Protein AF-A0A2D5ARE5-F1 (afdb_monomer_lite)

Structure (mmCIF, N/CA/C/O backbone):
data_AF-A0A2D5ARE5-F1
#
_entry.id   AF-A0A2D5ARE5-F1
#
loop_
_atom_site.group_PDB
_atom_site.id
_atom_site.type_symbol
_atom_site.label_atom_id
_atom_site.label_alt_id
_atom_site.label_comp_id
_atom_site.label_asym_id
_atom_site.label_entity_id
_atom_site.label_seq_id
_atom_site.pdbx_PDB_ins_code
_atom_site.Cartn_x
_atom_site.Cartn_y
_atom_site.Cartn_z
_atom_site.occupancy
_atom_site.B_iso_or_equiv
_atom_site.auth_seq_id
_atom_site.auth_comp_id
_atom_site.auth_asym_id
_atom_site.auth_atom_id
_atom_site.pdbx_PDB_model_num
ATOM 1 N N . MET A 1 1 ? -51.157 -41.231 70.855 1.00 35.62 1 MET A N 1
ATOM 2 C CA . MET A 1 1 ? -50.218 -42.186 70.231 1.00 35.62 1 MET A CA 1
ATOM 3 C C . MET A 1 1 ? -48.916 -42.075 70.996 1.00 35.62 1 MET A C 1
ATOM 5 O O . MET A 1 1 ? -48.294 -41.022 70.937 1.00 35.62 1 MET A O 1
ATOM 9 N N . LEU A 1 2 ? -48.591 -43.085 71.807 1.00 32.03 2 LEU A N 1
ATOM 10 C CA . LEU A 1 2 ? -47.288 -43.186 72.460 1.00 32.03 2 LEU A CA 1
ATOM 11 C C . LEU A 1 2 ? -46.214 -43.111 71.372 1.00 32.03 2 LEU A C 1
ATOM 13 O O . LEU A 1 2 ? -46.349 -43.768 70.341 1.00 32.03 2 LEU A O 1
ATOM 17 N N . ILE A 1 3 ? -45.209 -42.263 71.566 1.00 43.41 3 ILE A N 1
ATOM 18 C CA . ILE A 1 3 ? -44.039 -42.220 70.693 1.00 43.41 3 ILE A CA 1
ATOM 19 C C . ILE A 1 3 ? -43.378 -43.594 70.846 1.00 43.41 3 ILE A C 1
ATOM 21 O O . ILE A 1 3 ? -42.744 -43.854 71.866 1.00 43.41 3 ILE A O 1
ATOM 25 N N . ASN A 1 4 ? -43.601 -44.497 69.885 1.00 52.00 4 ASN A N 1
ATOM 26 C CA . ASN A 1 4 ? -42.764 -45.685 69.729 1.00 52.00 4 ASN A CA 1
ATOM 27 C C . ASN A 1 4 ? -41.311 -45.195 69.674 1.00 52.00 4 ASN A C 1
ATOM 29 O O . ASN A 1 4 ? -41.065 -44.141 69.088 1.00 52.00 4 ASN A O 1
ATOM 33 N N . GLY A 1 5 ? -40.417 -45.896 70.375 1.00 66.44 5 GLY A N 1
ATOM 34 C CA . GLY A 1 5 ? -39.088 -45.429 70.782 1.00 66.44 5 GLY A CA 1
ATOM 35 C C . GLY A 1 5 ? -38.264 -44.677 69.728 1.00 66.44 5 GLY A C 1
ATOM 36 O O . GLY A 1 5 ? -38.501 -44.727 68.524 1.00 66.44 5 GLY A O 1
ATOM 37 N N . GLN A 1 6 ? -37.259 -43.937 70.192 1.00 78.81 6 GLN A N 1
ATOM 38 C CA . GLN A 1 6 ? -36.411 -43.130 69.311 1.00 78.81 6 GLN A CA 1
ATOM 39 C C . GLN A 1 6 ? -34.994 -43.688 69.248 1.00 78.81 6 GLN A C 1
ATOM 41 O O . GLN A 1 6 ? -34.389 -44.012 70.268 1.00 78.81 6 GLN A O 1
ATOM 46 N N . PHE A 1 7 ? -34.416 -43.720 68.047 1.00 84.38 7 PHE A N 1
ATOM 47 C CA . PHE A 1 7 ? -32.979 -43.923 67.889 1.00 84.38 7 PHE A CA 1
ATOM 48 C C . PHE A 1 7 ? -32.229 -42.696 68.414 1.00 84.38 7 PHE A C 1
ATOM 50 O O . PHE A 1 7 ? -32.373 -41.592 67.887 1.00 84.38 7 PHE A O 1
ATOM 57 N N . ARG A 1 8 ? -31.401 -42.883 69.445 1.00 86.31 8 ARG A N 1
ATOM 58 C CA . ARG A 1 8 ? -30.545 -41.827 70.005 1.00 86.31 8 ARG A CA 1
ATOM 59 C C . ARG A 1 8 ? -29.085 -42.226 69.901 1.00 86.31 8 ARG A C 1
ATOM 61 O O . ARG A 1 8 ? -28.762 -43.401 70.039 1.00 86.31 8 ARG A O 1
ATOM 68 N N . ILE A 1 9 ? -28.219 -41.248 69.649 1.00 89.25 9 ILE A N 1
ATOM 69 C CA . ILE A 1 9 ? -26.773 -41.475 69.581 1.00 89.25 9 ILE A CA 1
ATOM 70 C C . ILE A 1 9 ? -26.305 -41.996 70.943 1.00 89.25 9 ILE A C 1
ATOM 72 O O . ILE A 1 9 ? -26.589 -41.380 71.963 1.00 89.25 9 ILE A O 1
ATOM 76 N N . GLU A 1 10 ? -25.608 -43.127 70.933 1.00 90.94 10 GLU A N 1
ATOM 77 C CA . GLU A 1 10 ? -25.001 -43.768 72.105 1.00 90.94 10 GLU A CA 1
ATOM 78 C C . GLU A 1 10 ? -23.473 -43.623 72.069 1.00 90.94 10 GLU A C 1
ATOM 80 O O . GLU A 1 10 ? -22.832 -43.387 73.093 1.00 90.94 10 GLU A O 1
ATOM 85 N N . LYS A 1 11 ? -22.875 -43.734 70.876 1.00 92.88 11 LYS A N 1
ATOM 86 C CA . LYS A 1 11 ? -21.420 -43.737 70.692 1.00 92.88 11 LYS A CA 1
ATOM 87 C C . LYS A 1 11 ? -21.032 -43.053 69.384 1.00 92.88 11 LYS A C 1
ATOM 89 O O . LYS A 1 11 ? -21.612 -43.340 68.340 1.00 92.88 11 LYS A O 1
ATOM 94 N N . VAL A 1 12 ? -20.027 -42.185 69.426 1.00 92.81 12 VAL A N 1
ATOM 95 C CA . VAL A 1 12 ? -19.397 -41.565 68.252 1.00 92.81 12 VAL A CA 1
ATOM 96 C C . VAL A 1 12 ? -17.927 -41.961 68.234 1.00 92.81 12 VAL A C 1
ATOM 98 O O . VAL A 1 12 ? -17.217 -41.749 69.212 1.00 92.81 12 VAL A O 1
ATOM 101 N N . GLN A 1 13 ? -17.467 -42.524 67.125 1.00 94.31 13 GLN A N 1
ATOM 102 C CA . GLN A 1 13 ? -16.076 -42.893 66.897 1.00 94.31 13 GLN A CA 1
ATOM 103 C C . GLN A 1 13 ? -15.494 -42.022 65.785 1.00 94.31 13 GLN A C 1
ATOM 105 O O . GLN A 1 13 ? -16.139 -41.800 64.760 1.00 94.31 13 GLN A O 1
ATOM 110 N N . VAL A 1 14 ? -14.272 -41.538 65.973 1.00 92.56 14 VAL A N 1
ATOM 111 C CA . VAL A 1 14 ? -13.559 -40.696 65.011 1.00 92.56 14 VAL A CA 1
ATOM 112 C C . VAL A 1 14 ? -12.164 -41.265 64.803 1.00 92.56 14 VAL A C 1
ATOM 114 O O . VAL A 1 14 ? -11.437 -41.457 65.770 1.00 92.56 14 VAL A O 1
ATOM 117 N N . LEU A 1 15 ? -11.791 -41.515 63.550 1.00 90.88 15 LEU A N 1
ATOM 118 C CA . LEU A 1 15 ? -10.500 -42.078 63.164 1.00 90.88 15 LEU A CA 1
ATOM 119 C C . LEU A 1 15 ? -9.753 -41.076 62.280 1.00 90.88 15 LEU A C 1
ATOM 121 O O . LEU A 1 15 ? -10.237 -40.731 61.200 1.00 90.88 15 LEU A O 1
ATOM 125 N N . ASN A 1 16 ? -8.582 -40.607 62.721 1.00 89.06 16 ASN A N 1
ATOM 126 C CA . ASN A 1 16 ? -7.692 -39.727 61.943 1.00 89.06 16 ASN A CA 1
ATOM 127 C C . ASN A 1 16 ? -8.415 -38.559 61.234 1.00 89.06 16 ASN A C 1
ATOM 129 O O . ASN A 1 16 ? -8.259 -38.359 60.024 1.00 89.06 16 ASN A O 1
ATOM 133 N N . TRP A 1 17 ? -9.231 -37.788 61.959 1.00 88.62 17 TRP A N 1
ATOM 134 C CA . TRP A 1 17 ? -10.065 -36.716 61.401 1.00 88.62 17 TRP A CA 1
ATOM 135 C C . TRP A 1 17 ? -9.784 -35.363 62.061 1.00 88.62 17 TRP A C 1
ATOM 137 O O . TRP A 1 17 ? -9.893 -35.177 63.272 1.00 88.62 17 TRP A O 1
ATOM 147 N N . GLY A 1 18 ? -9.436 -34.376 61.245 1.00 86.38 18 GLY A N 1
ATOM 148 C CA . GLY A 1 18 ? -8.996 -33.052 61.664 1.00 86.38 18 GLY A CA 1
ATOM 149 C C . GLY A 1 18 ? -7.814 -33.136 62.627 1.00 86.38 18 GLY A C 1
ATOM 150 O O . GLY A 1 18 ? -6.815 -33.781 62.321 1.00 86.38 18 GLY A O 1
ATOM 151 N N . GLY A 1 19 ? -7.941 -32.496 63.791 1.00 81.88 19 GLY A N 1
ATOM 152 C CA . GLY A 1 19 ? -6.929 -32.536 64.851 1.00 81.88 19 GLY A CA 1
ATOM 153 C C . GLY A 1 19 ? -6.911 -33.823 65.685 1.00 81.88 19 GLY A C 1
ATOM 154 O O . GLY A 1 19 ? -6.049 -33.944 66.547 1.00 81.88 19 GLY A O 1
ATOM 155 N N . TYR A 1 20 ? -7.838 -34.761 65.459 1.00 87.44 20 TYR A N 1
ATOM 156 C CA . TYR A 1 20 ? -7.847 -36.056 66.139 1.00 87.44 20 TYR A CA 1
ATOM 157 C C . TYR A 1 20 ? -6.924 -37.039 65.404 1.00 87.44 20 TYR A C 1
ATOM 159 O O . TYR A 1 20 ? -7.008 -37.184 64.178 1.00 87.44 20 TYR A O 1
ATOM 167 N N . SER A 1 21 ? -6.035 -37.683 66.157 1.00 83.88 21 SER A N 1
ATOM 168 C CA . SER A 1 21 ? -5.168 -38.775 65.699 1.00 83.88 21 SER A CA 1
ATOM 169 C C . SER A 1 21 ? -5.629 -40.084 66.325 1.00 83.88 21 SER A C 1
ATOM 171 O O . SER A 1 21 ? -6.156 -40.077 67.443 1.00 83.88 21 SER A O 1
ATOM 173 N N . ASP A 1 22 ? -5.434 -41.174 65.586 1.00 86.12 22 ASP A N 1
ATOM 174 C CA . ASP A 1 22 ? -5.879 -42.518 65.951 1.00 86.12 22 ASP A CA 1
ATOM 175 C C . ASP A 1 22 ? -7.395 -42.572 66.196 1.00 86.12 22 ASP A C 1
ATOM 177 O O . ASP A 1 22 ? -8.147 -41.705 65.725 1.00 86.12 22 ASP A O 1
ATOM 181 N N . LEU A 1 23 ? -7.858 -43.627 66.866 1.00 88.88 23 LEU A N 1
ATOM 182 C CA . LEU A 1 23 ? -9.254 -43.786 67.236 1.00 88.88 23 LEU A CA 1
ATOM 183 C C . LEU A 1 23 ? -9.578 -42.976 68.493 1.00 88.88 23 LEU A C 1
ATOM 185 O O . LEU A 1 23 ? -8.969 -43.151 69.544 1.00 88.88 23 LEU A O 1
ATOM 189 N N . GLN A 1 24 ? -10.602 -42.136 68.394 1.00 91.38 24 GLN A N 1
ATOM 190 C CA . GLN A 1 24 ? -11.188 -41.409 69.514 1.00 91.38 24 GLN A CA 1
ATOM 191 C C . GLN A 1 24 ? -12.656 -41.804 69.657 1.00 91.38 24 GLN A C 1
ATOM 193 O O . GLN A 1 24 ? -13.395 -41.821 68.669 1.00 91.38 24 GLN A O 1
ATOM 198 N N . VAL A 1 25 ? -13.087 -42.109 70.881 1.00 91.31 25 VAL A N 1
ATOM 199 C CA . VAL A 1 25 ? -14.452 -42.562 71.177 1.00 91.31 25 VAL A CA 1
ATOM 200 C C . VAL A 1 25 ? -15.113 -41.587 72.146 1.00 91.31 25 VAL A C 1
ATOM 202 O O . VAL A 1 25 ? -14.580 -41.302 73.214 1.00 91.31 25 VAL A O 1
ATOM 205 N N . MET A 1 26 ? -16.287 -41.084 71.774 1.00 91.38 26 MET A N 1
ATOM 206 C CA . MET A 1 26 ? -17.157 -40.286 72.634 1.00 91.38 26 MET A CA 1
ATOM 207 C C . MET A 1 26 ? -18.432 -41.072 72.927 1.00 91.38 26 MET A C 1
ATOM 209 O O . MET A 1 26 ? -19.207 -41.375 72.017 1.00 91.38 26 MET A O 1
ATOM 213 N N . HIS A 1 27 ? -18.667 -41.357 74.204 1.00 89.81 27 HIS A N 1
ATOM 214 C CA . HIS A 1 27 ? -19.943 -41.882 74.679 1.00 89.81 27 HIS A CA 1
ATOM 215 C C . HIS A 1 27 ? -20.927 -40.735 74.902 1.00 89.81 27 HIS A C 1
ATOM 217 O O . HIS A 1 27 ? -20.556 -39.682 75.424 1.00 89.81 27 HIS A O 1
ATOM 223 N N . VAL A 1 28 ? -22.168 -40.932 74.461 1.00 88.25 28 VAL A N 1
ATOM 224 C CA . VAL A 1 28 ? -23.241 -39.947 74.588 1.00 88.25 28 VAL A CA 1
ATOM 225 C C . VAL A 1 28 ? -24.235 -40.445 75.625 1.00 88.25 28 VAL A C 1
ATOM 227 O O . VAL A 1 28 ? -24.946 -41.427 75.416 1.00 88.25 28 VAL A O 1
ATOM 230 N N . GLU A 1 29 ? -24.270 -39.743 76.752 1.00 85.88 29 GLU A N 1
ATOM 231 C CA . GLU A 1 29 ? -25.149 -40.059 77.872 1.00 85.88 29 GLU A CA 1
ATOM 232 C C . GLU A 1 29 ? -26.595 -39.651 77.589 1.00 85.88 29 GLU A C 1
ATOM 234 O O . GLU A 1 29 ? -26.873 -38.608 76.988 1.00 85.88 29 GLU A O 1
ATOM 239 N N . ARG A 1 30 ? -27.549 -40.441 78.094 1.00 81.81 30 ARG A N 1
ATOM 240 C CA . ARG A 1 30 ? -28.989 -40.179 77.898 1.00 81.81 30 ARG A CA 1
ATOM 241 C C . ARG A 1 30 ? -29.452 -38.876 78.557 1.00 81.81 30 ARG A C 1
ATOM 243 O O . ARG A 1 30 ? -30.391 -38.261 78.059 1.00 81.81 30 ARG A O 1
ATOM 250 N N . ALA A 1 31 ? -28.784 -38.452 79.631 1.00 80.62 31 ALA A N 1
ATOM 251 C CA . ALA A 1 31 ? -29.036 -37.185 80.320 1.00 80.62 31 ALA A CA 1
ATOM 252 C C . ALA A 1 31 ? -28.499 -35.952 79.559 1.00 80.62 31 ALA A C 1
ATOM 254 O O . ALA A 1 31 ? -28.806 -34.821 79.932 1.00 80.62 31 ALA A O 1
ATOM 255 N N . GLY A 1 32 ? -27.731 -36.159 78.484 1.00 79.56 32 GLY A N 1
ATOM 256 C CA . GLY A 1 32 ? -27.077 -35.111 77.705 1.00 79.56 32 GLY A CA 1
ATOM 257 C C . GLY A 1 32 ? -25.556 -35.128 77.861 1.00 79.56 32 GLY A C 1
ATOM 258 O O . GLY A 1 32 ? -25.005 -35.633 78.835 1.00 79.56 32 GLY A O 1
ATOM 259 N N . THR A 1 33 ? -24.855 -34.573 76.873 1.00 83.69 33 THR A N 1
ATOM 260 C CA . THR A 1 33 ? -23.386 -34.518 76.840 1.00 83.69 33 THR A CA 1
ATOM 261 C C . THR A 1 33 ? -22.937 -33.115 76.453 1.00 83.69 33 THR A C 1
ATOM 263 O O . THR A 1 33 ? -23.349 -32.590 75.419 1.00 83.69 33 THR A O 1
ATOM 266 N N . ALA A 1 34 ? -22.092 -32.499 77.283 1.00 83.44 34 ALA A N 1
ATOM 267 C CA . ALA A 1 34 ? -21.534 -31.174 77.033 1.00 83.44 34 ALA A CA 1
ATOM 268 C C . ALA A 1 34 ? -20.087 -31.283 76.528 1.00 83.44 34 ALA A C 1
ATOM 270 O O . ALA A 1 34 ? -19.214 -31.796 77.224 1.00 83.44 34 ALA A O 1
ATOM 271 N N . ILE A 1 35 ? -19.818 -30.767 75.324 1.00 82.38 35 ILE A N 1
ATOM 272 C CA . ILE A 1 35 ? -18.467 -30.715 74.745 1.00 82.38 35 ILE A CA 1
ATOM 273 C C . ILE A 1 35 ? -17.838 -29.362 75.103 1.00 82.38 35 ILE A C 1
ATOM 275 O O . ILE A 1 35 ? -18.112 -28.343 74.464 1.00 82.38 35 ILE A O 1
ATOM 279 N N . LEU A 1 36 ? -16.992 -29.349 76.132 1.00 81.06 36 LEU A N 1
ATOM 280 C CA . LEU A 1 36 ? -16.351 -28.142 76.660 1.00 81.06 36 LEU A CA 1
ATOM 281 C C . LEU A 1 36 ? -14.885 -28.039 76.219 1.00 81.06 36 LEU A C 1
ATOM 283 O O . LEU A 1 36 ? -14.212 -29.036 75.978 1.00 81.06 36 LEU A O 1
ATOM 287 N N . GLY A 1 37 ? -14.376 -26.811 76.102 1.00 77.81 37 GLY A N 1
ATOM 288 C CA . GLY A 1 37 ? -12.956 -26.557 75.843 1.00 77.81 37 GLY A CA 1
ATOM 289 C C . GLY A 1 37 ? -12.686 -25.215 75.152 1.00 77.81 37 GLY A C 1
ATOM 290 O O . GLY A 1 37 ? -13.615 -24.612 74.608 1.00 77.81 37 GLY A O 1
ATOM 291 N N . PRO A 1 38 ? -11.427 -24.742 75.107 1.00 74.12 38 PRO A N 1
ATOM 292 C CA . PRO A 1 38 ? -11.041 -23.506 74.418 1.00 74.12 38 PRO A CA 1
ATOM 293 C C . PRO A 1 38 ? -11.389 -23.508 72.920 1.00 74.12 38 PRO A C 1
ATOM 295 O O . PRO A 1 38 ? -11.529 -24.566 72.291 1.00 74.12 38 PRO A O 1
ATOM 298 N N . SER A 1 39 ? -11.539 -22.323 72.317 1.00 71.75 39 SER A N 1
ATOM 299 C CA . SER A 1 39 ? -11.670 -22.205 70.855 1.00 71.75 39 SER A CA 1
ATOM 300 C C . SER A 1 39 ? -10.451 -22.825 70.153 1.00 71.75 39 SER A C 1
ATOM 302 O O . SER A 1 39 ? -9.342 -22.781 70.677 1.00 71.75 39 SER A O 1
ATOM 304 N N . GLY A 1 40 ? -10.657 -23.474 69.004 1.00 68.19 40 GLY A N 1
ATOM 305 C CA . GLY A 1 40 ? -9.578 -24.115 68.232 1.00 68.19 40 GLY A CA 1
ATOM 306 C C . GLY A 1 40 ? -9.142 -25.520 68.682 1.00 68.19 40 GLY A C 1
ATOM 307 O O . GLY A 1 40 ? -8.360 -26.150 67.983 1.00 68.19 40 GLY A O 1
ATOM 308 N N . ARG A 1 41 ? -9.677 -26.075 69.780 1.00 73.19 41 ARG A N 1
ATOM 309 C CA . ARG A 1 41 ? -9.324 -27.424 70.293 1.00 73.19 41 ARG A CA 1
ATOM 310 C C . ARG A 1 41 ? -10.103 -28.600 69.669 1.00 73.19 41 ARG A C 1
ATOM 312 O O . ARG A 1 41 ? -10.194 -29.659 70.270 1.00 73.19 41 ARG A O 1
ATOM 319 N N . GLY A 1 42 ? -10.695 -28.428 68.486 1.00 74.31 42 GLY A N 1
ATOM 320 C CA . GLY A 1 42 ? -11.345 -29.531 67.753 1.00 74.31 42 GLY A CA 1
ATOM 321 C C . GLY A 1 42 ? -12.828 -29.793 68.056 1.00 74.31 42 GLY A C 1
ATOM 322 O O . GLY A 1 42 ? -13.421 -30.656 67.421 1.00 74.31 42 GLY A O 1
ATOM 323 N N . LYS A 1 43 ? -13.486 -29.008 68.923 1.00 81.38 43 LYS A N 1
ATOM 324 C CA . LYS A 1 43 ? -14.931 -29.171 69.222 1.00 81.38 43 LYS A CA 1
ATOM 325 C C . LYS A 1 43 ? -15.814 -29.178 67.967 1.00 81.38 43 LYS A C 1
ATOM 327 O O . LYS A 1 43 ? -16.633 -30.065 67.772 1.00 81.38 43 LYS A O 1
ATOM 332 N N . SER A 1 44 ? -15.615 -28.199 67.085 1.00 77.62 44 SER A N 1
ATOM 333 C CA . SER A 1 44 ? -16.338 -28.129 65.811 1.00 77.62 44 SER A CA 1
ATOM 334 C C . SER A 1 44 ? -15.931 -29.234 64.839 1.00 77.62 44 SER A C 1
ATOM 336 O O . SER A 1 44 ? -16.764 -29.702 64.079 1.00 77.62 44 SER A O 1
ATOM 338 N N . THR A 1 45 ? -14.675 -29.679 64.893 1.00 84.44 45 THR A N 1
ATOM 339 C CA . THR A 1 45 ? -14.157 -30.785 64.079 1.00 84.44 45 THR A CA 1
ATOM 340 C C . THR A 1 45 ? -14.888 -32.092 64.375 1.00 84.44 45 THR A C 1
ATOM 342 O O . THR A 1 45 ? -15.166 -32.847 63.449 1.00 84.44 45 THR A O 1
ATOM 345 N N . LEU A 1 46 ? -15.229 -32.341 65.644 1.00 85.12 46 LEU A N 1
ATOM 346 C CA . LEU A 1 46 ? -16.022 -33.497 66.061 1.00 85.12 46 LEU A CA 1
ATOM 347 C C . LEU A 1 46 ? -17.458 -33.429 65.517 1.00 85.12 46 LEU A C 1
ATOM 349 O O . LEU A 1 46 ? -17.954 -34.408 64.967 1.00 85.12 46 LEU A O 1
ATOM 353 N N . LEU A 1 47 ? -18.101 -32.260 65.599 1.00 83.44 47 LEU A N 1
ATOM 354 C CA . LEU A 1 47 ? -19.438 -32.050 65.027 1.00 83.44 47 LEU A CA 1
ATOM 355 C C . LEU A 1 47 ? -19.438 -32.206 63.500 1.00 83.44 47 LEU A C 1
ATOM 357 O O . LEU A 1 47 ? -20.331 -32.843 62.950 1.00 83.44 47 LEU A O 1
ATOM 361 N N . ASP A 1 48 ? -18.410 -31.695 62.821 1.00 82.62 48 ASP A N 1
ATOM 362 C CA . ASP A 1 48 ? -18.227 -31.866 61.377 1.00 82.62 48 ASP A CA 1
ATOM 363 C C . ASP A 1 48 ? -17.964 -33.339 61.002 1.00 82.62 48 ASP A C 1
ATOM 365 O O . ASP A 1 48 ? -18.410 -33.796 59.949 1.00 82.62 48 ASP A O 1
ATOM 369 N N . ALA A 1 49 ? -17.297 -34.113 61.869 1.00 85.88 49 ALA A N 1
ATOM 370 C CA . ALA A 1 49 ? -17.130 -35.558 61.692 1.00 85.88 49 ALA A CA 1
ATOM 371 C C . ALA A 1 49 ? -18.485 -36.278 61.739 1.00 85.88 49 ALA A C 1
ATOM 373 O O . ALA A 1 49 ? -18.788 -37.084 60.859 1.00 85.88 49 ALA A O 1
ATOM 374 N N . MET A 1 50 ? -19.332 -35.933 62.714 1.00 85.81 50 MET A N 1
ATOM 375 C CA . MET A 1 50 ? -20.687 -36.480 62.826 1.00 85.81 50 MET A CA 1
ATOM 376 C C . MET A 1 50 ? -21.555 -36.089 61.623 1.00 85.81 50 MET A C 1
ATOM 378 O O . MET A 1 50 ? -22.230 -36.931 61.029 1.00 85.81 50 MET A O 1
ATOM 382 N N . ALA A 1 51 ? -21.483 -34.822 61.214 1.00 81.06 51 ALA A N 1
ATOM 383 C CA . ALA A 1 51 ? -22.163 -34.308 60.033 1.00 81.06 51 ALA A CA 1
ATOM 384 C C . ALA A 1 51 ? -21.730 -35.055 58.761 1.00 81.06 51 ALA A C 1
ATOM 386 O O . ALA A 1 51 ? -22.564 -35.344 57.907 1.00 81.06 51 ALA A O 1
ATOM 387 N N . SER A 1 52 ? -20.457 -35.455 58.659 1.00 83.06 52 SER A N 1
ATOM 388 C CA . SER A 1 52 ? -19.960 -36.203 57.500 1.00 83.06 52 SER A CA 1
ATOM 389 C C . SER A 1 52 ? -20.596 -37.585 57.323 1.00 83.06 52 SER A C 1
ATOM 391 O O . SER A 1 52 ? -20.657 -38.091 56.202 1.00 83.06 52 SER A O 1
ATOM 393 N N . VAL A 1 53 ? -21.082 -38.191 58.408 1.00 86.00 53 VAL A N 1
ATOM 394 C CA . VAL A 1 53 ? -21.777 -39.486 58.387 1.00 86.00 53 VAL A CA 1
ATOM 395 C C . VAL A 1 53 ? -23.257 -39.289 58.046 1.00 86.00 53 VAL A C 1
ATOM 397 O O . VAL A 1 53 ? -23.817 -40.012 57.220 1.00 86.00 53 VAL A O 1
ATOM 400 N N . ILE A 1 54 ? -23.884 -38.281 58.656 1.00 80.94 54 ILE A N 1
ATOM 401 C CA . ILE A 1 54 ? -25.336 -38.072 58.603 1.00 80.94 54 ILE A CA 1
ATOM 402 C C . ILE A 1 54 ? -25.781 -37.352 57.317 1.00 80.94 54 ILE A C 1
ATOM 404 O O . ILE A 1 54 ? -26.874 -37.608 56.823 1.00 80.94 54 ILE A O 1
ATOM 408 N N . LEU A 1 55 ? -24.962 -36.460 56.748 1.00 77.44 55 LEU A N 1
ATOM 409 C CA . LEU A 1 55 ? -25.384 -35.538 55.683 1.00 77.44 55 LEU A CA 1
ATOM 410 C C . LEU A 1 55 ? -24.962 -35.973 54.274 1.00 77.44 55 LEU A C 1
ATOM 412 O O . LEU A 1 55 ? -23.835 -36.444 54.105 1.00 77.44 55 LEU A O 1
ATOM 416 N N . PRO A 1 56 ? -25.819 -35.788 53.248 1.00 71.06 56 PRO A N 1
ATOM 417 C CA . PRO A 1 56 ? -25.484 -36.136 51.869 1.00 71.06 56 PRO A CA 1
ATOM 418 C C . PRO A 1 56 ? -24.401 -35.214 51.281 1.00 71.06 56 PRO A C 1
ATOM 420 O O . PRO A 1 56 ? -24.277 -34.051 51.668 1.00 71.06 56 PRO A O 1
ATOM 423 N N . ASN A 1 57 ? -23.626 -35.730 50.325 1.00 67.56 57 ASN A N 1
ATOM 424 C CA . ASN A 1 57 ? -22.654 -34.967 49.541 1.00 67.56 57 ASN A CA 1
ATOM 425 C C . ASN A 1 57 ? -23.357 -34.028 48.529 1.00 67.56 57 ASN A C 1
ATOM 427 O O . ASN A 1 57 ? -24.391 -34.413 47.981 1.00 67.56 57 ASN A O 1
ATOM 431 N N . PRO A 1 58 ? -22.786 -32.848 48.206 1.00 57.62 58 PRO A N 1
ATOM 432 C CA . PRO A 1 58 ? -21.572 -32.269 48.779 1.00 57.62 58 PRO A CA 1
ATOM 433 C C . PRO A 1 58 ? -21.798 -31.758 50.210 1.00 57.62 58 PRO A C 1
ATOM 435 O O . PRO A 1 58 ? -22.788 -31.094 50.516 1.00 57.62 58 PRO A O 1
ATOM 438 N N . GLN A 1 59 ? -20.850 -32.071 51.095 1.00 64.62 59 GLN A N 1
ATOM 439 C CA . GLN A 1 59 ? -20.923 -31.696 52.505 1.00 64.62 59 GLN A CA 1
ATOM 440 C C . GLN A 1 59 ? -20.495 -30.239 52.679 1.00 64.62 59 GLN A C 1
ATOM 442 O O . GLN A 1 59 ? -19.358 -29.872 52.382 1.00 64.62 59 GLN A O 1
ATOM 447 N N . GLU A 1 60 ? -21.393 -29.402 53.191 1.00 60.31 60 GLU A N 1
ATOM 448 C CA . GLU A 1 60 ? -21.027 -28.064 53.651 1.00 60.31 60 GLU A CA 1
ATOM 449 C C . GLU A 1 60 ? -20.631 -28.123 55.124 1.00 60.31 60 GLU A C 1
ATOM 451 O O . GLU A 1 60 ? -21.484 -28.136 56.012 1.00 60.31 60 GLU A O 1
ATOM 456 N N . PHE A 1 61 ? -19.328 -28.156 55.382 1.00 65.06 61 PHE A N 1
ATOM 457 C CA . PHE A 1 61 ? -18.801 -28.111 56.740 1.00 65.06 61 PHE A CA 1
ATOM 458 C C . PHE A 1 61 ? -18.919 -26.710 57.343 1.00 65.06 61 PHE A C 1
ATOM 460 O O . PHE A 1 61 ? -18.690 -25.708 56.663 1.00 65.06 61 PHE A O 1
ATOM 467 N N . ASN A 1 62 ? -19.275 -26.677 58.627 1.00 59.22 62 ASN A N 1
ATOM 468 C CA . ASN A 1 62 ? -19.426 -25.527 59.517 1.00 59.22 62 ASN A CA 1
ATOM 469 C C . ASN A 1 62 ? -19.504 -24.123 58.867 1.00 59.22 62 ASN A C 1
ATOM 471 O O . ASN A 1 62 ? -18.492 -23.446 58.656 1.00 59.22 62 ASN A O 1
ATOM 475 N N . GLN A 1 63 ? -20.728 -23.635 58.638 1.00 54.28 63 GLN A N 1
ATOM 476 C CA . GLN A 1 63 ? -20.986 -22.283 58.123 1.00 54.28 63 GLN A CA 1
ATOM 477 C C . GLN A 1 63 ? -20.670 -21.158 59.133 1.00 54.28 63 GLN A C 1
ATOM 479 O O . GLN A 1 63 ? -20.532 -20.009 58.718 1.00 54.28 63 GLN A O 1
ATOM 484 N N . ALA A 1 64 ? -20.518 -21.454 60.432 1.00 46.47 64 ALA A N 1
ATOM 485 C CA . ALA A 1 64 ? -20.273 -20.442 61.469 1.00 46.47 64 ALA A CA 1
ATOM 486 C C . ALA A 1 64 ? -18.863 -19.815 61.411 1.00 46.47 64 ALA A C 1
ATOM 488 O O . ALA A 1 64 ? -18.612 -18.813 62.068 1.00 46.47 64 ALA A O 1
ATOM 489 N N . ALA A 1 65 ? -17.945 -20.386 60.621 1.00 41.09 65 ALA A N 1
ATOM 490 C CA . ALA A 1 65 ? -16.591 -19.861 60.411 1.00 41.09 65 ALA A CA 1
ATOM 491 C C . ALA A 1 65 ? -16.427 -19.066 59.095 1.00 41.09 65 ALA A C 1
ATOM 493 O O . ALA A 1 65 ? -15.297 -18.750 58.714 1.00 41.09 65 ALA A O 1
ATOM 494 N N . ARG A 1 66 ? -17.524 -18.788 58.371 1.00 48.75 66 ARG A N 1
ATOM 495 C CA . ARG A 1 66 ? -17.531 -17.889 57.208 1.00 48.75 66 ARG A CA 1
ATOM 496 C C . ARG A 1 66 ? -17.756 -16.457 57.704 1.00 48.75 66 ARG A C 1
ATOM 498 O O . ARG A 1 66 ? -18.893 -16.086 57.969 1.00 48.75 66 ARG A O 1
ATOM 505 N N . ASP A 1 67 ? -16.680 -15.684 57.842 1.00 36.62 67 ASP A N 1
ATOM 506 C CA . ASP A 1 67 ? -16.769 -14.237 58.075 1.00 36.62 67 ASP A CA 1
ATOM 507 C C . ASP A 1 67 ? -17.476 -13.547 56.893 1.00 36.62 67 ASP A C 1
ATOM 509 O O . ASP A 1 67 ? -17.218 -13.883 55.733 1.00 36.62 67 ASP A O 1
ATOM 513 N N . ASP A 1 68 ? -18.285 -12.520 57.178 1.00 39.22 68 ASP A N 1
ATOM 514 C CA . ASP A 1 68 ? -19.028 -11.671 56.219 1.00 39.22 68 ASP A CA 1
ATOM 515 C C . ASP A 1 68 ? -18.138 -10.885 55.223 1.00 39.22 68 ASP A C 1
ATOM 517 O O . ASP A 1 68 ? -18.613 -10.065 54.439 1.00 39.22 68 ASP A O 1
ATOM 521 N N . LYS A 1 69 ? -16.825 -11.144 55.198 1.00 36.00 69 LYS A N 1
ATOM 522 C CA . LYS A 1 69 ? -15.853 -10.540 54.279 1.00 36.00 69 LYS A CA 1
ATOM 523 C C . LYS A 1 69 ? -15.250 -11.577 53.332 1.00 36.00 69 LYS A C 1
ATOM 525 O O . LYS A 1 69 ? -14.054 -11.832 53.391 1.00 36.00 69 LYS A O 1
ATOM 530 N N . GLY A 1 70 ? -16.068 -12.172 52.460 1.00 37.38 70 GLY A N 1
ATOM 531 C CA . GLY A 1 70 ? -15.698 -12.699 51.127 1.00 37.38 70 GLY A CA 1
ATOM 532 C C . GLY A 1 70 ? -14.530 -13.697 50.967 1.00 37.38 70 GLY A C 1
ATOM 533 O O . GLY A 1 70 ? -14.255 -14.124 49.848 1.00 37.38 70 GLY A O 1
ATOM 534 N N . GLN A 1 71 ? -13.822 -14.102 52.021 1.00 38.06 71 GLN A N 1
ATOM 535 C CA . GLN A 1 71 ? -12.682 -15.013 51.944 1.00 38.06 71 GLN A CA 1
ATOM 536 C C . GLN A 1 71 ? -13.174 -16.448 52.142 1.00 38.06 71 GLN A C 1
ATOM 538 O O . GLN A 1 71 ? -13.417 -16.908 53.258 1.00 38.06 71 GLN A O 1
ATOM 543 N N . LYS A 1 72 ? -13.303 -17.174 51.027 1.00 43.59 72 LYS A N 1
ATOM 544 C CA . LYS A 1 72 ? -13.593 -18.612 50.981 1.00 43.59 72 LYS A CA 1
ATOM 545 C C . LYS A 1 72 ? -12.509 -19.423 51.711 1.00 43.59 72 LYS A C 1
ATOM 547 O O . LYS A 1 72 ? -11.544 -19.888 51.108 1.00 43.59 72 LYS A O 1
ATOM 552 N N . ARG A 1 73 ? -12.674 -19.655 53.016 1.00 50.22 73 ARG A N 1
ATOM 553 C CA . ARG A 1 73 ? -12.064 -20.806 53.704 1.00 50.22 73 ARG A CA 1
ATOM 554 C C . ARG A 1 73 ? -12.918 -22.039 53.403 1.00 50.22 73 ARG A C 1
ATOM 556 O O . ARG A 1 73 ? -13.748 -22.437 54.214 1.00 50.22 73 ARG A O 1
ATOM 563 N N . GLU A 1 74 ? -12.761 -22.621 52.217 1.00 55.66 74 GLU A N 1
ATOM 564 C CA . GLU A 1 74 ? -13.427 -23.885 51.876 1.00 55.66 74 GLU A CA 1
ATOM 565 C C . GLU A 1 74 ? -12.769 -25.024 52.672 1.00 55.66 74 GLU A C 1
ATOM 567 O O . GLU A 1 74 ? -11.722 -25.556 52.303 1.00 55.66 74 GLU A O 1
ATOM 572 N N . ARG A 1 75 ? -13.358 -25.352 53.829 1.00 69.12 75 ARG A N 1
ATOM 573 C CA . ARG A 1 75 ? -13.065 -26.591 54.552 1.00 69.12 75 ARG A CA 1
ATOM 574 C C . ARG A 1 75 ? -13.666 -27.737 53.744 1.00 69.12 75 ARG A C 1
ATOM 576 O O . ARG A 1 75 ? -14.874 -27.775 53.541 1.00 69.12 75 ARG A O 1
ATOM 583 N N . THR A 1 76 ? -12.826 -28.641 53.262 1.00 74.81 76 THR A N 1
ATOM 584 C CA . THR A 1 76 ? -13.225 -29.829 52.500 1.00 74.81 76 THR A CA 1
ATOM 585 C C . THR A 1 76 ? -12.938 -31.093 53.301 1.00 74.81 76 THR A C 1
ATOM 587 O O . THR A 1 76 ? -12.136 -31.080 54.240 1.00 74.81 76 THR A O 1
ATOM 590 N N . VAL A 1 77 ? -13.528 -32.215 52.887 1.00 76.94 77 VAL A N 1
ATOM 591 C CA . VAL A 1 77 ? -13.207 -33.545 53.430 1.00 76.94 77 VAL A CA 1
ATOM 592 C C . VAL A 1 77 ? -11.690 -33.778 53.444 1.00 76.94 77 VAL A C 1
ATOM 594 O O . VAL A 1 77 ? -11.152 -34.275 54.427 1.00 76.94 77 VAL A O 1
ATOM 597 N N . TYR A 1 78 ? -10.984 -33.341 52.394 1.00 82.75 78 TYR A N 1
ATOM 598 C CA . TYR A 1 78 ? -9.524 -33.417 52.300 1.00 82.75 78 TYR A CA 1
ATOM 599 C C . TYR A 1 78 ? -8.808 -32.664 53.420 1.00 82.75 78 TYR A C 1
ATOM 601 O O . TYR A 1 78 ? -7.904 -33.208 54.057 1.00 82.75 78 TYR A O 1
ATOM 609 N N . THR A 1 79 ? -9.242 -31.437 53.712 1.00 82.56 79 THR A N 1
ATOM 610 C CA . THR A 1 79 ? -8.645 -30.643 54.794 1.00 82.56 79 THR A CA 1
ATOM 611 C C . THR A 1 79 ? -8.890 -31.245 56.177 1.00 82.56 79 THR A C 1
ATOM 613 O O . THR A 1 79 ? -8.016 -31.135 57.036 1.00 82.56 79 THR A O 1
ATOM 616 N N . TYR A 1 80 ? -10.026 -31.921 56.389 1.00 86.12 80 TYR A N 1
ATOM 617 C CA . TYR A 1 80 ? -10.279 -32.652 57.628 1.00 86.12 80 TYR A CA 1
ATOM 618 C C . TYR A 1 80 ? -9.455 -33.937 57.694 1.00 86.12 80 TYR A C 1
ATOM 620 O O . TYR A 1 80 ? -8.736 -34.130 58.666 1.00 86.12 80 TYR A O 1
ATOM 628 N N . ALA A 1 81 ? -9.452 -34.779 56.663 1.00 84.31 81 ALA A N 1
ATOM 629 C CA . ALA A 1 81 ? -8.720 -36.045 56.693 1.00 84.31 81 ALA A CA 1
ATOM 630 C C . ALA A 1 81 ? -7.211 -35.858 56.978 1.00 84.31 81 ALA A C 1
ATOM 632 O O . ALA A 1 81 ? -6.628 -36.554 57.812 1.00 84.31 81 ALA A O 1
ATOM 633 N N . ARG A 1 82 ? -6.583 -34.842 56.369 1.00 83.38 82 ARG A N 1
ATOM 634 C CA . ARG A 1 82 ? -5.166 -34.490 56.597 1.00 83.38 82 ARG A CA 1
ATOM 635 C C . ARG A 1 82 ? -4.929 -33.619 57.845 1.00 83.38 82 ARG A C 1
ATOM 637 O O . ARG A 1 82 ? -3.801 -33.536 58.322 1.00 83.38 82 ARG A O 1
ATOM 644 N N . GLY A 1 83 ? -5.968 -32.975 58.378 1.00 81.62 83 GLY A N 1
ATOM 645 C CA . GLY A 1 83 ? -5.887 -32.089 59.543 1.00 81.62 83 GLY A CA 1
ATOM 646 C C . GLY A 1 83 ? -5.148 -30.781 59.257 1.00 81.62 83 GLY A C 1
ATOM 647 O O . GLY A 1 83 ? -4.022 -30.606 59.703 1.00 81.62 83 GLY A O 1
ATOM 648 N N . LEU A 1 84 ? -5.753 -29.864 58.497 1.00 81.44 84 LEU A N 1
ATOM 649 C CA . LEU A 1 84 ? -5.178 -28.540 58.207 1.00 81.44 84 LEU A CA 1
ATOM 650 C C . LEU A 1 84 ? -5.055 -27.685 59.487 1.00 81.44 84 LEU A C 1
ATOM 652 O O . LEU A 1 84 ? -6.073 -27.383 60.111 1.00 81.44 84 LEU A O 1
ATOM 656 N N . THR A 1 85 ? -3.836 -27.252 59.833 1.00 68.69 85 THR A N 1
ATOM 657 C CA . THR A 1 85 ? -3.555 -26.494 61.071 1.00 68.69 85 THR A CA 1
ATOM 658 C C . THR A 1 85 ? -3.308 -25.009 60.810 1.00 68.69 85 THR A C 1
ATOM 660 O O . THR A 1 85 ? -3.925 -24.169 61.461 1.00 68.69 85 THR A O 1
ATOM 663 N N . ASP A 1 86 ? -2.443 -24.665 59.850 1.00 62.75 86 ASP A N 1
ATOM 664 C CA . ASP A 1 86 ? -2.117 -23.274 59.511 1.00 62.75 86 ASP A CA 1
ATOM 665 C C . ASP A 1 86 ? -1.910 -23.104 57.995 1.00 62.75 86 ASP A C 1
ATOM 667 O O . ASP A 1 86 ? -1.580 -24.042 57.261 1.00 62.75 86 ASP A O 1
ATOM 671 N N . ARG A 1 87 ? -2.144 -21.887 57.504 1.00 57.09 87 ARG A N 1
ATOM 672 C CA . ARG A 1 87 ? -1.925 -21.493 56.111 1.00 57.09 87 ARG A CA 1
ATOM 673 C C . ARG A 1 87 ? -1.213 -20.147 56.115 1.00 57.09 87 ARG A C 1
ATOM 675 O O . ARG A 1 87 ? -1.856 -19.105 55.988 1.00 57.09 87 ARG A O 1
ATOM 682 N N . ARG A 1 88 ? 0.114 -20.175 56.264 1.00 51.03 88 ARG A N 1
ATOM 683 C CA . ARG A 1 88 ? 0.942 -18.970 56.149 1.00 51.03 88 ARG A CA 1
ATOM 684 C C . ARG A 1 88 ? 1.072 -18.594 54.678 1.00 51.03 88 ARG A C 1
ATOM 686 O O . ARG A 1 88 ? 1.434 -19.421 53.843 1.00 51.03 88 ARG A O 1
ATOM 693 N N . ARG A 1 89 ? 0.715 -17.352 54.353 1.00 46.62 89 ARG A N 1
ATOM 694 C CA . ARG A 1 89 ? 1.039 -16.733 53.064 1.00 46.62 89 ARG A CA 1
ATOM 695 C C . ARG A 1 89 ? 2.357 -15.992 53.247 1.00 46.62 89 ARG A C 1
ATOM 697 O O . ARG A 1 89 ? 2.404 -15.102 54.089 1.00 46.62 89 ARG A O 1
ATOM 704 N N . ASP A 1 90 ? 3.379 -16.344 52.474 1.00 46.41 90 ASP A N 1
ATOM 705 C CA . ASP A 1 90 ? 4.604 -15.544 52.417 1.00 46.41 90 ASP A CA 1
ATOM 706 C C . ASP A 1 90 ? 4.314 -14.162 51.807 1.00 46.41 90 ASP A C 1
ATOM 708 O O . ASP A 1 90 ? 3.462 -14.027 50.917 1.00 46.41 90 ASP A O 1
ATOM 712 N N . GLU A 1 91 ? 5.059 -13.140 52.247 1.00 47.25 91 GLU A N 1
ATOM 713 C CA . GLU A 1 91 ? 4.966 -11.746 51.768 1.00 47.25 91 GLU A CA 1
ATOM 714 C C . GLU A 1 91 ? 5.091 -11.621 50.238 1.00 47.25 91 GLU A C 1
ATOM 716 O O . GLU A 1 91 ? 4.526 -10.708 49.637 1.00 47.25 91 GLU A O 1
ATOM 721 N N . ASN A 1 92 ? 5.720 -12.597 49.574 1.00 48.22 92 ASN A N 1
ATOM 722 C CA . ASN A 1 92 ? 5.916 -12.621 48.124 1.00 48.22 92 ASN A CA 1
ATOM 723 C C . ASN A 1 92 ? 4.723 -13.136 47.291 1.00 48.22 92 ASN A C 1
ATOM 725 O O . ASN A 1 92 ? 4.866 -13.305 46.080 1.00 48.22 92 ASN A O 1
ATOM 729 N N . ARG A 1 93 ? 3.545 -13.403 47.884 1.00 46.41 93 ARG A N 1
ATOM 730 C CA . ARG A 1 93 ? 2.297 -13.832 47.192 1.00 46.41 93 ARG A CA 1
ATOM 731 C C . ARG A 1 93 ? 2.410 -15.043 46.232 1.00 46.41 93 ARG A C 1
ATOM 733 O O . ARG A 1 93 ? 1.423 -15.365 45.575 1.00 46.41 93 ARG A O 1
ATOM 740 N N . ARG A 1 94 ? 3.552 -15.738 46.148 1.00 44.81 94 ARG A N 1
ATOM 741 C CA . ARG A 1 94 ? 3.814 -16.806 45.158 1.00 44.81 94 ARG A CA 1
ATOM 742 C C . ARG A 1 94 ? 3.836 -18.231 45.719 1.00 44.81 94 ARG A C 1
ATOM 744 O O . ARG A 1 94 ? 3.704 -19.168 44.945 1.00 44.81 94 ARG A O 1
ATOM 751 N N . SER A 1 95 ? 3.935 -18.416 47.032 1.00 45.62 95 SER A N 1
ATOM 752 C CA . SER A 1 95 ? 3.881 -19.732 47.680 1.00 45.62 95 SER A CA 1
ATOM 753 C C . SER A 1 95 ? 3.266 -19.581 49.069 1.00 45.62 95 SER A C 1
ATOM 755 O O . SER A 1 95 ? 3.618 -18.667 49.810 1.00 45.62 95 SER A O 1
ATOM 757 N N . GLY A 1 96 ? 2.287 -20.419 49.405 1.00 46.00 96 GLY A N 1
ATOM 758 C CA . GLY A 1 96 ? 1.712 -20.477 50.745 1.00 46.00 96 GLY A CA 1
ATOM 759 C C . GLY A 1 96 ? 1.928 -21.865 51.316 1.00 46.00 96 GLY A C 1
ATOM 760 O O . GLY A 1 96 ? 1.349 -22.825 50.809 1.00 46.00 96 GLY A O 1
ATOM 761 N N . THR A 1 97 ? 2.736 -21.979 52.365 1.00 55.38 97 THR A N 1
ATOM 762 C CA . THR A 1 97 ? 3.006 -23.263 53.013 1.00 55.38 97 THR A CA 1
ATOM 763 C C . THR A 1 97 ? 1.811 -23.626 53.897 1.00 55.38 97 THR A C 1
ATOM 765 O O . THR A 1 97 ? 1.584 -23.034 54.953 1.00 55.38 97 THR A O 1
ATOM 768 N N . THR A 1 98 ? 0.986 -24.571 53.435 1.00 68.19 98 THR A N 1
ATOM 769 C CA . THR A 1 98 ? -0.092 -25.179 54.231 1.00 68.19 98 THR A CA 1
ATOM 770 C C . THR A 1 98 ? 0.484 -26.291 55.095 1.00 68.19 98 THR A C 1
ATOM 772 O O . THR A 1 98 ? 1.019 -27.258 54.552 1.00 68.19 98 THR A O 1
ATOM 775 N N . THR A 1 99 ? 0.347 -26.193 56.414 1.00 74.81 99 THR A N 1
ATOM 776 C CA . THR A 1 99 ? 0.757 -27.253 57.342 1.00 74.81 99 THR A CA 1
ATOM 777 C C . THR A 1 99 ? -0.427 -28.141 57.709 1.00 74.81 99 THR A C 1
ATOM 779 O O . THR A 1 99 ? -1.515 -27.668 58.050 1.00 74.81 99 THR A O 1
ATOM 782 N N . TYR A 1 100 ? -0.201 -29.451 57.640 1.00 81.69 100 TYR A N 1
ATOM 783 C CA . TYR A 1 100 ? -1.162 -30.491 57.999 1.00 81.69 100 TYR A CA 1
ATOM 784 C C . TYR A 1 100 ? -0.611 -31.314 59.165 1.00 81.69 100 TYR A C 1
ATOM 786 O O . TYR A 1 100 ? 0.591 -31.564 59.214 1.00 81.69 100 TYR A O 1
ATOM 794 N N . VAL A 1 101 ? -1.484 -31.780 60.062 1.00 79.88 101 VAL A N 1
ATOM 795 C CA . VAL A 1 101 ? -1.142 -32.762 61.109 1.00 79.88 101 VAL A CA 1
ATOM 796 C C . VAL A 1 101 ? -0.630 -34.061 60.476 1.00 79.88 101 VAL A C 1
ATOM 798 O O . VAL A 1 101 ? 0.301 -34.676 60.984 1.00 79.88 101 VAL A O 1
ATOM 801 N N . ARG A 1 102 ? -1.206 -34.453 59.332 1.00 84.00 102 ARG A N 1
ATOM 802 C CA . ARG A 1 102 ? -0.788 -35.604 58.522 1.00 84.00 102 ARG A CA 1
ATOM 803 C C . ARG A 1 102 ? -0.370 -35.110 57.128 1.00 84.00 102 ARG A C 1
ATOM 805 O O . ARG A 1 102 ? -1.238 -34.983 56.262 1.00 84.00 102 ARG A O 1
ATOM 812 N N . PRO A 1 103 ? 0.912 -34.767 56.897 1.00 76.50 103 PRO A N 1
ATOM 813 C CA . PRO A 1 103 ? 1.357 -34.142 55.650 1.00 76.50 103 PRO A CA 1
ATOM 814 C C . PRO A 1 103 ? 1.209 -35.058 54.420 1.00 76.50 103 PRO A C 1
ATOM 816 O O . PRO A 1 103 ? 1.173 -36.279 54.559 1.00 76.50 103 PRO A O 1
ATOM 819 N N . PRO A 1 104 ? 1.090 -34.497 53.202 1.00 74.25 104 PRO A N 1
ATOM 820 C CA . PRO A 1 104 ? 1.175 -35.272 51.961 1.00 74.25 104 PRO A CA 1
ATOM 821 C C . PRO A 1 104 ? 2.502 -36.044 51.884 1.00 74.25 104 PRO A C 1
ATOM 823 O O . PRO A 1 104 ? 3.523 -35.547 52.353 1.00 74.25 104 PRO A O 1
ATOM 826 N N . GLY A 1 105 ? 2.498 -37.249 51.306 1.00 70.12 105 GLY A N 1
ATOM 827 C CA . GLY A 1 105 ? 3.691 -38.103 51.215 1.00 70.12 105 GLY A CA 1
ATOM 828 C C . GLY A 1 105 ? 3.947 -39.044 52.403 1.00 70.12 105 GLY A C 1
ATOM 829 O O . GLY A 1 105 ? 4.836 -39.883 52.308 1.00 70.12 105 GLY A O 1
ATOM 830 N N . THR A 1 106 ? 3.170 -38.975 53.491 1.00 69.44 106 THR A N 1
ATOM 831 C CA . THR A 1 106 ? 3.186 -40.009 54.546 1.00 69.44 106 THR A CA 1
ATOM 832 C C . THR A 1 106 ? 2.492 -41.302 54.099 1.00 69.44 106 THR A C 1
ATOM 834 O O . THR A 1 106 ? 1.711 -41.294 53.143 1.00 69.44 106 THR A O 1
ATOM 837 N N . ASN A 1 107 ? 2.769 -42.418 54.791 1.00 74.31 107 ASN A N 1
ATOM 838 C CA . ASN A 1 107 ? 2.112 -43.710 54.554 1.00 74.31 107 ASN A CA 1
ATOM 839 C C . ASN A 1 107 ? 0.583 -43.567 54.557 1.00 74.31 107 ASN A C 1
ATOM 841 O O . ASN A 1 107 ? 0.033 -42.773 55.321 1.00 74.31 107 ASN A O 1
ATOM 845 N N . GLY A 1 108 ? -0.096 -44.332 53.696 1.00 78.94 108 GLY A N 1
ATOM 846 C CA . GLY A 1 108 ? -1.551 -44.268 53.585 1.00 78.94 108 GLY A CA 1
ATOM 847 C C . GLY A 1 108 ? -2.255 -44.674 54.881 1.00 78.94 108 GLY A C 1
ATOM 848 O O . GLY A 1 108 ? -1.779 -45.561 55.588 1.00 78.94 108 GLY A O 1
ATOM 849 N N . PHE A 1 109 ? -3.372 -44.016 55.191 1.00 85.31 109 PHE A N 1
ATOM 850 C CA . PHE A 1 109 ? -4.133 -44.232 56.424 1.00 85.31 109 PHE A CA 1
ATOM 851 C C . PHE A 1 109 ? -5.646 -44.159 56.184 1.00 85.31 109 PHE A C 1
ATOM 853 O O . PHE A 1 109 ? -6.124 -43.489 55.263 1.00 85.31 109 PHE A O 1
ATOM 860 N N . ALA A 1 110 ? -6.414 -44.823 57.049 1.00 87.25 110 ALA A N 1
ATOM 861 C CA . ALA A 1 110 ? -7.868 -44.708 57.091 1.00 87.25 110 ALA A CA 1
ATOM 862 C C . ALA A 1 110 ? -8.285 -43.459 57.886 1.00 87.25 110 ALA A C 1
ATOM 864 O O . ALA A 1 110 ? -7.752 -43.198 58.966 1.00 87.25 110 ALA A O 1
ATOM 865 N N . SER A 1 111 ? -9.240 -42.694 57.355 1.00 89.38 111 SER A N 1
ATOM 866 C CA . SER A 1 111 ? -9.791 -41.489 57.983 1.00 89.38 111 SER A CA 1
ATOM 867 C C . SER A 1 111 ? -11.311 -41.465 57.881 1.00 89.38 111 SER A C 1
ATOM 869 O O . SER A 1 111 ? -11.867 -41.708 56.810 1.00 89.38 111 SER A O 1
ATOM 871 N N . GLY A 1 112 ? -12.009 -41.148 58.968 1.00 90.25 112 GLY A N 1
ATOM 872 C CA . GLY A 1 112 ? -13.464 -41.092 58.956 1.00 90.25 112 GLY A CA 1
ATOM 873 C C . GLY A 1 112 ? -14.108 -41.084 60.334 1.00 90.25 112 GLY A C 1
ATOM 874 O O . GLY A 1 112 ? -13.460 -40.800 61.339 1.00 90.25 112 GLY A O 1
ATOM 875 N N . ALA A 1 113 ? -15.404 -41.377 60.367 1.00 92.38 113 ALA A N 1
ATOM 876 C CA . ALA A 1 113 ? -16.187 -41.417 61.594 1.00 92.38 113 ALA A CA 1
ATOM 877 C C . ALA A 1 113 ? -17.298 -42.470 61.518 1.00 92.38 113 ALA A C 1
ATOM 879 O O . ALA A 1 113 ? -17.790 -42.795 60.435 1.00 92.38 113 ALA A O 1
ATOM 880 N N . ALA A 1 114 ? -17.703 -42.972 62.682 1.00 93.31 114 ALA A N 1
ATOM 881 C CA . ALA A 1 114 ? -18.838 -43.863 62.863 1.00 93.31 114 ALA A CA 1
ATOM 882 C C . ALA A 1 114 ? -19.730 -43.349 63.992 1.00 93.31 114 ALA A C 1
ATOM 884 O O . ALA A 1 114 ? -19.251 -42.807 64.987 1.00 93.31 114 ALA A O 1
ATOM 885 N N . ILE A 1 115 ? -21.038 -43.516 63.845 1.00 92.81 115 ILE A N 1
ATOM 886 C CA . ILE A 1 115 ? -22.023 -43.150 64.859 1.00 92.81 115 ILE A CA 1
ATOM 887 C C . ILE A 1 115 ? -22.885 -44.373 65.115 1.00 92.81 115 ILE A C 1
ATOM 889 O O . ILE A 1 115 ? -23.395 -44.974 64.175 1.00 92.81 115 ILE A O 1
ATOM 893 N N . THR A 1 116 ? -23.040 -44.727 66.384 1.00 92.50 116 THR A N 1
ATOM 894 C CA . THR A 1 116 ? -23.920 -45.801 66.838 1.00 92.50 116 THR A CA 1
ATOM 895 C C . THR A 1 116 ? -25.121 -45.194 67.535 1.00 92.50 116 THR A C 1
ATOM 897 O O . THR A 1 116 ? -24.970 -44.398 68.467 1.00 92.50 116 THR A O 1
ATOM 900 N N . TRP A 1 117 ? -26.310 -45.568 67.076 1.00 91.44 117 TRP A N 1
ATOM 901 C CA . TRP A 1 117 ? -27.575 -45.228 67.701 1.00 91.44 117 TRP A CA 1
ATOM 902 C C . TRP A 1 117 ? -28.153 -46.447 68.403 1.00 91.44 117 TRP A C 1
ATOM 904 O O . TRP A 1 117 ? -28.155 -47.542 67.844 1.00 91.44 117 TRP A O 1
ATOM 914 N N . ALA A 1 118 ? -28.710 -46.223 69.586 1.00 89.69 118 ALA A N 1
ATOM 915 C CA . ALA A 1 118 ? -29.492 -47.204 70.318 1.00 89.69 118 ALA A CA 1
ATOM 916 C C . ALA A 1 118 ? -30.952 -46.758 70.380 1.00 89.69 118 ALA A C 1
ATOM 918 O O . ALA A 1 118 ? -31.258 -45.620 70.760 1.00 89.69 118 ALA A O 1
ATOM 919 N N . HIS A 1 119 ? -31.843 -47.667 70.014 1.00 87.12 119 HIS A N 1
ATOM 920 C CA . HIS A 1 119 ? -33.276 -47.525 70.189 1.00 87.12 119 HIS A CA 1
ATOM 921 C C . HIS A 1 119 ? -33.691 -48.015 71.583 1.00 87.12 119 HIS A C 1
ATOM 923 O O . HIS A 1 119 ? -32.987 -48.798 72.223 1.00 87.12 119 HIS A O 1
ATOM 929 N N . ASP A 1 120 ? -34.841 -47.552 72.062 1.00 81.69 120 ASP A N 1
ATOM 930 C CA . ASP A 1 120 ? -35.325 -47.834 73.419 1.00 81.69 120 ASP A CA 1
ATOM 931 C C . ASP A 1 120 ? -35.735 -49.314 73.629 1.00 81.69 120 ASP A C 1
ATOM 933 O O . ASP A 1 120 ? -35.898 -49.753 74.762 1.00 81.69 120 ASP A O 1
ATOM 937 N N . ASP A 1 121 ? -35.840 -50.102 72.551 1.00 81.81 121 ASP A N 1
ATOM 938 C CA . ASP A 1 121 ? -36.073 -51.562 72.566 1.00 81.81 121 ASP A CA 1
ATOM 939 C C . ASP A 1 121 ? -34.779 -52.403 72.542 1.00 81.81 121 ASP A C 1
ATOM 941 O O . ASP A 1 121 ? -34.833 -53.624 72.401 1.00 81.81 121 ASP A O 1
ATOM 945 N N . GLY A 1 122 ? -33.609 -51.762 72.650 1.00 79.38 122 GLY A N 1
ATOM 946 C CA . GLY A 1 122 ? -32.305 -52.427 72.654 1.00 79.38 122 GLY A CA 1
ATOM 947 C C . GLY A 1 122 ? -31.684 -52.656 71.272 1.00 79.38 122 GLY A C 1
ATOM 948 O O . GLY A 1 122 ? -30.539 -53.109 71.199 1.00 79.38 122 GLY A O 1
ATOM 949 N N . ARG A 1 123 ? -32.368 -52.315 70.167 1.00 87.00 123 ARG A N 1
ATOM 950 C CA . ARG A 1 123 ? -31.752 -52.348 68.829 1.00 87.00 123 ARG A CA 1
ATOM 951 C C . ARG A 1 123 ? -30.639 -51.309 68.716 1.00 87.00 123 ARG A C 1
ATOM 953 O O . ARG A 1 123 ? -30.819 -50.147 69.083 1.00 87.00 123 ARG A O 1
ATOM 960 N N . ARG A 1 124 ? -29.509 -51.713 68.134 1.00 89.56 124 ARG A N 1
ATOM 961 C CA . ARG A 1 124 ? -28.379 -50.833 67.813 1.00 89.56 124 ARG A CA 1
ATOM 962 C C . ARG A 1 124 ? -28.131 -50.792 66.316 1.00 89.56 124 ARG A C 1
ATOM 964 O O . ARG A 1 124 ? -28.272 -51.806 65.637 1.00 89.56 124 ARG A O 1
ATOM 971 N N . VAL A 1 125 ? -27.764 -49.618 65.822 1.00 90.81 125 VAL A N 1
ATOM 972 C CA . VAL A 1 125 ? -27.359 -49.410 64.430 1.00 90.81 125 VAL A CA 1
ATOM 973 C C . VAL A 1 125 ? -26.131 -48.512 64.388 1.00 90.81 125 VAL A C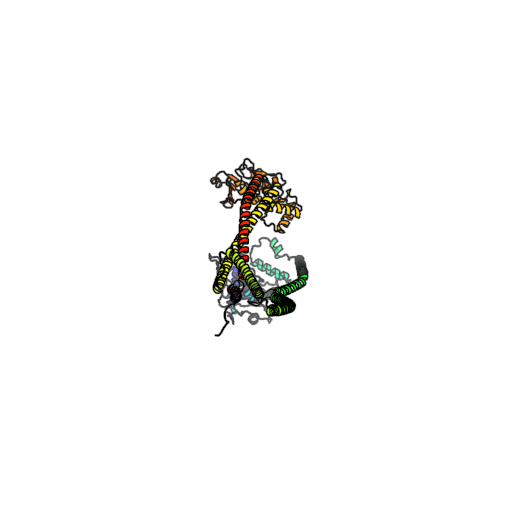 1
ATOM 975 O O . VAL A 1 125 ? -26.129 -47.446 65.002 1.00 90.81 125 VAL A O 1
ATOM 978 N N . THR A 1 126 ? -25.105 -48.910 63.644 1.00 91.56 126 THR A N 1
ATOM 979 C CA . THR A 1 126 ? -23.905 -48.108 63.404 1.00 91.56 126 THR A CA 1
ATOM 980 C C . THR A 1 126 ? -23.843 -47.695 61.939 1.00 91.56 126 THR A C 1
ATOM 982 O O . THR A 1 126 ? -23.912 -48.529 61.039 1.00 91.56 126 THR A O 1
ATOM 985 N N . VAL A 1 127 ? -23.684 -46.397 61.684 1.00 91.50 127 VAL A N 1
ATOM 986 C CA . VAL A 1 127 ? -23.417 -45.855 60.344 1.00 91.50 127 VAL A CA 1
ATOM 987 C C . VAL A 1 127 ? -22.027 -45.254 60.343 1.00 91.50 127 VAL A C 1
ATOM 989 O O . VAL A 1 127 ? -21.675 -44.513 61.261 1.00 91.50 127 VAL A O 1
ATOM 992 N N . PHE A 1 128 ? -21.238 -45.554 59.318 1.00 92.00 128 PHE A N 1
ATOM 993 C CA . PHE A 1 128 ? -19.883 -45.035 59.201 1.00 92.00 128 PHE A CA 1
ATOM 994 C C . PHE A 1 128 ? -19.575 -44.498 57.809 1.00 92.00 128 PHE A C 1
ATOM 996 O O . PHE A 1 128 ? -20.135 -44.927 56.798 1.00 92.00 128 PHE A O 1
ATOM 1003 N N . ARG A 1 129 ? -18.632 -43.559 57.779 1.00 91.00 129 ARG A N 1
ATOM 1004 C CA . ARG A 1 129 ? -18.006 -43.017 56.579 1.00 91.00 129 ARG A CA 1
ATOM 1005 C C . ARG A 1 129 ? -16.502 -43.124 56.754 1.00 91.00 129 ARG A C 1
ATOM 1007 O O . ARG A 1 129 ? -15.957 -42.518 57.673 1.00 91.00 129 ARG A O 1
ATOM 1014 N N . LEU A 1 130 ? -15.842 -43.831 55.849 1.00 89.31 130 LEU A N 1
ATOM 1015 C CA . LEU A 1 130 ? -14.400 -44.050 55.882 1.00 89.31 130 LEU A CA 1
ATOM 1016 C C . LEU A 1 130 ? -13.798 -43.737 54.524 1.00 89.31 130 LEU A C 1
ATOM 1018 O O . LEU A 1 130 ? -14.323 -44.158 53.503 1.00 89.31 130 LEU A O 1
ATOM 1022 N N . ALA A 1 131 ? -12.688 -43.021 54.510 1.00 88.62 131 ALA A N 1
ATOM 1023 C CA . ALA A 1 131 ? -11.921 -42.746 53.313 1.00 88.62 131 ALA A CA 1
ATOM 1024 C C . ALA A 1 131 ? -10.486 -43.224 53.499 1.00 88.62 131 ALA A C 1
ATOM 1026 O O . ALA A 1 131 ? -9.876 -43.001 54.549 1.00 88.62 131 ALA A O 1
ATOM 1027 N N . TRP A 1 132 ? -9.941 -43.860 52.465 1.00 87.31 132 TRP A N 1
ATOM 1028 C CA . TRP A 1 132 ? -8.515 -44.144 52.413 1.00 87.31 132 TRP A CA 1
ATOM 1029 C C . TRP A 1 132 ? -7.768 -42.939 51.852 1.00 87.31 132 TRP A C 1
ATOM 1031 O O . TRP A 1 132 ? -8.047 -42.482 50.742 1.00 87.31 132 TRP A O 1
ATOM 1041 N N . VAL A 1 133 ? -6.807 -42.431 52.617 1.00 85.88 133 VAL A N 1
ATOM 1042 C CA . VAL A 1 133 ? -5.932 -41.341 52.192 1.00 85.88 133 VAL A CA 1
ATOM 1043 C C . VAL A 1 133 ? -4.591 -41.951 51.810 1.00 85.88 133 VAL A C 1
ATOM 1045 O O . VAL A 1 133 ? -3.808 -42.302 52.688 1.00 85.88 133 VAL A O 1
ATOM 1048 N N . ALA A 1 134 ? -4.322 -42.096 50.510 1.00 81.81 134 ALA A N 1
ATOM 1049 C CA . ALA A 1 134 ? -3.034 -42.588 50.025 1.00 81.81 134 ALA A CA 1
ATOM 1050 C C . ALA A 1 134 ? -1.956 -41.486 50.078 1.00 81.81 134 ALA A C 1
ATOM 1052 O O . ALA A 1 134 ? -2.250 -40.298 50.254 1.00 81.81 134 ALA A O 1
ATOM 1053 N N . SER A 1 135 ? -0.686 -41.869 49.940 1.00 76.56 135 SER A N 1
ATOM 1054 C CA . SER A 1 135 ? 0.456 -40.945 50.012 1.00 76.56 135 SER A CA 1
ATOM 1055 C C . SER A 1 135 ? 0.419 -39.864 48.922 1.00 76.56 135 SER A C 1
ATOM 1057 O O . SER A 1 135 ? 0.773 -38.716 49.194 1.00 76.56 135 SER A O 1
ATOM 1059 N N . ASP A 1 136 ? -0.085 -40.216 47.738 1.00 75.00 136 ASP A N 1
ATOM 1060 C CA . ASP A 1 136 ? -0.217 -39.401 46.522 1.00 75.00 136 ASP A CA 1
ATOM 1061 C C . ASP A 1 136 ? -1.567 -38.673 46.391 1.00 75.00 136 ASP A C 1
ATOM 1063 O O . ASP A 1 136 ? -1.762 -37.865 45.481 1.00 75.00 136 ASP A O 1
ATOM 1067 N N . THR A 1 137 ? -2.511 -38.929 47.303 1.00 76.94 137 THR A N 1
ATOM 1068 C CA . THR A 1 137 ? -3.849 -38.337 47.236 1.00 76.94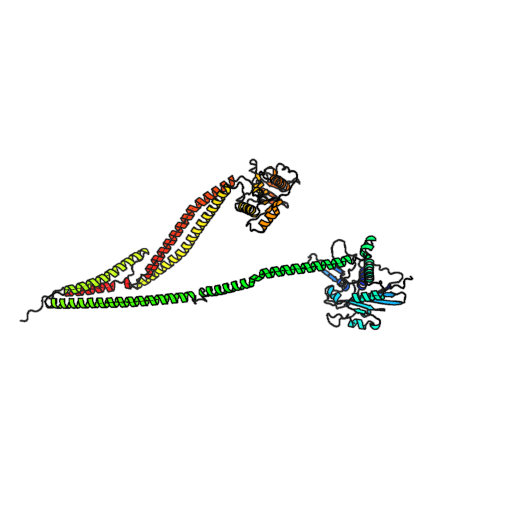 137 THR A CA 1
ATOM 1069 C C . THR A 1 137 ? -3.761 -36.825 47.419 1.00 76.94 137 THR A C 1
ATOM 1071 O O . THR A 1 137 ? -3.478 -36.341 48.521 1.00 76.94 137 THR A O 1
ATOM 1074 N N . THR A 1 138 ? -4.049 -36.093 46.340 1.00 70.12 138 THR A N 1
ATOM 1075 C CA . THR A 1 138 ? -4.084 -34.630 46.282 1.00 70.12 138 THR A CA 1
ATOM 1076 C C . THR A 1 138 ? -5.484 -34.170 45.861 1.00 70.12 138 THR A C 1
ATOM 1078 O O . THR A 1 138 ? -5.950 -34.448 44.764 1.00 70.12 138 THR A O 1
ATOM 1081 N N . GLY A 1 139 ? -6.195 -33.483 46.762 1.00 74.00 139 GLY A N 1
ATOM 1082 C CA . GLY A 1 139 ? -7.526 -32.925 46.484 1.00 74.00 139 GLY A CA 1
ATOM 1083 C C . GLY A 1 139 ? -8.716 -33.726 47.032 1.00 74.00 139 GLY A C 1
ATOM 1084 O O . GLY A 1 139 ? -8.592 -34.851 47.516 1.00 74.00 139 GLY A O 1
ATOM 1085 N N . ALA A 1 140 ? -9.893 -33.091 47.009 1.00 71.81 140 ALA A N 1
ATOM 1086 C CA . ALA A 1 140 ? -11.122 -33.614 47.611 1.00 71.81 140 ALA A CA 1
ATOM 1087 C C . ALA A 1 140 ? -11.801 -34.706 46.768 1.00 71.81 140 ALA A C 1
ATOM 1089 O O . ALA A 1 140 ? -12.357 -35.643 47.341 1.00 71.81 140 ALA A O 1
ATOM 1090 N N . ASP A 1 141 ? -11.706 -34.631 45.439 1.00 74.06 141 ASP A N 1
ATOM 1091 C CA . ASP A 1 141 ? -12.358 -35.586 44.533 1.00 74.06 141 ASP A CA 1
ATOM 1092 C C . ASP A 1 141 ? -11.746 -36.986 44.644 1.00 74.06 141 ASP A C 1
ATOM 1094 O O . ASP A 1 141 ? -12.471 -37.976 44.722 1.00 74.06 141 ASP A O 1
ATOM 1098 N N . ALA A 1 142 ? -10.419 -37.065 44.781 1.00 74.75 142 ALA A N 1
ATOM 1099 C CA . ALA A 1 142 ? -9.707 -38.323 44.990 1.00 74.75 142 ALA A CA 1
ATOM 1100 C C . ALA A 1 142 ? -10.085 -39.001 46.323 1.00 74.75 142 ALA A C 1
ATOM 1102 O O . ALA A 1 142 ? -10.225 -40.220 46.388 1.00 74.75 142 ALA A O 1
ATOM 1103 N N . ILE A 1 143 ? -10.316 -38.222 47.388 1.00 77.88 143 ILE A N 1
ATOM 1104 C CA . ILE A 1 143 ? -10.786 -38.766 48.671 1.00 77.88 143 ILE A CA 1
ATOM 1105 C C . ILE A 1 143 ? -12.231 -39.240 48.567 1.00 77.88 143 ILE A C 1
ATOM 1107 O O . ILE A 1 143 ? -12.554 -40.301 49.096 1.00 77.88 143 ILE A O 1
ATOM 1111 N N . ASN A 1 144 ? -13.099 -38.488 47.888 1.00 77.75 144 ASN A N 1
ATOM 1112 C CA . ASN A 1 144 ? -14.492 -38.885 47.692 1.00 77.75 144 ASN A CA 1
ATOM 1113 C C . ASN A 1 144 ? -14.602 -40.174 46.863 1.00 77.75 144 ASN A C 1
ATOM 1115 O O . ASN A 1 144 ? -15.404 -41.035 47.211 1.00 77.75 144 ASN A O 1
ATOM 1119 N N . ALA A 1 145 ? -13.758 -40.348 45.840 1.00 77.69 145 ALA A N 1
ATOM 1120 C CA . ALA A 1 145 ? -13.680 -41.584 45.057 1.00 77.69 145 ALA A CA 1
ATOM 1121 C C . ALA A 1 145 ? -13.238 -42.797 45.900 1.00 77.69 145 ALA A C 1
ATOM 1123 O O . ALA A 1 145 ? -13.743 -43.900 45.705 1.00 77.69 145 ALA A O 1
ATOM 1124 N N . ASN A 1 146 ? -12.354 -42.579 46.879 1.00 81.25 146 ASN A N 1
ATOM 1125 C CA . ASN A 1 146 ? -11.866 -43.602 47.812 1.00 81.25 146 ASN A CA 1
ATOM 1126 C C . ASN A 1 146 ? -12.647 -43.643 49.142 1.00 81.25 146 ASN A C 1
ATOM 1128 O O . ASN A 1 146 ? -12.153 -44.186 50.136 1.00 81.25 146 ASN A O 1
ATOM 1132 N N . THR A 1 147 ? -13.844 -43.045 49.192 1.00 86.38 147 THR A N 1
ATOM 1133 C CA . THR A 1 147 ? -14.723 -43.082 50.367 1.00 86.38 147 THR A CA 1
ATOM 1134 C C . THR A 1 147 ? -15.707 -44.242 50.262 1.00 86.38 147 THR A C 1
ATOM 1136 O O . THR A 1 147 ? -16.336 -44.465 49.231 1.00 86.38 147 THR A O 1
ATOM 1139 N N . ILE A 1 148 ? -15.880 -44.952 51.370 1.00 88.12 148 ILE A N 1
ATOM 1140 C CA . ILE A 1 148 ? -16.852 -46.018 51.543 1.00 88.12 148 ILE A CA 1
ATOM 1141 C C . ILE A 1 148 ? -17.774 -45.680 52.704 1.00 88.12 148 ILE A C 1
ATOM 1143 O O . ILE A 1 148 ? -17.352 -45.175 53.750 1.00 88.12 148 ILE A O 1
ATOM 1147 N N . TYR A 1 149 ? -19.046 -45.992 52.503 1.00 89.62 149 TYR A N 1
ATOM 1148 C CA . TYR A 1 149 ? -20.103 -45.808 53.475 1.00 89.62 149 TYR A CA 1
ATOM 1149 C C . TYR A 1 149 ? -20.620 -47.172 53.922 1.00 89.62 149 TYR A C 1
ATOM 1151 O O . TYR A 1 149 ? -20.735 -48.096 53.112 1.00 89.62 149 TYR A O 1
ATOM 1159 N N . GLY A 1 150 ? -20.951 -47.289 55.204 1.00 89.12 150 GLY A N 1
ATOM 1160 C CA . GLY A 1 150 ? -21.474 -48.522 55.779 1.00 89.12 150 GLY A CA 1
ATOM 1161 C C . GLY A 1 150 ? -22.657 -48.292 56.706 1.00 89.12 150 GLY A C 1
ATOM 1162 O O . GLY A 1 150 ? -22.713 -47.289 57.417 1.00 89.12 150 GLY A O 1
ATOM 1163 N N . PHE A 1 151 ? -23.587 -49.241 56.689 1.00 90.62 151 PHE A N 1
ATOM 1164 C CA . PHE A 1 151 ? -24.694 -49.391 57.623 1.00 90.62 151 PHE A CA 1
ATOM 1165 C C . PHE A 1 151 ? -24.607 -50.783 58.248 1.00 90.62 151 PHE A C 1
ATOM 1167 O O . PHE A 1 151 ? -24.637 -51.777 57.523 1.00 90.62 151 PHE A O 1
ATOM 1174 N N . VAL A 1 152 ? -24.521 -50.850 59.572 1.00 89.19 152 VAL A N 1
ATOM 1175 C CA . VAL A 1 152 ? -24.412 -52.091 60.343 1.00 89.19 152 VAL A CA 1
ATOM 1176 C C . VAL A 1 152 ? -25.532 -52.131 61.374 1.00 89.19 152 VAL A C 1
ATOM 1178 O O . VAL A 1 152 ? -25.715 -51.192 62.145 1.00 89.19 152 VAL A O 1
ATOM 1181 N N . SER A 1 153 ? -26.287 -53.223 61.402 1.00 84.56 153 SER A N 1
ATOM 1182 C CA . SER A 1 153 ? -27.381 -53.483 62.341 1.00 84.56 153 SER A CA 1
ATOM 1183 C C . SER A 1 153 ? -26.823 -54.094 63.631 1.00 84.56 153 SER A C 1
ATOM 1185 O O . SER A 1 153 ? -27.074 -55.251 63.965 1.00 84.56 153 SER A O 1
ATOM 1187 N N . GLY A 1 154 ? -25.988 -53.325 64.324 1.00 84.56 154 GLY A N 1
ATOM 1188 C CA . GLY A 1 154 ? -25.276 -53.731 65.529 1.00 84.56 154 GLY A CA 1
ATOM 1189 C C . GLY A 1 154 ? -24.251 -52.678 65.926 1.00 84.56 154 GLY A C 1
ATOM 1190 O O . GLY A 1 154 ? -24.394 -51.520 65.546 1.00 84.56 154 GLY A O 1
ATOM 1191 N N . ASP A 1 155 ? -23.231 -53.088 66.680 1.00 84.31 155 ASP A N 1
ATOM 1192 C CA . ASP A 1 155 ? -22.079 -52.241 66.986 1.00 84.31 155 ASP A CA 1
ATOM 1193 C C . ASP A 1 155 ? -20.929 -52.533 66.012 1.00 84.31 155 ASP A C 1
ATOM 1195 O O . ASP A 1 155 ? -20.564 -53.695 65.811 1.00 84.31 155 ASP A O 1
ATOM 1199 N N . PHE A 1 156 ? -20.353 -51.489 65.417 1.00 86.50 156 PHE A N 1
ATOM 1200 C CA . PHE A 1 156 ? -19.172 -51.597 64.560 1.00 86.50 156 PHE A CA 1
ATOM 1201 C C . PHE A 1 156 ? -18.024 -50.785 65.149 1.00 86.50 156 PHE A C 1
ATOM 1203 O O . PHE A 1 156 ? -18.136 -49.568 65.290 1.00 86.50 156 PHE A O 1
ATOM 1210 N N . ASP A 1 157 ? -16.923 -51.462 65.478 1.00 85.38 157 ASP A N 1
ATOM 1211 C CA . ASP A 1 157 ? -15.756 -50.827 66.079 1.00 85.38 157 ASP A CA 1
ATOM 1212 C C . ASP A 1 157 ? -14.704 -50.452 65.028 1.00 85.38 157 ASP A C 1
ATOM 1214 O O . ASP A 1 157 ? -14.126 -51.322 64.366 1.00 85.38 157 ASP A O 1
ATOM 1218 N N . LEU A 1 158 ? -14.443 -49.148 64.896 1.00 84.81 158 LEU A N 1
ATOM 1219 C CA . LEU A 1 158 ? -13.421 -48.605 64.003 1.00 84.81 158 LEU A CA 1
ATOM 1220 C C . LEU A 1 158 ? -11.985 -48.983 64.397 1.00 84.81 158 LEU A C 1
ATOM 1222 O O . LEU A 1 158 ? -11.098 -48.841 63.555 1.00 84.81 158 LEU A O 1
ATOM 1226 N N . ASP A 1 159 ? -11.739 -49.494 65.609 1.00 81.31 159 ASP A N 1
ATOM 1227 C CA . ASP A 1 159 ? -10.391 -49.916 66.027 1.00 81.31 159 ASP A CA 1
ATOM 1228 C C . ASP A 1 159 ? -9.821 -51.021 65.130 1.00 81.31 159 ASP A C 1
ATOM 1230 O O . ASP A 1 159 ? -8.636 -51.038 64.811 1.00 81.31 159 ASP A O 1
ATOM 1234 N N . ARG A 1 160 ? -10.699 -51.870 64.579 1.00 78.75 160 ARG A N 1
ATOM 1235 C CA . ARG A 1 160 ? -10.344 -52.926 63.612 1.00 78.75 160 ARG A CA 1
ATOM 1236 C C . ARG A 1 160 ? -9.692 -52.397 62.331 1.00 78.75 160 ARG A C 1
ATOM 1238 O O . ARG A 1 160 ? -9.128 -53.171 61.563 1.00 78.75 160 ARG A O 1
ATOM 1245 N N . LEU A 1 161 ? -9.838 -51.101 62.065 1.00 76.81 161 LEU A N 1
ATOM 1246 C CA . LEU A 1 161 ? -9.340 -50.420 60.873 1.00 76.81 161 LEU A CA 1
ATOM 1247 C C . LEU A 1 161 ? -8.193 -49.451 61.204 1.00 76.81 161 LEU A C 1
ATOM 1249 O O . LEU A 1 161 ? -7.638 -48.820 60.299 1.00 76.81 161 LEU A O 1
ATOM 1253 N N . ASN A 1 162 ? -7.836 -49.334 62.484 1.00 70.50 162 ASN A N 1
ATOM 1254 C CA . ASN A 1 162 ? -6.701 -48.557 62.945 1.00 70.50 162 ASN A CA 1
ATOM 1255 C C . ASN A 1 162 ? -5.397 -49.316 62.628 1.00 70.50 162 ASN A C 1
ATOM 1257 O O . ASN A 1 162 ? -5.299 -50.520 62.841 1.00 70.50 162 ASN A O 1
ATOM 1261 N N . GLY A 1 163 ? -4.401 -48.636 62.054 1.00 66.31 163 GLY A N 1
ATOM 1262 C CA . GLY A 1 163 ? -3.131 -49.268 61.660 1.00 66.31 163 GLY A CA 1
ATOM 1263 C C . GLY A 1 163 ? -3.151 -50.094 60.362 1.00 66.31 163 GLY A C 1
ATOM 1264 O O . GLY A 1 163 ? -2.159 -50.756 60.057 1.00 66.31 163 GLY A O 1
ATOM 1265 N N . LEU A 1 164 ? -4.228 -50.045 59.566 1.00 71.88 164 LEU A N 1
ATOM 1266 C CA . LEU A 1 164 ? -4.255 -50.672 58.237 1.00 71.88 164 LEU A CA 1
ATOM 1267 C C . LEU A 1 164 ? -3.164 -50.096 57.326 1.00 71.88 164 LEU A C 1
ATOM 1269 O O . LEU A 1 164 ? -3.090 -48.885 57.122 1.00 71.88 164 LEU A O 1
ATOM 1273 N N . THR A 1 165 ? -2.372 -50.975 56.713 1.00 62.66 165 THR A N 1
ATOM 1274 C CA . THR A 1 165 ? -1.385 -50.625 55.687 1.00 62.66 165 THR A CA 1
ATOM 1275 C C . THR A 1 165 ? -1.853 -51.116 54.316 1.00 62.66 165 THR A C 1
ATOM 1277 O O . THR A 1 165 ? -2.444 -52.187 54.174 1.00 62.66 165 THR A O 1
ATOM 1280 N N . GLY A 1 166 ? -1.652 -50.297 53.282 1.00 60.91 166 GLY A N 1
ATOM 1281 C CA . GLY A 1 166 ? -2.023 -50.665 51.915 1.00 60.91 166 GLY A CA 1
ATOM 1282 C C . GLY A 1 166 ? -1.140 -51.799 51.387 1.00 60.91 166 GLY A C 1
ATOM 1283 O O . GLY A 1 166 ? 0.079 -51.740 51.511 1.00 60.91 166 GLY A O 1
ATOM 1284 N N . VAL A 1 167 ? -1.746 -52.809 50.755 1.00 59.06 167 VAL A N 1
ATOM 1285 C CA . VAL A 1 167 ? -1.032 -53.969 50.178 1.00 59.06 167 VAL A CA 1
ATOM 1286 C C . VAL A 1 167 ? -0.178 -53.574 48.958 1.00 59.06 167 VAL A C 1
ATOM 1288 O O . VAL A 1 167 ? 0.823 -54.222 48.660 1.00 59.06 167 VAL A O 1
ATOM 1291 N N . ARG A 1 168 ? -0.554 -52.499 48.246 1.00 59.50 168 ARG A N 1
ATOM 1292 C CA . ARG A 1 168 ? 0.199 -51.888 47.135 1.00 59.50 168 ARG A CA 1
ATOM 1293 C C . ARG A 1 168 ? 0.143 -50.361 47.235 1.00 59.50 168 ARG A C 1
ATOM 1295 O O . ARG A 1 168 ? -0.865 -49.807 47.678 1.00 59.50 168 ARG A O 1
ATOM 1302 N N . SER A 1 169 ? 1.195 -49.679 46.776 1.00 56.22 169 SER A N 1
ATOM 1303 C CA . SER A 1 169 ? 1.213 -48.213 46.653 1.00 56.22 169 SER A CA 1
ATOM 1304 C C . SER A 1 169 ? 0.044 -47.741 45.780 1.00 56.22 169 SER A C 1
ATOM 1306 O O . SER A 1 169 ? -0.081 -48.165 44.635 1.00 56.22 169 SER A O 1
ATOM 1308 N N . GLY A 1 170 ? -0.831 -46.901 46.340 1.00 57.53 170 GLY A N 1
ATOM 1309 C CA . GLY A 1 170 ? -1.978 -46.303 45.641 1.00 57.53 170 GLY A CA 1
ATOM 1310 C C . GLY A 1 170 ? -3.293 -47.100 45.675 1.00 57.53 170 GLY A C 1
ATOM 1311 O O . GLY A 1 170 ? -4.343 -46.525 45.405 1.00 57.53 170 GLY A O 1
ATOM 1312 N N . SER A 1 171 ? -3.304 -48.386 46.056 1.00 63.97 171 SER A N 1
ATOM 1313 C CA . SER A 1 171 ? -4.561 -49.149 46.170 1.00 63.97 171 SER A CA 1
ATOM 1314 C C . SER A 1 171 ? -5.190 -48.987 47.555 1.00 63.97 171 SER A C 1
ATOM 1316 O O . SER A 1 171 ? -4.539 -49.281 48.560 1.00 63.97 171 SER A O 1
ATOM 1318 N N . SER A 1 172 ? -6.461 -48.579 47.615 1.00 72.88 172 SER A N 1
ATOM 1319 C CA . SER A 1 172 ? -7.224 -48.531 48.868 1.00 72.88 172 SER A CA 1
ATOM 1320 C C . SER A 1 172 ? -7.472 -49.950 49.410 1.00 72.88 172 SER A C 1
ATOM 1322 O O . SER A 1 172 ? -8.107 -50.746 48.717 1.00 72.88 172 SER A O 1
ATOM 1324 N N . PRO A 1 173 ? -7.038 -50.291 50.640 1.00 73.69 173 PRO A N 1
ATOM 1325 C CA . PRO A 1 173 ? -7.428 -51.527 51.316 1.00 73.69 173 PRO A CA 1
ATOM 1326 C C . PRO A 1 173 ? -8.889 -51.477 51.792 1.00 73.69 173 PRO A C 1
ATOM 1328 O O . PRO A 1 173 ? -9.477 -52.513 52.094 1.00 73.69 173 PRO A O 1
ATOM 1331 N N . LEU A 1 174 ? -9.499 -50.287 51.826 1.00 78.50 174 LEU A N 1
ATOM 1332 C CA . LEU A 1 174 ? -10.924 -50.092 52.058 1.00 78.50 174 LEU A CA 1
ATOM 1333 C C . LEU A 1 174 ? -11.637 -50.233 50.708 1.00 78.50 174 LEU A C 1
ATOM 1335 O O . LEU A 1 174 ? -11.694 -49.283 49.929 1.00 78.50 174 LEU A O 1
ATOM 1339 N N . THR A 1 175 ? -12.153 -51.427 50.421 1.00 79.44 175 THR A N 1
ATOM 1340 C CA . THR A 1 175 ? -13.011 -51.727 49.265 1.00 79.44 175 THR A CA 1
ATOM 1341 C C . THR A 1 175 ? -14.299 -52.377 49.752 1.00 79.44 175 THR A C 1
ATOM 1343 O O . THR A 1 175 ? -14.361 -52.894 50.870 1.00 79.44 175 THR A O 1
ATOM 1346 N N . LYS A 1 176 ? -15.335 -52.399 48.905 1.00 77.88 176 LYS A N 1
ATOM 1347 C CA . LYS A 1 176 ? -16.572 -53.126 49.216 1.00 77.88 176 LYS A CA 1
ATOM 1348 C C . LYS A 1 176 ? -16.274 -54.580 49.591 1.00 77.88 176 LYS A C 1
ATOM 1350 O O . LYS A 1 176 ? -16.827 -55.068 50.565 1.00 77.88 176 LYS A O 1
ATOM 1355 N N . THR A 1 177 ? -15.373 -55.244 48.871 1.00 76.69 177 THR A N 1
ATOM 1356 C CA . THR A 1 177 ? -15.028 -56.655 49.084 1.00 76.69 177 THR A CA 1
ATOM 1357 C C . THR A 1 177 ? -14.338 -56.895 50.427 1.00 76.69 177 THR A C 1
ATOM 1359 O O . THR A 1 177 ? -14.717 -57.818 51.141 1.00 76.69 177 THR A O 1
ATOM 1362 N N . THR A 1 178 ? -13.370 -56.053 50.808 1.00 78.06 178 THR A N 1
ATOM 1363 C CA . THR A 1 178 ? -12.635 -56.207 52.078 1.00 78.06 178 THR A CA 1
ATOM 1364 C C . THR A 1 178 ? -13.507 -55.901 53.292 1.00 78.06 178 THR A C 1
ATOM 1366 O O . THR A 1 178 ? -13.457 -56.624 54.282 1.00 78.06 178 THR A O 1
ATOM 1369 N N . LEU A 1 179 ? -14.361 -54.878 53.204 1.00 78.69 179 LEU A N 1
ATOM 1370 C CA . LEU A 1 179 ? -15.271 -54.508 54.289 1.00 78.69 179 LEU A CA 1
ATOM 1371 C C . LEU A 1 179 ? -16.492 -55.431 54.384 1.00 78.69 179 LEU A C 1
ATOM 1373 O O . LEU A 1 179 ? -16.977 -55.651 55.488 1.00 78.69 179 LEU A O 1
ATOM 1377 N N . SER A 1 180 ? -16.955 -56.024 53.274 1.00 74.69 180 SER A N 1
ATOM 1378 C CA . SER A 1 180 ? -18.070 -56.990 53.293 1.00 74.69 180 SER A CA 1
ATOM 1379 C C . SER A 1 180 ? -17.751 -58.249 54.104 1.00 74.69 180 SER A C 1
ATOM 1381 O O . SER A 1 180 ? -18.671 -58.877 54.605 1.00 74.69 180 SER A O 1
ATOM 1383 N N . GLY A 1 181 ? -16.471 -58.608 54.270 1.00 74.12 181 GLY A N 1
ATOM 1384 C CA . GLY A 1 181 ? -16.052 -59.705 55.153 1.00 74.12 181 GLY A CA 1
ATOM 1385 C C . GLY A 1 181 ? -16.071 -59.357 56.648 1.00 74.12 181 GLY A C 1
ATOM 1386 O O . GLY A 1 181 ? -15.976 -60.252 57.482 1.00 74.12 181 GLY A O 1
ATOM 1387 N N . LEU A 1 182 ? -16.192 -58.071 56.994 1.00 74.81 182 LEU A N 1
ATOM 1388 C CA . LEU A 1 182 ? -16.237 -57.566 58.372 1.00 74.81 182 LEU A CA 1
ATOM 1389 C C . LEU A 1 182 ? -17.664 -57.241 58.846 1.00 74.81 182 LEU A C 1
ATOM 1391 O O . LEU A 1 182 ? -17.836 -56.845 60.000 1.00 74.81 182 LEU A O 1
ATOM 1395 N N . ILE A 1 183 ? -18.664 -57.394 57.971 1.00 80.19 183 ILE A N 1
ATOM 1396 C CA . ILE A 1 183 ? -20.084 -57.124 58.236 1.00 80.19 183 ILE A CA 1
ATOM 1397 C C . ILE A 1 183 ? -20.949 -58.337 57.874 1.00 80.19 183 ILE A C 1
ATOM 1399 O O . ILE A 1 183 ? -20.566 -59.151 57.034 1.00 80.19 183 ILE A O 1
ATOM 1403 N N . ASP A 1 184 ? -22.131 -58.462 58.480 1.00 77.06 184 ASP A N 1
ATOM 1404 C CA . ASP A 1 184 ? -23.034 -59.585 58.219 1.00 77.06 184 ASP A CA 1
ATOM 1405 C C . ASP A 1 184 ? -24.106 -59.184 57.194 1.00 77.06 184 ASP A C 1
ATOM 1407 O O . ASP A 1 184 ? -25.171 -58.653 57.519 1.00 77.06 184 ASP A O 1
ATOM 1411 N N . THR A 1 185 ? -23.827 -59.460 55.918 1.00 70.25 185 THR A N 1
ATOM 1412 C CA . THR A 1 185 ? -24.768 -59.177 54.817 1.00 70.25 185 THR A CA 1
ATOM 1413 C C . THR A 1 185 ? -26.103 -59.926 54.951 1.00 70.25 185 THR A C 1
ATOM 1415 O O . THR A 1 185 ? -27.117 -59.444 54.444 1.00 70.25 185 THR A O 1
ATOM 1418 N N . GLY A 1 186 ? -26.148 -61.045 55.688 1.00 62.81 186 GLY A N 1
ATOM 1419 C CA . GLY A 1 186 ? -27.372 -61.798 55.976 1.00 62.81 186 GLY A CA 1
ATOM 1420 C C . GLY A 1 186 ? -28.294 -61.103 56.985 1.00 62.81 186 GLY A C 1
ATOM 1421 O O . GLY A 1 186 ? -29.507 -61.302 56.943 1.00 62.81 186 GLY A O 1
ATOM 1422 N N . ARG A 1 187 ? -27.752 -60.222 57.839 1.00 70.88 187 ARG A N 1
ATOM 1423 C CA . ARG A 1 187 ? -28.520 -59.371 58.775 1.00 70.88 187 ARG A CA 1
ATOM 1424 C C . ARG A 1 187 ? -29.018 -58.069 58.147 1.00 70.88 187 ARG A C 1
ATOM 1426 O O . ARG A 1 187 ? -29.696 -57.281 58.805 1.00 70.88 187 ARG A O 1
ATOM 1433 N N . GLY A 1 188 ? -28.719 -57.844 56.867 1.00 70.62 188 GLY A N 1
ATOM 1434 C CA . GLY A 1 188 ? -29.083 -56.625 56.152 1.00 70.62 188 GLY A CA 1
ATOM 1435 C C . GLY A 1 188 ? -28.093 -55.473 56.334 1.00 70.62 188 GLY A C 1
ATOM 1436 O O . GLY A 1 188 ? -28.466 -54.329 56.051 1.00 70.62 188 GLY A O 1
ATOM 1437 N N . ASP A 1 189 ? -26.865 -55.767 56.777 1.00 85.25 189 ASP A N 1
ATOM 1438 C CA . ASP A 1 189 ? -25.747 -54.823 56.767 1.00 85.25 189 ASP A CA 1
ATOM 1439 C C . ASP A 1 189 ? -25.343 -54.500 55.326 1.00 85.25 189 ASP A C 1
ATOM 1441 O O . ASP A 1 189 ? -25.373 -55.355 54.436 1.00 85.25 189 ASP A O 1
ATOM 1445 N N . LEU A 1 190 ? -24.968 -53.248 55.079 1.00 85.62 190 LEU A N 1
ATOM 1446 C CA . LEU A 1 190 ? -24.697 -52.749 53.738 1.00 85.62 190 LEU A CA 1
ATOM 1447 C C . LEU A 1 190 ? -23.436 -51.895 53.727 1.00 85.62 190 LEU A C 1
ATOM 1449 O O . LEU A 1 190 ? -23.318 -50.950 54.499 1.00 85.62 190 LEU A O 1
ATOM 1453 N N . VAL A 1 191 ? -22.535 -52.183 52.791 1.00 86.38 191 VAL A N 1
ATOM 1454 C CA . VAL A 1 191 ? -21.368 -51.352 52.483 1.00 86.38 191 VAL A CA 1
ATOM 1455 C C . VAL A 1 191 ? -21.361 -51.040 50.989 1.00 86.38 191 VAL A C 1
ATOM 1457 O O . VAL A 1 191 ? -21.462 -51.940 50.149 1.00 86.38 191 VAL A O 1
ATOM 1460 N N . ASP A 1 192 ? -21.264 -49.758 50.643 1.00 85.94 192 ASP A N 1
ATOM 1461 C CA . ASP A 1 192 ? -21.265 -49.285 49.256 1.00 85.94 192 ASP A CA 1
ATOM 1462 C C . ASP A 1 192 ? -20.465 -47.971 49.141 1.00 85.94 192 ASP A C 1
ATOM 1464 O O . ASP A 1 192 ? -20.300 -47.230 50.113 1.00 85.94 192 ASP A O 1
ATOM 1468 N N . SER A 1 193 ? -19.949 -47.672 47.948 1.00 83.62 193 SER A N 1
ATOM 1469 C CA . SER A 1 193 ? -19.357 -46.362 47.644 1.00 83.62 193 SER A CA 1
ATOM 1470 C C . SER A 1 193 ? -20.438 -45.292 47.448 1.00 83.62 193 SER A C 1
ATOM 1472 O O . SER A 1 193 ? -20.185 -44.101 47.621 1.00 83.62 193 SER A O 1
ATOM 1474 N N . SER A 1 194 ? -21.673 -45.701 47.134 1.00 84.00 194 SER A N 1
ATOM 1475 C CA . SER A 1 194 ? -22.828 -44.813 47.022 1.00 84.00 194 SER A CA 1
ATOM 1476 C C . SER A 1 194 ? -23.425 -44.477 48.391 1.00 84.00 194 SER A C 1
ATOM 1478 O O . SER A 1 194 ? -24.129 -45.281 49.010 1.00 84.00 194 SER A O 1
ATOM 1480 N N . GLN A 1 195 ? -23.231 -43.231 48.821 1.00 83.38 195 GLN A N 1
ATOM 1481 C CA . GLN A 1 195 ? -23.848 -42.692 50.033 1.00 83.38 195 GLN A CA 1
ATOM 1482 C C . GLN A 1 195 ? -25.383 -42.772 50.005 1.00 83.38 195 GLN A C 1
ATOM 1484 O O . GLN A 1 195 ? -26.004 -43.101 51.014 1.00 83.38 195 GLN A O 1
ATOM 1489 N N . SER A 1 196 ? -26.007 -42.516 48.849 1.00 80.44 196 SER A N 1
ATOM 1490 C CA . SER A 1 196 ? -27.468 -42.494 48.697 1.00 80.44 196 SER A CA 1
ATOM 1491 C C . SER A 1 196 ? -28.121 -43.821 49.087 1.00 80.44 196 SER A C 1
ATOM 1493 O O . SER A 1 196 ? -29.205 -43.817 49.669 1.00 80.44 196 SER A O 1
ATOM 1495 N N . LYS A 1 197 ? -27.454 -44.956 48.828 1.00 82.81 197 LYS A N 1
ATOM 1496 C CA . LYS A 1 197 ? -27.945 -46.287 49.219 1.00 82.81 197 LYS A CA 1
ATOM 1497 C C . LYS A 1 197 ? -27.898 -46.500 50.732 1.00 82.81 197 LYS A C 1
ATOM 1499 O O . LYS A 1 197 ? -28.868 -46.984 51.309 1.00 82.81 197 LYS A O 1
ATOM 1504 N N . ILE A 1 198 ? -26.806 -46.094 51.380 1.00 84.81 198 ILE A N 1
ATOM 1505 C CA . ILE A 1 198 ? -26.655 -46.169 52.841 1.00 84.81 198 ILE A CA 1
ATOM 1506 C C . ILE A 1 198 ? -27.664 -45.252 53.532 1.00 84.81 198 ILE A C 1
ATOM 1508 O O . ILE A 1 198 ? -28.335 -45.665 54.473 1.00 84.81 198 ILE A O 1
ATOM 1512 N N . HIS A 1 199 ? -27.844 -44.032 53.027 1.00 81.38 199 HIS A N 1
ATOM 1513 C CA . HIS A 1 199 ? -28.836 -43.090 53.547 1.00 81.38 199 HIS A CA 1
ATOM 1514 C C . HIS A 1 199 ? -30.271 -43.560 53.299 1.00 81.38 199 HIS A C 1
ATOM 1516 O O . HIS A 1 199 ? -31.131 -43.347 54.146 1.00 81.38 199 HIS A O 1
ATOM 1522 N N . ALA A 1 200 ? -30.570 -44.234 52.185 1.00 79.38 200 ALA A N 1
ATOM 1523 C CA . ALA A 1 200 ? -31.865 -44.895 51.991 1.00 79.38 200 ALA A CA 1
ATOM 1524 C C . ALA A 1 200 ? -32.103 -46.000 53.033 1.00 79.38 200 ALA A C 1
ATOM 1526 O O . ALA A 1 200 ? -33.167 -46.040 53.652 1.00 79.38 200 ALA A O 1
ATOM 1527 N N . LYS A 1 201 ? -31.093 -46.839 53.299 1.00 83.00 201 LYS A N 1
ATOM 1528 C CA . LYS A 1 201 ? -31.168 -47.877 54.333 1.00 83.00 201 LYS A CA 1
ATOM 1529 C C . LYS A 1 201 ? -31.362 -47.274 55.728 1.00 83.00 201 LYS A C 1
ATOM 1531 O O . LYS A 1 201 ? -32.283 -47.683 56.430 1.00 83.00 201 LYS A O 1
ATOM 1536 N N . MET A 1 202 ? -30.582 -46.254 56.084 1.00 83.19 202 MET A N 1
ATOM 1537 C CA . MET A 1 202 ? -30.712 -45.512 57.342 1.00 83.19 202 MET A CA 1
ATOM 1538 C C . MET A 1 202 ? -32.124 -44.944 57.521 1.00 83.19 202 MET A C 1
ATOM 1540 O O . MET A 1 202 ? -32.745 -45.185 58.552 1.00 83.19 202 MET A O 1
ATOM 1544 N N . ARG A 1 203 ? -32.669 -44.277 56.494 1.00 79.56 203 ARG A N 1
ATOM 1545 C CA . ARG A 1 203 ? -34.032 -43.717 56.511 1.00 79.56 203 ARG A CA 1
ATOM 1546 C C . ARG A 1 203 ? -35.104 -44.793 56.699 1.00 79.56 203 ARG A C 1
ATOM 1548 O O . ARG A 1 203 ? -36.049 -44.566 57.448 1.00 79.56 203 ARG A O 1
ATOM 1555 N N . SER A 1 204 ? -34.931 -45.960 56.070 1.00 79.31 204 SER A N 1
ATOM 1556 C CA . SER A 1 204 ? -35.862 -47.089 56.201 1.00 79.31 204 SER A CA 1
ATOM 1557 C C . SER A 1 204 ? -35.836 -47.750 57.585 1.00 79.31 204 SER A C 1
ATOM 1559 O O . SER A 1 204 ? -36.891 -48.073 58.115 1.00 79.31 204 SER A O 1
ATOM 1561 N N . VAL A 1 205 ? -34.653 -47.931 58.187 1.00 79.19 205 VAL A N 1
ATOM 1562 C CA . VAL A 1 205 ? -34.496 -48.649 59.467 1.00 79.19 205 VAL A CA 1
ATOM 1563 C C . VAL A 1 205 ? -34.799 -47.750 60.666 1.00 79.19 205 VAL A C 1
ATOM 1565 O O . VAL A 1 205 ? -35.343 -48.221 61.660 1.00 79.19 205 VAL A O 1
ATOM 1568 N N . MET A 1 206 ? -34.471 -46.459 60.575 1.00 77.69 206 MET A N 1
ATOM 1569 C CA . MET A 1 206 ? -34.738 -45.472 61.628 1.00 77.69 206 MET A CA 1
ATOM 1570 C C . MET A 1 206 ? -36.120 -44.803 61.504 1.00 77.69 206 MET A C 1
ATOM 1572 O O . MET A 1 206 ? -36.388 -43.847 62.226 1.00 77.69 206 MET A O 1
ATOM 1576 N N . GLU A 1 207 ? -36.974 -45.266 60.581 1.00 73.75 207 GLU A N 1
ATOM 1577 C CA . GLU A 1 207 ? -38.349 -44.775 60.370 1.00 73.75 207 GLU A CA 1
ATOM 1578 C C . GLU A 1 207 ? -38.450 -43.244 60.193 1.00 73.75 207 GLU A C 1
ATOM 1580 O O . GLU A 1 207 ? -39.384 -42.591 60.662 1.00 73.75 207 GLU A O 1
ATOM 1585 N N . MET A 1 208 ? -37.477 -42.637 59.501 1.00 68.06 208 MET A N 1
ATOM 1586 C CA . MET A 1 208 ? -37.310 -41.178 59.436 1.00 68.06 208 MET A CA 1
ATOM 1587 C C . MET A 1 208 ? -38.290 -40.471 58.483 1.00 68.06 208 MET A C 1
ATOM 1589 O O . MET A 1 208 ? -37.859 -39.693 57.645 1.00 68.06 208 MET A O 1
ATOM 1593 N N . GLY A 1 209 ? -39.597 -40.713 58.586 1.00 60.31 209 GLY A N 1
ATOM 1594 C CA . GLY A 1 209 ? -40.636 -40.117 57.732 1.00 60.31 209 GLY A CA 1
ATOM 1595 C C . GLY A 1 209 ? -41.357 -41.143 56.851 1.00 60.31 209 GLY A C 1
ATOM 1596 O O . GLY A 1 209 ? -40.833 -42.219 56.567 1.00 60.31 209 GLY A O 1
ATOM 1597 N N . LYS A 1 210 ? -42.588 -40.823 56.424 1.00 57.22 210 LYS A N 1
ATOM 1598 C CA . LYS A 1 210 ? -43.491 -41.760 55.718 1.00 57.22 210 LYS A CA 1
ATOM 1599 C C . LYS A 1 210 ? -43.345 -41.745 54.187 1.00 57.22 210 LYS A C 1
ATOM 1601 O O . LYS A 1 210 ? -43.734 -42.713 53.546 1.00 57.22 210 LYS A O 1
ATOM 1606 N N . SER A 1 211 ? -42.790 -40.676 53.607 1.00 60.97 211 SER A N 1
ATOM 1607 C CA . SER A 1 211 ? -42.532 -40.521 52.162 1.00 60.97 211 SER A CA 1
ATOM 1608 C C . SER A 1 211 ? -41.059 -40.190 51.889 1.00 60.97 211 SER A C 1
ATOM 1610 O O . SER A 1 211 ? -40.432 -39.524 52.711 1.00 60.97 211 SER A O 1
ATOM 1612 N N . ASP A 1 212 ? -40.502 -40.592 50.739 1.00 59.41 212 ASP A N 1
ATOM 1613 C CA . ASP A 1 212 ? -39.081 -40.349 50.394 1.00 59.41 212 ASP A CA 1
ATOM 1614 C C . ASP A 1 212 ? -38.711 -38.848 50.455 1.00 59.41 212 ASP A C 1
ATOM 1616 O O . ASP A 1 212 ? -37.622 -38.481 50.896 1.00 59.41 212 ASP A O 1
ATOM 1620 N N . GLU A 1 213 ? -39.661 -37.973 50.114 1.00 60.44 213 GLU A N 1
ATOM 1621 C CA . GLU A 1 213 ? -39.540 -36.512 50.192 1.00 60.44 213 GLU A CA 1
ATOM 1622 C C . GLU A 1 213 ? -39.484 -36.004 51.644 1.00 60.44 213 GLU A C 1
ATOM 1624 O O . GLU A 1 213 ? -38.566 -35.269 52.012 1.00 60.44 213 GLU A O 1
ATOM 1629 N N . SER A 1 214 ? -40.386 -36.483 52.513 1.00 62.84 214 SER A N 1
ATOM 1630 C CA . SER A 1 214 ? -40.369 -36.155 53.948 1.00 62.84 214 SER A CA 1
ATOM 1631 C C . SER A 1 214 ? -39.095 -36.646 54.645 1.00 62.84 214 SER A C 1
ATOM 1633 O O . SER A 1 214 ? -38.567 -35.969 55.529 1.00 62.84 214 SER A O 1
ATOM 1635 N N . GLN A 1 215 ? -38.555 -37.789 54.205 1.00 64.06 215 GLN A N 1
ATOM 1636 C CA . GLN A 1 215 ? -37.336 -38.364 54.766 1.00 64.06 215 GLN A CA 1
ATOM 1637 C C . GLN A 1 215 ? -36.083 -37.566 54.369 1.00 64.06 215 GLN A C 1
ATOM 1639 O O . GLN A 1 215 ? -35.161 -37.418 55.174 1.00 64.06 215 GLN A O 1
ATOM 1644 N N . ARG A 1 216 ? -36.034 -37.014 53.146 1.00 63.75 216 ARG A N 1
ATOM 1645 C CA . ARG A 1 216 ? -34.960 -36.092 52.728 1.00 63.75 216 ARG A CA 1
ATOM 1646 C C . ARG A 1 216 ? -35.052 -34.766 53.478 1.00 63.75 216 ARG A C 1
ATOM 1648 O O . ARG A 1 216 ? -34.037 -34.287 53.985 1.00 63.75 216 ARG A O 1
ATOM 1655 N N . LEU A 1 217 ? -36.261 -34.214 53.615 1.00 65.38 217 LEU A N 1
ATOM 1656 C CA . LEU A 1 217 ? -36.504 -32.976 54.358 1.00 65.38 217 LEU A CA 1
ATOM 1657 C C . LEU A 1 217 ? -36.050 -33.099 55.825 1.00 65.38 217 LEU A C 1
ATOM 1659 O O . LEU A 1 217 ? -35.374 -32.209 56.335 1.00 65.38 217 LEU A O 1
ATOM 1663 N N . ALA A 1 218 ? -36.321 -34.234 56.482 1.00 67.38 218 ALA A N 1
ATOM 1664 C CA . ALA A 1 218 ? -35.887 -34.499 57.856 1.00 67.38 218 ALA A CA 1
ATOM 1665 C C . ALA A 1 218 ? -34.354 -34.454 58.025 1.00 67.38 218 ALA A C 1
ATOM 1667 O O . ALA A 1 218 ? -33.850 -33.882 58.994 1.00 67.38 218 ALA A O 1
ATOM 1668 N N . MET A 1 219 ? -33.595 -34.991 57.063 1.00 67.31 219 MET A N 1
ATOM 1669 C CA . MET A 1 219 ? -32.126 -34.924 57.073 1.00 67.31 219 MET A CA 1
ATOM 1670 C C . MET A 1 219 ? -31.606 -33.500 56.834 1.00 67.31 219 MET A C 1
ATOM 1672 O O . MET A 1 219 ? -30.656 -33.070 57.492 1.00 67.31 219 MET A O 1
ATOM 1676 N N . HIS A 1 220 ? -32.253 -32.736 55.949 1.00 65.38 220 HIS A N 1
ATOM 1677 C CA . HIS A 1 220 ? -31.937 -31.320 55.733 1.00 65.38 220 HIS A CA 1
ATOM 1678 C C . HIS A 1 220 ? -32.259 -30.443 56.952 1.00 65.38 220 HIS A C 1
ATOM 1680 O O . HIS A 1 220 ? -31.505 -29.516 57.255 1.00 65.38 220 HIS A O 1
ATOM 1686 N N . LEU A 1 221 ? -33.327 -30.743 57.691 1.00 67.00 221 LEU A N 1
ATOM 1687 C CA . LEU A 1 221 ? -33.661 -30.053 58.939 1.00 67.00 221 LEU A CA 1
ATOM 1688 C C . LEU A 1 221 ? -32.639 -30.363 60.040 1.00 67.00 221 LEU A C 1
ATOM 1690 O O . LEU A 1 221 ? -32.137 -29.444 60.688 1.00 67.00 221 LEU A O 1
ATOM 1694 N N . LEU A 1 222 ? -32.258 -31.634 60.200 1.00 68.25 222 LEU A N 1
ATOM 1695 C CA . LEU A 1 222 ? -31.262 -32.057 61.187 1.00 68.25 222 LEU A CA 1
ATOM 1696 C C . LEU A 1 222 ? -29.878 -31.440 60.911 1.00 68.25 222 LEU A C 1
ATOM 1698 O O . LEU A 1 222 ? -29.218 -30.966 61.837 1.00 68.25 222 LEU A O 1
ATOM 1702 N N . ARG A 1 223 ? -29.489 -31.331 59.631 1.00 66.00 223 ARG A N 1
ATOM 1703 C CA . ARG A 1 223 ? -28.315 -30.561 59.181 1.00 66.00 223 ARG A CA 1
ATOM 1704 C C . ARG A 1 223 ? -28.325 -29.128 59.694 1.00 66.00 223 ARG A C 1
ATOM 1706 O O . ARG A 1 223 ? -27.326 -28.635 60.211 1.00 66.00 223 ARG A O 1
ATOM 1713 N N . ARG A 1 224 ? -29.437 -28.429 59.475 1.00 59.81 224 ARG A N 1
ATOM 1714 C CA . ARG A 1 224 ? -29.531 -26.982 59.700 1.00 59.81 224 ARG A CA 1
ATOM 1715 C C . ARG A 1 224 ? -29.696 -26.666 61.193 1.00 59.81 224 ARG A C 1
ATOM 1717 O O . ARG A 1 224 ? -29.187 -25.643 61.636 1.00 59.81 224 ARG A O 1
ATOM 1724 N N . ALA A 1 225 ? -30.260 -27.597 61.972 1.00 63.56 225 ALA A N 1
ATOM 1725 C CA . ALA A 1 225 ? -30.247 -27.577 63.436 1.00 63.56 225 ALA A CA 1
ATOM 1726 C C . ALA A 1 225 ? -28.831 -27.755 64.022 1.00 63.56 225 ALA A C 1
ATOM 1728 O O . ALA A 1 225 ? -28.444 -27.009 64.920 1.00 63.56 225 ALA A O 1
ATOM 1729 N N . GLN A 1 226 ? -28.022 -28.679 63.485 1.00 58.81 226 GLN A N 1
ATOM 1730 C CA . GLN A 1 226 ? -26.615 -28.836 63.891 1.00 58.81 226 GLN A CA 1
ATOM 1731 C C . GLN A 1 226 ? -25.748 -27.615 63.536 1.00 58.81 226 GLN A C 1
ATOM 1733 O O . GLN A 1 226 ? -24.787 -27.318 64.244 1.00 58.81 226 GLN A O 1
ATOM 1738 N N . ALA A 1 227 ? -26.082 -26.895 62.460 1.00 58.75 227 ALA A N 1
ATOM 1739 C CA . ALA A 1 227 ? -25.297 -25.767 61.953 1.00 58.75 227 ALA A CA 1
ATOM 1740 C C . ALA A 1 227 ? -25.440 -24.453 62.753 1.00 58.75 227 ALA A C 1
ATOM 1742 O O . ALA A 1 227 ? -24.731 -23.501 62.436 1.00 58.75 227 ALA A O 1
ATOM 1743 N N . SER A 1 228 ? -26.325 -24.397 63.760 1.00 51.88 228 SER A N 1
ATOM 1744 C CA . SER A 1 228 ? -26.488 -23.313 64.750 1.00 51.88 228 SER A CA 1
ATOM 1745 C C . SER A 1 228 ? -26.111 -21.900 64.258 1.00 51.88 228 SER A C 1
ATOM 1747 O O . SER A 1 228 ? -25.237 -21.229 64.807 1.00 51.88 228 SER A O 1
ATOM 1749 N N . LYS A 1 229 ? -26.787 -21.419 63.207 1.00 52.84 229 LYS A N 1
ATOM 1750 C CA . LYS A 1 229 ? -27.095 -19.987 63.107 1.00 52.84 229 LYS A CA 1
ATOM 1751 C C . LYS A 1 229 ? -28.457 -19.819 63.761 1.00 52.84 229 LYS A C 1
ATOM 1753 O O . LYS A 1 229 ? -29.384 -20.544 63.406 1.00 52.84 229 LYS A O 1
ATOM 1758 N N . GLY A 1 230 ? -28.543 -18.925 64.746 1.00 47.94 230 GLY A N 1
ATOM 1759 C CA . GLY A 1 230 ? -29.772 -18.649 65.485 1.00 47.94 230 GLY A CA 1
ATOM 1760 C C . GLY A 1 230 ? -30.967 -18.541 64.540 1.00 47.94 230 GLY A C 1
ATOM 1761 O O . GLY A 1 230 ? -30.873 -17.965 63.458 1.00 47.94 230 GLY A O 1
ATOM 1762 N N . ILE A 1 231 ? -32.083 -19.156 64.913 1.00 53.38 231 ILE A N 1
ATOM 1763 C CA . ILE A 1 231 ? -33.328 -19.052 64.157 1.00 53.38 231 ILE A CA 1
ATOM 1764 C C . ILE A 1 231 ? -33.811 -17.609 64.333 1.00 53.38 231 ILE A C 1
ATOM 1766 O O . ILE A 1 231 ? -34.474 -17.287 65.312 1.00 53.38 231 ILE A O 1
ATOM 1770 N N . PHE A 1 232 ? -33.414 -16.712 63.429 1.00 54.75 232 PHE A N 1
ATOM 1771 C CA . PHE A 1 232 ? -33.702 -15.281 63.572 1.00 54.75 232 PHE A CA 1
ATOM 1772 C C . PHE A 1 232 ? -35.138 -14.915 63.147 1.00 54.75 232 PHE A C 1
ATOM 1774 O O . PHE A 1 232 ? -35.588 -13.814 63.447 1.00 54.75 232 PHE A O 1
ATOM 1781 N N . ASN A 1 233 ? -35.884 -15.815 62.483 1.00 56.03 233 ASN A N 1
ATOM 1782 C CA . ASN A 1 233 ? -37.285 -15.580 62.111 1.00 56.03 233 ASN A CA 1
ATOM 1783 C C . ASN A 1 233 ? -38.059 -16.889 61.828 1.00 56.03 233 ASN A C 1
ATOM 1785 O O . ASN A 1 233 ? -37.682 -17.665 60.949 1.00 56.03 233 ASN A O 1
ATOM 1789 N N . ILE A 1 234 ? -39.182 -17.102 62.525 1.00 64.88 234 ILE A N 1
ATOM 1790 C CA . ILE A 1 234 ? -40.088 -18.257 62.352 1.00 64.88 234 ILE A CA 1
ATOM 1791 C C . ILE A 1 234 ? -40.692 -18.294 60.937 1.00 64.88 234 ILE A C 1
ATOM 1793 O O . ILE A 1 234 ? -40.864 -19.362 60.360 1.00 64.88 234 ILE A O 1
ATOM 1797 N N . ASN A 1 235 ? -40.972 -17.138 60.335 1.00 63.72 235 ASN A N 1
ATOM 1798 C CA . ASN A 1 235 ? -41.600 -17.071 59.013 1.00 63.72 235 ASN A CA 1
ATOM 1799 C C . ASN A 1 235 ? -40.649 -17.536 57.898 1.00 63.72 235 ASN A C 1
ATOM 1801 O O . ASN A 1 235 ? -41.066 -18.230 56.971 1.00 63.72 235 ASN A O 1
ATOM 1805 N N . ALA A 1 236 ? -39.362 -17.195 58.015 1.00 59.94 236 ALA A N 1
ATOM 1806 C CA . ALA A 1 236 ? -38.326 -17.709 57.124 1.00 59.94 236 ALA A CA 1
ATOM 1807 C C . ALA A 1 236 ? -38.159 -19.224 57.311 1.00 59.94 236 ALA A C 1
ATOM 1809 O O . ALA A 1 236 ? -38.077 -19.946 56.324 1.00 59.94 236 ALA A O 1
ATOM 1810 N N . LEU A 1 237 ? -38.222 -19.710 58.561 1.00 59.72 237 LEU A N 1
ATOM 1811 C CA . LEU A 1 237 ? -38.190 -21.140 58.878 1.00 59.72 237 LEU A CA 1
ATOM 1812 C C . LEU A 1 237 ? -39.315 -21.918 58.168 1.00 59.72 237 LEU A C 1
ATOM 1814 O O . LEU A 1 237 ? -39.066 -22.952 57.565 1.00 59.72 237 LEU A O 1
ATOM 1818 N N . PHE A 1 238 ? -40.555 -21.431 58.181 1.00 64.00 238 PHE A N 1
ATOM 1819 C CA . PHE A 1 238 ? -41.645 -22.151 57.512 1.00 64.00 238 PHE A CA 1
ATOM 1820 C C . PHE A 1 238 ? -41.575 -22.064 55.982 1.00 64.00 238 PHE A C 1
ATOM 1822 O O . PHE A 1 238 ? -41.756 -23.081 55.311 1.00 64.00 238 PHE A O 1
ATOM 1829 N N . LYS A 1 239 ? -41.281 -20.882 55.425 1.00 64.88 239 LYS A N 1
ATOM 1830 C CA . LYS A 1 239 ? -41.260 -20.673 53.967 1.00 64.88 239 LYS A CA 1
ATOM 1831 C C . LYS A 1 239 ? -40.097 -21.357 53.263 1.00 64.88 239 LYS A C 1
ATOM 1833 O O . LYS A 1 239 ? -40.302 -21.907 52.192 1.00 64.88 239 LYS A O 1
ATOM 1838 N N . GLU A 1 240 ? -38.904 -21.326 53.849 1.00 57.34 240 GLU A N 1
ATOM 1839 C CA . GLU A 1 240 ? -37.719 -21.933 53.232 1.00 57.34 240 GLU A CA 1
ATOM 1840 C C . GLU A 1 240 ? -37.497 -23.397 53.653 1.00 57.34 240 GLU A C 1
ATOM 1842 O O . GLU A 1 240 ? -36.690 -24.078 53.024 1.00 57.34 240 GLU A O 1
ATOM 1847 N N . PHE A 1 241 ? -38.128 -23.884 54.735 1.00 54.41 241 PHE A N 1
ATOM 1848 C CA . PHE A 1 241 ? -37.746 -25.171 55.341 1.00 54.41 241 PHE A CA 1
ATOM 1849 C C . PHE A 1 241 ? -38.900 -26.158 55.576 1.00 54.41 241 PHE A C 1
ATOM 1851 O O . PHE A 1 241 ? -38.619 -27.327 55.837 1.00 54.41 241 PHE A O 1
ATOM 1858 N N . VAL A 1 242 ? -40.168 -25.731 55.514 1.00 60.16 242 VAL A N 1
ATOM 1859 C CA . VAL A 1 242 ? -41.336 -26.605 55.768 1.00 60.16 242 VAL A CA 1
ATOM 1860 C C . VAL A 1 242 ? -42.257 -26.703 54.554 1.00 60.16 242 VAL A C 1
ATOM 1862 O O . VAL A 1 242 ? -42.800 -27.773 54.289 1.00 60.16 242 VAL A O 1
ATOM 1865 N N . LEU A 1 243 ? -42.438 -25.607 53.815 1.00 62.78 243 LEU A N 1
ATOM 1866 C CA . LEU A 1 243 ? -43.237 -25.609 52.595 1.00 62.78 243 LEU A CA 1
ATOM 1867 C C . LEU A 1 243 ? -42.455 -26.261 51.451 1.00 62.78 243 LEU A C 1
ATOM 1869 O O . LEU A 1 243 ? -41.330 -25.870 51.152 1.00 62.78 243 LEU A O 1
ATOM 1873 N N . THR A 1 244 ? -43.064 -27.259 50.817 1.00 58.06 244 THR A N 1
ATOM 1874 C CA . THR A 1 244 ? -42.553 -27.849 49.582 1.00 58.06 244 THR A CA 1
ATOM 1875 C C . THR A 1 244 ? -42.829 -26.903 48.419 1.00 58.06 244 THR A C 1
ATOM 1877 O O . THR A 1 244 ? -43.911 -26.313 48.321 1.00 58.06 244 THR A O 1
ATOM 1880 N N . GLU A 1 245 ? -41.847 -26.726 47.536 1.00 62.59 245 GLU A N 1
ATOM 1881 C CA . GLU A 1 245 ? -42.070 -25.958 46.315 1.00 62.59 245 GLU A CA 1
ATOM 1882 C C . GLU A 1 245 ? -43.129 -26.656 45.444 1.00 62.59 245 GLU A C 1
ATOM 1884 O O . GLU A 1 245 ? -43.122 -27.884 45.308 1.00 62.59 245 GLU A O 1
ATOM 1889 N N . PRO A 1 246 ? -44.075 -25.907 44.854 1.00 71.94 246 PRO A N 1
ATOM 1890 C CA . PRO A 1 246 ? -45.115 -26.502 44.034 1.00 71.94 246 PRO A CA 1
ATOM 1891 C C . PRO A 1 246 ? -44.525 -27.116 42.757 1.00 71.94 246 PRO A C 1
ATOM 1893 O O . PRO A 1 246 ? -43.840 -26.439 41.992 1.00 71.94 246 PRO A O 1
ATOM 1896 N N . LEU A 1 247 ? -44.909 -28.364 42.461 1.00 68.56 247 LEU A N 1
ATOM 1897 C CA . LEU A 1 247 ? -44.540 -29.128 41.250 1.00 68.56 247 LEU A CA 1
ATOM 1898 C C . LEU A 1 247 ? -44.787 -28.379 39.925 1.00 68.56 247 LEU A C 1
ATOM 1900 O O . LEU A 1 247 ? -44.240 -28.740 38.887 1.00 68.56 247 LEU A O 1
ATOM 1904 N N . ALA A 1 248 ? -45.632 -27.346 39.934 1.00 73.06 248 ALA A N 1
ATOM 1905 C CA . ALA A 1 248 ? -45.861 -26.479 38.785 1.00 73.06 248 ALA A CA 1
ATOM 1906 C C . ALA A 1 248 ? -44.599 -25.704 38.364 1.00 73.06 248 ALA A C 1
ATOM 1908 O O . ALA A 1 248 ? -44.399 -25.514 37.167 1.00 73.06 248 ALA A O 1
ATOM 1909 N N . LEU A 1 249 ? -43.750 -25.299 39.317 1.00 75.25 249 LEU A N 1
ATOM 1910 C CA . LEU A 1 249 ? -42.488 -24.609 39.033 1.00 75.25 249 LEU A CA 1
ATOM 1911 C C . LEU A 1 249 ? -41.474 -25.549 38.380 1.00 75.25 249 LEU A C 1
ATOM 1913 O O . LEU A 1 249 ? -40.811 -25.153 37.427 1.00 75.25 249 LEU A O 1
ATOM 1917 N N . ASP A 1 250 ? -41.425 -26.803 38.827 1.00 75.06 250 ASP A N 1
ATOM 1918 C CA . ASP A 1 250 ? -40.584 -27.840 38.224 1.00 75.06 250 ASP A CA 1
ATOM 1919 C C . ASP A 1 250 ? -41.034 -28.154 36.789 1.00 75.06 250 ASP A C 1
ATOM 1921 O O . ASP A 1 250 ? -40.240 -28.090 35.856 1.00 75.06 250 ASP A O 1
ATOM 1925 N N . ARG A 1 251 ? -42.346 -28.336 36.567 1.00 76.81 251 ARG A N 1
ATOM 1926 C CA . ARG A 1 251 ? -42.920 -28.517 35.217 1.00 76.81 251 ARG A CA 1
ATOM 1927 C C . ARG A 1 251 ? -42.678 -27.320 34.298 1.00 76.81 251 ARG A C 1
ATOM 1929 O O . ARG A 1 251 ? -42.452 -27.506 33.105 1.00 76.81 251 ARG A O 1
ATOM 1936 N N . TRP A 1 252 ? -42.737 -26.101 34.834 1.00 79.44 252 TRP A N 1
ATOM 1937 C CA . TRP A 1 252 ? -42.352 -24.889 34.109 1.00 79.44 252 TRP A CA 1
ATOM 1938 C C . TRP A 1 252 ? -40.866 -24.891 33.762 1.00 79.44 252 TRP A C 1
ATOM 1940 O O . TRP A 1 252 ? -40.515 -24.540 32.640 1.00 79.44 252 TRP A O 1
ATOM 1950 N N . GLY A 1 253 ? -40.010 -25.328 34.687 1.00 80.94 253 GLY A N 1
ATOM 1951 C CA . GLY A 1 253 ? -38.590 -25.556 34.445 1.00 80.94 253 GLY A CA 1
ATOM 1952 C C . GLY A 1 253 ? -38.367 -26.533 33.295 1.00 80.94 253 GLY A C 1
ATOM 1953 O O . GLY A 1 253 ? -37.695 -26.182 32.332 1.00 80.94 253 GLY A O 1
ATOM 1954 N N . THR A 1 254 ? -39.022 -27.697 33.324 1.00 82.94 254 THR A N 1
ATOM 1955 C CA . THR A 1 254 ? -38.929 -28.707 32.258 1.00 82.94 254 THR A CA 1
ATOM 1956 C C . THR A 1 254 ? -39.420 -28.174 30.910 1.00 82.94 254 THR A C 1
ATOM 1958 O O . THR A 1 254 ? -38.778 -28.393 29.888 1.00 82.94 254 THR A O 1
ATOM 1961 N N . ALA A 1 255 ? -40.542 -27.446 30.881 1.00 84.44 255 ALA A N 1
ATOM 1962 C CA . ALA A 1 255 ? -41.073 -26.858 29.650 1.00 84.44 255 ALA A CA 1
ATOM 1963 C C . ALA A 1 255 ? -40.164 -25.748 29.097 1.00 84.44 255 ALA A C 1
ATOM 1965 O O . ALA A 1 255 ? -39.974 -25.643 27.886 1.00 84.44 255 ALA A O 1
ATOM 1966 N N . LEU A 1 256 ? -39.575 -24.936 29.977 1.00 87.19 256 LEU A N 1
ATOM 1967 C CA . LEU A 1 256 ? -38.625 -23.894 29.606 1.00 87.19 256 LEU A CA 1
ATOM 1968 C C . LEU A 1 256 ? -37.308 -24.491 29.103 1.00 87.19 256 LEU A C 1
ATOM 1970 O O . LEU A 1 256 ? -36.733 -23.967 28.153 1.00 87.19 256 LEU A O 1
ATOM 1974 N N . GLU A 1 257 ? -36.830 -25.573 29.715 1.00 85.94 257 GLU A N 1
ATOM 1975 C CA . GLU A 1 257 ? -35.669 -26.322 29.236 1.00 85.94 257 GLU A CA 1
ATOM 1976 C C . GLU A 1 257 ? -35.941 -26.953 27.873 1.00 85.94 257 GLU A C 1
ATOM 1978 O O . GLU A 1 257 ? -35.156 -26.724 26.959 1.00 85.94 257 GLU A O 1
ATOM 1983 N N . ALA A 1 258 ? -37.087 -27.613 27.688 1.00 84.12 258 ALA A N 1
ATOM 1984 C CA . ALA A 1 258 ? -37.493 -28.161 26.395 1.00 84.12 258 ALA A CA 1
ATOM 1985 C C . ALA A 1 258 ? -37.610 -27.073 25.311 1.00 84.12 258 ALA A C 1
ATOM 1987 O O . ALA A 1 258 ? -37.176 -27.272 24.178 1.00 84.12 258 ALA A O 1
ATOM 1988 N N . TYR A 1 259 ? -38.139 -25.890 25.649 1.00 91.12 259 TYR A N 1
ATOM 1989 C CA . TYR A 1 259 ? -38.179 -24.751 24.728 1.00 91.12 259 TYR A CA 1
ATOM 1990 C C . TYR A 1 259 ? -36.779 -24.212 24.411 1.00 91.12 259 TYR A C 1
ATOM 1992 O O . TYR A 1 259 ? -36.474 -23.921 23.257 1.00 91.12 259 TYR A O 1
ATOM 2000 N N . ARG A 1 260 ? -35.903 -24.085 25.416 1.00 89.81 260 ARG A N 1
ATOM 2001 C CA . ARG A 1 260 ? -34.508 -23.656 25.218 1.00 89.81 260 ARG A CA 1
ATOM 2002 C C . ARG A 1 260 ? -33.735 -24.648 24.360 1.00 89.81 260 ARG A C 1
ATOM 2004 O O . ARG A 1 260 ? -32.931 -24.225 23.538 1.00 89.81 260 ARG A O 1
ATOM 2011 N N . GLU A 1 261 ? -33.974 -25.939 24.544 1.00 90.12 261 GLU A N 1
ATOM 2012 C CA . GLU A 1 261 ? -33.387 -27.004 23.738 1.00 90.12 261 GLU A CA 1
ATOM 2013 C C . GLU A 1 261 ? -33.903 -26.945 22.296 1.00 90.12 261 GLU A C 1
ATOM 2015 O O . GLU A 1 261 ? -33.100 -26.917 21.369 1.00 90.12 261 GLU A O 1
ATOM 2020 N N . ALA A 1 262 ? -35.213 -26.780 22.093 1.00 89.12 262 ALA A N 1
ATOM 2021 C CA . ALA A 1 262 ? -35.793 -26.581 20.765 1.00 89.12 262 ALA A CA 1
ATOM 2022 C C . ALA A 1 262 ? -35.271 -25.309 20.069 1.00 89.12 262 ALA A C 1
ATOM 2024 O O . ALA A 1 262 ? -34.962 -25.346 18.881 1.00 89.12 262 ALA A O 1
ATOM 2025 N N . SER A 1 263 ? -35.121 -24.199 20.801 1.00 89.56 263 SER A N 1
ATOM 2026 C CA . SER A 1 263 ? -34.540 -22.955 20.280 1.00 89.56 263 SER A CA 1
ATOM 2027 C C . SER A 1 263 ? -33.077 -23.145 19.892 1.00 89.56 263 SER A C 1
ATOM 2029 O O . SER A 1 263 ? -32.687 -22.725 18.811 1.00 89.56 263 SER A O 1
ATOM 2031 N N . ARG A 1 264 ? -32.277 -23.826 20.725 1.00 90.00 264 ARG A N 1
ATOM 2032 C CA . ARG A 1 264 ? -30.884 -24.160 20.388 1.00 90.00 264 ARG A CA 1
ATOM 2033 C C . ARG A 1 264 ? -30.798 -25.024 19.137 1.00 90.00 264 ARG A C 1
ATOM 2035 O O . ARG A 1 264 ? -29.992 -24.726 18.268 1.00 90.00 264 ARG A O 1
ATOM 2042 N N . LEU A 1 265 ? -31.640 -26.052 19.025 1.00 91.06 265 LEU A N 1
ATOM 2043 C CA . LEU A 1 265 ? -31.694 -26.912 17.841 1.00 91.06 265 LEU A CA 1
ATOM 2044 C C . LEU A 1 265 ? -32.111 -26.131 16.588 1.00 91.06 265 LEU A C 1
ATOM 2046 O O . LEU A 1 265 ? -31.582 -26.380 15.507 1.00 91.06 265 LEU A O 1
ATOM 2050 N N . TYR A 1 266 ? -33.033 -25.175 16.721 1.00 91.75 266 TYR A N 1
ATOM 2051 C CA . TYR A 1 266 ? -33.423 -24.290 15.625 1.00 91.75 266 TYR A CA 1
ATOM 2052 C C . TYR A 1 266 ? -32.278 -23.354 15.212 1.00 91.75 266 TYR A C 1
ATOM 2054 O O . TYR A 1 266 ? -31.994 -23.239 14.022 1.00 91.75 266 TYR A O 1
ATOM 2062 N N . ASP A 1 267 ? -31.579 -22.748 16.174 1.00 89.44 267 ASP A N 1
ATOM 2063 C CA . ASP A 1 267 ? -30.424 -21.882 15.917 1.00 89.44 267 ASP A CA 1
ATOM 2064 C C . ASP A 1 267 ? -29.271 -22.668 15.269 1.00 89.44 267 ASP A C 1
ATOM 2066 O O . ASP A 1 267 ? -28.652 -22.197 14.314 1.00 89.44 267 ASP A O 1
ATOM 2070 N N . GLU A 1 268 ? -29.006 -23.895 15.732 1.00 91.62 268 GLU A N 1
ATOM 2071 C CA . GLU A 1 268 ? -28.034 -24.813 15.127 1.00 91.62 268 GLU A CA 1
ATOM 2072 C C . GLU A 1 268 ? -28.442 -25.212 13.707 1.00 91.62 268 GLU A C 1
ATOM 2074 O O . GLU A 1 268 ? -27.606 -25.210 12.799 1.00 91.62 268 GLU A O 1
ATOM 2079 N N . TYR A 1 269 ? -29.724 -25.507 13.482 1.00 94.38 269 TYR A N 1
ATOM 2080 C CA . TYR A 1 269 ? -30.252 -25.790 12.152 1.00 94.38 269 TYR A CA 1
ATOM 2081 C C . TYR A 1 269 ? -30.103 -24.582 11.223 1.00 94.38 269 TYR A C 1
ATOM 2083 O O . TYR A 1 269 ? -29.619 -24.733 10.102 1.00 94.38 269 TYR A O 1
ATOM 2091 N N . GLU A 1 270 ? -30.461 -23.377 11.669 1.00 92.75 270 GLU A N 1
ATOM 2092 C CA . GLU A 1 270 ? -30.362 -22.162 10.860 1.00 92.75 270 GLU A CA 1
ATOM 2093 C C . GLU A 1 270 ? -28.899 -21.802 10.565 1.00 92.75 270 GLU A C 1
ATOM 2095 O O . GLU A 1 270 ? -28.561 -21.461 9.427 1.00 92.75 270 GLU A O 1
ATOM 2100 N N . ALA A 1 271 ? -28.003 -21.961 11.543 1.00 89.44 271 ALA A N 1
ATOM 2101 C CA . ALA A 1 271 ? -26.565 -21.812 11.348 1.00 89.44 271 ALA A CA 1
ATOM 2102 C C . ALA A 1 271 ? -26.027 -22.826 10.329 1.00 89.44 271 ALA A C 1
ATOM 2104 O O . ALA A 1 271 ? -25.320 -22.441 9.395 1.00 89.44 271 ALA A O 1
ATOM 2105 N N . THR A 1 272 ? -26.411 -24.098 10.452 1.00 90.69 272 THR A N 1
ATOM 2106 C CA . THR A 1 272 ? -26.020 -25.165 9.517 1.00 90.69 272 THR A CA 1
ATOM 2107 C C . THR A 1 272 ? -26.577 -24.905 8.116 1.00 90.69 272 THR A C 1
ATOM 2109 O O . THR A 1 272 ? -25.871 -25.082 7.125 1.00 90.69 272 THR A O 1
ATOM 2112 N N . ARG A 1 273 ? -27.814 -24.405 8.007 1.00 93.12 273 ARG A N 1
ATOM 2113 C CA . ARG A 1 273 ? -28.442 -24.028 6.735 1.00 93.12 273 ARG A CA 1
ATOM 2114 C C . ARG A 1 273 ? -27.695 -22.877 6.062 1.00 93.12 273 ARG A C 1
ATOM 2116 O O . ARG A 1 273 ? -27.377 -22.975 4.881 1.00 93.12 273 ARG A O 1
ATOM 2123 N N . ARG A 1 274 ? -27.362 -21.814 6.805 1.00 90.00 274 ARG A N 1
ATOM 2124 C CA . ARG A 1 274 ? -26.565 -20.680 6.295 1.00 90.00 274 ARG A CA 1
ATOM 2125 C C . ARG A 1 274 ? -25.157 -21.117 5.888 1.00 90.00 274 ARG A C 1
ATOM 2127 O O . ARG A 1 274 ? -24.656 -20.668 4.857 1.00 90.00 274 ARG A O 1
ATOM 2134 N N . GLN A 1 275 ? -24.527 -22.009 6.656 1.00 89.44 275 GLN A N 1
ATOM 2135 C CA . GLN A 1 275 ? -23.241 -22.610 6.289 1.00 89.44 275 GLN A CA 1
ATOM 2136 C C . GLN A 1 275 ? -23.355 -23.405 4.989 1.00 89.44 275 GLN A C 1
ATOM 2138 O O . GLN A 1 275 ? -22.545 -23.199 4.089 1.00 89.44 275 GLN A O 1
ATOM 2143 N N . LEU A 1 276 ? -24.381 -24.248 4.844 1.00 92.06 276 LEU A N 1
ATOM 2144 C CA . LEU A 1 276 ? -24.635 -24.997 3.617 1.00 92.06 276 LEU A CA 1
ATOM 2145 C C . LEU A 1 276 ? -24.832 -24.050 2.427 1.00 92.06 276 LEU A C 1
ATOM 2147 O O . LEU A 1 276 ? -24.122 -24.184 1.435 1.00 92.06 276 LEU A O 1
ATOM 2151 N N . GLU A 1 277 ? -25.731 -23.065 2.530 1.00 90.88 277 GLU A N 1
ATOM 2152 C CA . GLU A 1 277 ? -25.998 -22.071 1.476 1.00 90.88 277 GLU A CA 1
ATOM 2153 C C . GLU A 1 277 ? -24.712 -21.336 1.052 1.00 90.88 277 GLU A C 1
ATOM 2155 O O . GLU A 1 277 ? -24.431 -21.200 -0.141 1.00 90.88 277 GLU A O 1
ATOM 2160 N N . THR A 1 278 ? -23.880 -20.941 2.021 1.00 88.44 278 THR A N 1
ATOM 2161 C CA . THR A 1 278 ? -22.591 -20.275 1.770 1.00 88.44 278 THR A CA 1
ATOM 2162 C C . THR A 1 278 ? -21.598 -21.208 1.070 1.00 88.44 278 THR A C 1
ATOM 2164 O O . THR A 1 278 ? -20.933 -20.819 0.108 1.00 88.44 278 THR A O 1
ATOM 2167 N N . LEU A 1 279 ? -21.514 -22.463 1.516 1.00 91.56 279 LEU A N 1
ATOM 2168 C CA . LEU A 1 279 ? -20.593 -23.468 0.983 1.00 91.56 279 LEU A CA 1
ATOM 2169 C C . LEU A 1 279 ? -21.079 -24.093 -0.333 1.00 91.56 279 LEU A C 1
ATOM 2171 O O . LEU A 1 279 ? -20.277 -24.691 -1.047 1.00 91.56 279 LEU A O 1
ATOM 2175 N N . THR A 1 280 ? -22.349 -23.915 -0.711 1.00 93.38 280 THR A N 1
ATOM 2176 C CA . THR A 1 280 ? -22.956 -24.537 -1.905 1.00 93.38 280 THR A CA 1
ATOM 2177 C C . THR A 1 280 ? -22.202 -24.170 -3.187 1.00 93.38 280 THR A C 1
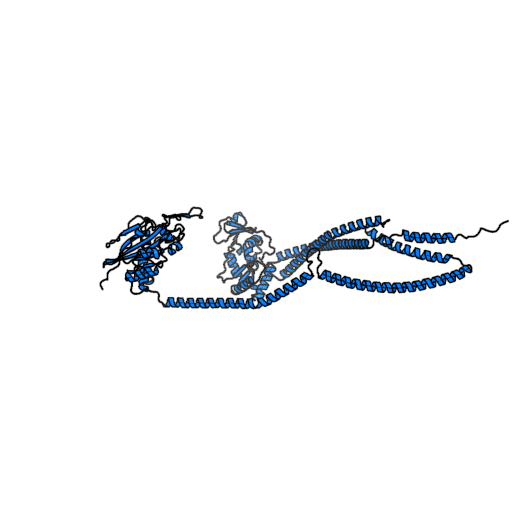ATOM 2179 O O . THR A 1 280 ? -22.053 -24.990 -4.091 1.00 93.38 280 THR A O 1
ATOM 2182 N N . ARG A 1 281 ? -21.682 -22.938 -3.274 1.00 89.56 281 ARG A N 1
ATOM 2183 C CA . ARG A 1 281 ? -20.928 -22.453 -4.447 1.00 89.56 281 ARG A CA 1
ATOM 2184 C C . ARG A 1 281 ? -19.449 -22.844 -4.432 1.00 89.56 281 ARG A C 1
ATOM 2186 O O . ARG A 1 281 ? -18.772 -22.708 -5.451 1.00 89.56 281 ARG A O 1
ATOM 2193 N N . LEU A 1 282 ? -18.935 -23.315 -3.299 1.00 91.88 282 LEU A N 1
ATOM 2194 C CA . LEU A 1 282 ? -17.508 -23.538 -3.086 1.00 91.88 282 LEU A CA 1
ATOM 2195 C C . LEU A 1 282 ? -16.922 -24.648 -3.978 1.00 91.88 282 LEU A C 1
ATOM 2197 O O . LEU A 1 282 ? -15.840 -24.418 -4.509 1.00 91.88 282 LEU A O 1
ATOM 2201 N N . PRO A 1 283 ? -17.610 -25.775 -4.261 1.00 91.94 283 PRO A N 1
ATOM 2202 C CA . PRO A 1 283 ? -17.112 -26.785 -5.199 1.00 91.94 283 PRO A CA 1
ATOM 2203 C C . PRO A 1 283 ? -16.909 -26.237 -6.616 1.00 91.94 283 PRO A C 1
ATOM 2205 O O . PRO A 1 283 ? -15.853 -26.434 -7.210 1.00 91.94 283 PRO A O 1
ATOM 2208 N N . GLN A 1 284 ? -17.873 -25.467 -7.131 1.00 91.38 284 GLN A N 1
ATOM 2209 C CA . GLN A 1 284 ? -17.776 -24.856 -8.463 1.00 91.38 284 GLN A CA 1
ATOM 2210 C C . GLN A 1 284 ? -16.657 -23.807 -8.523 1.00 91.38 284 GLN A C 1
ATOM 2212 O O . GLN A 1 284 ? -15.940 -23.704 -9.517 1.00 91.38 284 GLN A O 1
ATOM 2217 N N . LEU A 1 285 ? -16.492 -23.014 -7.459 1.00 90.00 285 LEU A N 1
ATOM 2218 C CA . LEU A 1 285 ? -15.393 -22.053 -7.346 1.00 90.00 285 LEU A CA 1
ATOM 2219 C C . LEU A 1 285 ? -14.036 -22.753 -7.211 1.00 90.00 285 LEU A C 1
ATOM 2221 O O . LEU A 1 285 ? -13.068 -22.302 -7.816 1.00 90.00 285 LEU A O 1
ATOM 2225 N N . ALA A 1 286 ? -13.968 -23.865 -6.478 1.00 90.56 286 ALA A N 1
ATOM 2226 C CA . ALA A 1 286 ? -12.769 -24.679 -6.332 1.00 90.56 286 ALA A CA 1
ATOM 2227 C C . ALA A 1 286 ? -12.373 -25.334 -7.660 1.00 90.56 286 ALA A C 1
ATOM 2229 O O . ALA A 1 286 ? -11.199 -25.300 -8.014 1.00 90.56 286 ALA A O 1
ATOM 2230 N N . GLU A 1 287 ? -13.326 -25.851 -8.440 1.00 92.19 287 GLU A N 1
ATOM 2231 C CA . GLU A 1 287 ? -13.063 -26.342 -9.797 1.00 92.19 287 GLU A CA 1
ATOM 2232 C C . GLU A 1 287 ? -12.567 -25.224 -10.715 1.00 92.19 287 GLU A C 1
ATOM 2234 O O . GLU A 1 287 ? -11.547 -25.395 -11.385 1.00 92.19 287 GLU A O 1
ATOM 2239 N N . LYS A 1 288 ? -13.216 -24.050 -10.705 1.00 90.75 288 LYS A N 1
ATOM 2240 C CA . LYS A 1 288 ? -12.752 -22.877 -11.467 1.00 90.75 288 LYS A CA 1
ATOM 2241 C C . LYS A 1 288 ? -11.342 -22.459 -11.059 1.00 90.75 288 LYS A C 1
ATOM 2243 O O . LYS A 1 288 ? -10.516 -22.201 -11.930 1.00 90.75 288 LYS A O 1
ATOM 2248 N N . TYR A 1 289 ? -11.048 -22.432 -9.761 1.00 90.12 289 TYR A N 1
ATOM 2249 C CA . TYR A 1 289 ? -9.728 -22.100 -9.234 1.00 90.12 289 TYR A CA 1
ATOM 2250 C C . TYR A 1 289 ? -8.682 -23.144 -9.625 1.00 90.12 289 TYR A C 1
ATOM 2252 O O . TYR A 1 289 ? -7.612 -22.784 -10.099 1.00 90.12 289 TYR A O 1
ATOM 2260 N N . GLN A 1 290 ? -8.985 -24.438 -9.500 1.00 90.00 290 GLN A N 1
ATOM 2261 C CA . GLN A 1 290 ? -8.081 -25.503 -9.931 1.00 90.00 290 GLN A CA 1
ATOM 2262 C C . GLN A 1 290 ? -7.840 -25.463 -11.439 1.00 90.00 290 GLN A C 1
ATOM 2264 O O . GLN A 1 290 ? -6.719 -25.705 -11.882 1.00 90.00 290 GLN A O 1
ATOM 2269 N N . HIS A 1 291 ? -8.864 -25.160 -12.238 1.00 89.62 291 HIS A N 1
ATOM 2270 C CA . HIS A 1 291 ? -8.723 -25.055 -13.684 1.00 89.62 291 HIS A CA 1
ATOM 2271 C C . HIS A 1 291 ? -7.888 -23.832 -14.072 1.00 89.62 291 HIS A C 1
ATOM 2273 O O . HIS A 1 291 ? -6.935 -23.974 -14.834 1.00 89.62 291 HIS A O 1
ATOM 2279 N N . ALA A 1 292 ? -8.159 -22.671 -13.470 1.00 86.19 292 ALA A N 1
ATOM 2280 C CA . ALA A 1 292 ? -7.358 -21.462 -13.640 1.00 86.19 292 ALA A CA 1
ATOM 2281 C C . ALA A 1 292 ? -5.915 -21.648 -13.144 1.00 86.19 292 ALA A C 1
ATOM 2283 O O . ALA A 1 292 ? -4.984 -21.197 -13.798 1.00 86.19 292 ALA A O 1
ATOM 2284 N N . GLY A 1 293 ? -5.713 -22.361 -12.034 1.00 86.62 293 GLY A N 1
ATOM 2285 C CA . GLY A 1 293 ? -4.399 -22.706 -11.498 1.00 86.62 293 GLY A CA 1
ATOM 2286 C C . GLY A 1 293 ? -3.629 -23.628 -12.438 1.00 86.62 293 GLY A C 1
ATOM 2287 O O . GLY A 1 293 ? -2.496 -23.325 -12.788 1.00 86.62 293 GLY A O 1
ATOM 2288 N N . LYS A 1 294 ? -4.257 -24.703 -12.933 1.00 83.75 294 LYS A N 1
ATOM 2289 C CA . LYS A 1 294 ? -3.662 -25.595 -13.943 1.00 83.75 294 LYS A CA 1
ATOM 2290 C C . LYS A 1 294 ? -3.336 -24.847 -15.236 1.00 83.75 294 LYS A C 1
ATOM 2292 O O . LYS A 1 294 ? -2.265 -25.068 -15.796 1.00 83.75 294 LYS A O 1
ATOM 2297 N N . ASP A 1 295 ? -4.223 -23.969 -15.701 1.00 84.81 295 ASP A N 1
ATOM 2298 C CA . ASP A 1 295 ? -4.007 -23.156 -16.902 1.00 84.81 295 ASP A CA 1
ATOM 2299 C C . ASP A 1 295 ? -2.881 -22.134 -16.698 1.00 84.81 295 ASP A C 1
ATOM 2301 O O . ASP A 1 295 ? -1.992 -22.019 -17.541 1.00 84.81 295 ASP A O 1
ATOM 2305 N N . HIS A 1 296 ? -2.839 -21.473 -15.539 1.00 81.31 296 HIS A N 1
ATOM 2306 C CA . HIS A 1 296 ? -1.742 -20.600 -15.137 1.00 81.31 296 HIS A CA 1
ATOM 2307 C C . HIS A 1 296 ? -0.425 -21.376 -15.102 1.00 81.31 296 HIS A C 1
ATOM 2309 O O . HIS A 1 296 ? 0.492 -21.026 -15.829 1.00 81.31 296 HIS A O 1
ATOM 2315 N N . THR A 1 297 ? -0.323 -22.486 -14.365 1.00 78.69 297 THR A N 1
ATOM 2316 C CA . THR A 1 297 ? 0.901 -23.302 -14.324 1.00 78.69 297 THR A CA 1
ATOM 2317 C C . THR A 1 297 ? 1.309 -23.783 -15.717 1.00 78.69 297 THR A C 1
ATOM 2319 O O . THR A 1 297 ? 2.497 -23.772 -16.041 1.00 78.69 297 THR A O 1
ATOM 2322 N N . ARG A 1 298 ? 0.352 -24.159 -16.576 1.00 79.19 298 ARG A N 1
ATOM 2323 C CA . ARG A 1 298 ? 0.626 -24.572 -17.958 1.00 79.19 298 ARG A CA 1
ATOM 2324 C C . ARG A 1 298 ? 1.189 -23.414 -18.782 1.00 79.19 298 ARG A C 1
ATOM 2326 O O . ARG A 1 298 ? 2.242 -23.591 -19.387 1.00 79.19 298 ARG A O 1
ATOM 2333 N N . LYS A 1 299 ? 0.560 -22.237 -18.762 1.00 80.62 299 LYS A N 1
ATOM 2334 C CA . LYS A 1 299 ? 1.021 -21.028 -19.470 1.00 80.62 299 LYS A CA 1
ATOM 2335 C C . LYS A 1 299 ? 2.361 -20.531 -18.936 1.00 80.62 299 LYS A C 1
ATOM 2337 O O . LYS A 1 299 ? 3.297 -20.348 -19.706 1.00 80.62 299 LYS A O 1
ATOM 2342 N N . THR A 1 300 ? 2.495 -20.414 -17.622 1.00 77.38 300 THR A N 1
ATOM 2343 C CA . THR A 1 300 ? 3.731 -20.006 -16.953 1.00 77.38 300 THR A CA 1
ATOM 2344 C C . THR A 1 300 ? 4.859 -21.003 -17.247 1.00 77.38 300 THR A C 1
ATOM 2346 O O . THR A 1 300 ? 5.986 -20.592 -17.489 1.00 77.38 300 THR A O 1
ATOM 2349 N N . SER A 1 301 ? 4.576 -22.306 -17.373 1.00 74.12 301 SER A N 1
ATOM 2350 C CA . SER A 1 301 ? 5.587 -23.294 -17.782 1.00 74.12 301 SER A CA 1
ATOM 2351 C C . SER A 1 301 ? 6.070 -23.187 -19.234 1.00 74.12 301 SER A C 1
ATOM 2353 O O . SER A 1 301 ? 7.101 -23.771 -19.569 1.00 74.12 301 SER A O 1
ATOM 2355 N N . LEU A 1 302 ? 5.340 -22.478 -20.100 1.00 76.56 302 LEU A N 1
ATOM 2356 C CA . LEU A 1 302 ? 5.797 -22.152 -21.454 1.00 76.56 302 LEU A CA 1
ATOM 2357 C C . LEU A 1 302 ? 6.755 -20.953 -21.455 1.00 76.56 302 LEU A C 1
ATOM 2359 O O . LEU A 1 302 ? 7.584 -20.860 -22.361 1.00 76.56 302 LEU A O 1
ATOM 2363 N N . LEU A 1 303 ? 6.633 -20.074 -20.452 1.00 73.50 303 LEU A N 1
ATOM 2364 C CA . LEU A 1 303 ? 7.384 -18.824 -20.303 1.00 73.50 303 LEU A CA 1
ATOM 2365 C C . LEU A 1 303 ? 8.619 -18.962 -19.402 1.00 73.50 303 LEU A C 1
ATOM 2367 O O . LEU A 1 303 ? 9.614 -18.289 -19.639 1.00 73.50 303 LEU A O 1
ATOM 2371 N N . LEU A 1 304 ? 8.563 -19.822 -18.383 1.00 70.56 304 LEU A N 1
ATOM 2372 C CA . LEU A 1 304 ? 9.647 -20.004 -17.420 1.00 70.56 304 LEU A CA 1
ATOM 2373 C C . LEU A 1 304 ? 10.775 -20.875 -17.979 1.00 70.56 304 LEU A C 1
ATOM 2375 O O . LEU A 1 304 ? 10.540 -21.956 -18.530 1.00 70.56 304 LEU A O 1
ATOM 2379 N N . GLU A 1 305 ? 12.005 -20.430 -17.745 1.00 69.69 305 GLU A N 1
ATOM 2380 C CA . GLU A 1 305 ? 13.218 -21.223 -17.927 1.00 69.69 305 GLU A CA 1
ATOM 2381 C C . GLU A 1 305 ? 13.311 -22.236 -16.777 1.00 69.69 305 GLU A C 1
ATOM 2383 O O . GLU A 1 305 ? 13.387 -21.885 -15.598 1.00 69.69 305 GLU A O 1
ATOM 2388 N N . ARG A 1 306 ? 13.187 -23.525 -17.105 1.00 59.97 306 ARG A N 1
ATOM 2389 C CA . ARG A 1 306 ? 13.236 -24.608 -16.116 1.00 59.97 306 ARG A CA 1
ATOM 2390 C C . ARG A 1 306 ? 14.709 -24.933 -15.851 1.00 59.97 306 ARG A C 1
ATOM 2392 O O . ARG A 1 306 ? 15.249 -25.807 -16.515 1.00 59.97 306 ARG A O 1
ATOM 2399 N N . ALA A 1 307 ? 15.298 -24.240 -14.874 1.00 60.38 307 ALA A N 1
ATOM 2400 C CA . ALA A 1 307 ? 16.703 -24.302 -14.439 1.00 60.38 307 ALA A CA 1
ATOM 2401 C C . ALA A 1 307 ? 17.712 -23.524 -15.308 1.00 60.38 307 ALA A C 1
ATOM 2403 O O . ALA A 1 307 ? 17.481 -23.284 -16.496 1.00 60.38 307 ALA A O 1
ATOM 2404 N N . GLU A 1 308 ? 18.830 -23.137 -14.678 1.00 57.50 308 GLU A N 1
ATOM 2405 C CA . GLU A 1 308 ? 19.953 -22.435 -15.310 1.00 57.50 308 GLU A CA 1
ATOM 2406 C C . GLU A 1 308 ? 20.387 -23.173 -16.582 1.00 57.50 308 GLU A C 1
ATOM 2408 O O . GLU A 1 308 ? 20.817 -24.325 -16.547 1.00 57.50 308 GLU A O 1
ATOM 2413 N N . GLY A 1 309 ? 20.217 -22.513 -17.728 1.00 64.38 309 GLY A N 1
ATOM 2414 C CA . GLY A 1 309 ? 20.665 -23.016 -19.025 1.00 64.38 309 GLY A CA 1
ATOM 2415 C C . GLY A 1 309 ? 19.627 -23.759 -19.871 1.00 64.38 309 GLY A C 1
ATOM 2416 O O . GLY A 1 309 ? 19.950 -24.082 -21.011 1.00 64.38 309 GLY A O 1
ATOM 2417 N N . THR A 1 310 ? 18.388 -23.989 -19.406 1.00 67.88 310 THR A N 1
ATOM 2418 C CA . THR A 1 310 ? 17.327 -24.556 -20.269 1.00 67.88 310 THR A CA 1
ATOM 2419 C C . THR A 1 310 ? 16.353 -23.466 -20.739 1.00 67.88 310 THR A C 1
ATOM 2421 O O . THR A 1 310 ? 15.517 -23.013 -19.951 1.00 67.88 310 THR A O 1
ATOM 2424 N N . PRO A 1 311 ? 16.397 -23.058 -22.024 1.00 72.44 311 PRO A N 1
ATOM 2425 C CA . PRO A 1 311 ? 15.518 -22.026 -22.565 1.00 72.44 311 PRO A CA 1
ATOM 2426 C C . PRO A 1 311 ? 14.033 -22.362 -22.404 1.00 72.44 311 PRO A C 1
ATOM 2428 O O . PRO A 1 311 ? 13.623 -23.518 -22.540 1.00 72.44 311 PRO A O 1
ATOM 2431 N N . ALA A 1 312 ? 13.204 -21.337 -22.205 1.00 81.19 312 ALA A N 1
ATOM 2432 C CA . ALA A 1 312 ? 11.755 -21.493 -22.160 1.00 81.19 312 ALA A CA 1
ATOM 2433 C C . ALA A 1 312 ? 11.221 -22.163 -23.442 1.00 81.19 312 ALA A C 1
ATOM 2435 O O . ALA A 1 312 ? 11.680 -21.886 -24.554 1.00 81.19 312 ALA A O 1
ATOM 2436 N N . ARG A 1 313 ? 10.204 -23.026 -23.314 1.00 81.00 313 ARG A N 1
ATOM 2437 C CA . ARG A 1 313 ? 9.640 -23.780 -24.454 1.00 81.00 313 ARG A CA 1
ATOM 2438 C C . ARG A 1 313 ? 9.111 -22.867 -25.559 1.00 81.00 313 ARG A C 1
ATOM 2440 O O . ARG A 1 313 ? 9.267 -23.190 -26.734 1.00 81.00 313 ARG A O 1
ATOM 2447 N N . LEU A 1 314 ? 8.530 -21.721 -25.195 1.00 83.44 314 LEU A N 1
ATOM 2448 C CA . LEU A 1 314 ? 8.093 -20.717 -26.165 1.00 83.44 314 LEU A CA 1
ATOM 2449 C C . LEU A 1 314 ? 9.280 -20.116 -26.930 1.00 83.44 314 LEU A C 1
ATOM 2451 O O . LEU A 1 314 ? 9.181 -19.914 -28.136 1.00 83.44 314 LEU A O 1
ATOM 2455 N N . ARG A 1 315 ? 10.420 -19.906 -26.259 1.00 83.44 315 ARG A N 1
ATOM 2456 C CA . ARG A 1 315 ? 11.656 -19.423 -26.889 1.00 83.44 315 ARG A CA 1
ATOM 2457 C C . ARG A 1 315 ? 12.204 -20.440 -27.886 1.00 83.44 315 ARG A C 1
ATOM 2459 O O . ARG A 1 315 ? 12.614 -20.053 -28.971 1.00 83.44 315 ARG A O 1
ATOM 2466 N N . ILE A 1 316 ? 12.149 -21.732 -27.557 1.00 85.69 316 ILE A N 1
ATOM 2467 C CA . ILE A 1 316 ? 12.546 -22.823 -28.465 1.00 85.69 316 ILE A CA 1
ATOM 2468 C C . ILE A 1 316 ? 11.608 -22.904 -29.675 1.00 85.69 316 ILE A C 1
ATOM 2470 O O . ILE A 1 316 ? 12.070 -23.063 -30.802 1.00 85.69 316 ILE A O 1
ATOM 2474 N N . TRP A 1 317 ? 10.293 -22.793 -29.470 1.00 88.19 317 TRP A N 1
ATOM 2475 C CA . TRP A 1 317 ? 9.326 -22.774 -30.572 1.00 88.19 317 TRP A CA 1
ATOM 2476 C C . TRP A 1 317 ? 9.521 -21.550 -31.476 1.00 88.19 317 TRP A C 1
ATOM 2478 O O . TRP A 1 317 ? 9.567 -21.689 -32.696 1.00 88.19 317 TRP A O 1
ATOM 2488 N N . HIS A 1 318 ? 9.699 -20.368 -30.882 1.00 89.38 318 HIS A N 1
ATOM 2489 C CA . HIS A 1 318 ? 9.969 -19.134 -31.612 1.00 89.38 318 HIS A CA 1
ATOM 2490 C C . HIS A 1 318 ? 11.280 -19.233 -32.396 1.00 89.38 318 HIS A C 1
ATOM 2492 O O . HIS A 1 318 ? 11.308 -18.899 -33.574 1.00 89.38 318 HIS A O 1
ATOM 2498 N N . ALA A 1 319 ? 12.340 -19.769 -31.786 1.00 88.38 319 ALA A N 1
ATOM 2499 C CA . ALA A 1 319 ? 13.611 -20.015 -32.459 1.00 88.38 319 ALA A CA 1
ATOM 2500 C C . ALA A 1 319 ? 13.464 -20.993 -33.634 1.00 88.38 319 ALA A C 1
ATOM 2502 O O . ALA A 1 319 ? 14.039 -20.745 -34.687 1.00 88.38 319 ALA A O 1
ATOM 2503 N N . HIS A 1 320 ? 12.656 -22.052 -33.505 1.00 91.44 320 HIS A N 1
ATOM 2504 C CA . HIS A 1 320 ? 12.345 -22.937 -34.632 1.00 91.44 320 HIS A CA 1
ATOM 2505 C C . HIS A 1 320 ? 11.589 -22.215 -35.746 1.00 91.44 320 HIS A C 1
ATOM 2507 O O . HIS A 1 320 ? 11.940 -22.383 -36.905 1.00 91.44 320 HIS A O 1
ATOM 2513 N N . LYS A 1 321 ? 10.589 -21.386 -35.427 1.00 93.25 321 LYS A N 1
ATOM 2514 C CA . LYS A 1 321 ? 9.867 -20.617 -36.452 1.00 93.25 321 LYS A CA 1
ATOM 2515 C C . LYS A 1 321 ? 10.730 -19.576 -37.134 1.00 93.25 321 LYS A C 1
ATOM 2517 O O . LYS A 1 321 ? 10.630 -19.405 -38.345 1.00 93.25 321 LYS A O 1
ATOM 2522 N N . LEU A 1 322 ? 11.612 -18.941 -36.378 1.00 92.81 322 LEU A N 1
ATOM 2523 C CA . LEU A 1 322 ? 12.600 -18.027 -36.916 1.00 92.81 322 LEU A CA 1
ATOM 2524 C C . LEU A 1 322 ? 13.591 -18.783 -37.809 1.00 92.81 322 LEU A C 1
ATOM 2526 O O . LEU A 1 322 ? 13.880 -18.318 -38.903 1.00 92.81 322 LEU A O 1
ATOM 2530 N N . LEU A 1 323 ? 14.036 -19.978 -37.412 1.00 94.56 323 LEU A N 1
ATOM 2531 C CA . LEU A 1 323 ? 14.884 -20.839 -38.237 1.00 94.56 323 LEU A CA 1
ATOM 2532 C C . LEU A 1 323 ? 14.176 -21.303 -39.517 1.00 94.56 323 LEU A C 1
ATOM 2534 O O . LEU A 1 323 ? 14.790 -21.262 -40.576 1.00 94.56 323 LEU A O 1
ATOM 2538 N N . ASP A 1 324 ? 12.911 -21.721 -39.441 1.00 95.06 324 ASP A N 1
ATOM 2539 C CA . ASP A 1 324 ? 12.102 -22.106 -40.605 1.00 95.06 324 ASP A CA 1
ATOM 2540 C C . ASP A 1 324 ? 11.983 -20.930 -41.585 1.00 95.06 324 ASP A C 1
ATOM 2542 O O . ASP A 1 324 ? 12.201 -21.090 -42.784 1.00 95.06 324 ASP A O 1
ATOM 2546 N N . TRP A 1 325 ? 11.693 -19.732 -41.068 1.00 95.25 325 TRP A N 1
ATOM 2547 C CA . TRP A 1 325 ? 11.582 -18.521 -41.878 1.00 95.25 325 TRP A CA 1
ATOM 2548 C C . TRP A 1 325 ? 12.925 -18.100 -42.479 1.00 95.25 325 TRP A C 1
ATOM 2550 O O . TRP A 1 325 ? 12.993 -17.786 -43.665 1.00 95.25 325 TRP A O 1
ATOM 2560 N N . LEU A 1 326 ? 14.009 -18.159 -41.700 1.00 92.88 326 LEU A N 1
ATOM 2561 C CA . LEU A 1 326 ? 15.362 -17.911 -42.194 1.00 92.88 326 LEU A CA 1
ATOM 2562 C C . LEU A 1 326 ? 15.765 -18.930 -43.257 1.00 92.88 326 LEU A C 1
ATOM 2564 O O . LEU A 1 326 ? 16.375 -18.540 -44.241 1.00 92.88 326 LEU A O 1
ATOM 2568 N N . ARG A 1 327 ? 15.423 -20.212 -43.096 1.00 95.00 327 ARG A N 1
ATOM 2569 C CA . ARG A 1 327 ? 15.687 -21.253 -44.101 1.00 95.00 327 ARG A CA 1
ATOM 2570 C C . ARG A 1 327 ? 14.943 -20.970 -45.394 1.00 95.00 327 ARG A C 1
ATOM 2572 O O . ARG A 1 327 ? 15.584 -20.925 -46.434 1.00 95.00 327 ARG A O 1
ATOM 2579 N N . ALA A 1 328 ? 13.644 -20.683 -45.313 1.00 94.56 328 ALA A N 1
ATOM 2580 C CA . ALA A 1 328 ? 12.864 -20.278 -46.478 1.00 94.56 328 ALA A CA 1
ATOM 2581 C C . ALA A 1 328 ? 13.482 -19.046 -47.153 1.00 94.56 328 ALA A C 1
ATOM 2583 O O . ALA A 1 328 ? 13.662 -19.026 -48.364 1.00 94.56 328 ALA A O 1
ATOM 2584 N N . ARG A 1 329 ? 13.913 -18.050 -46.368 1.00 94.88 329 ARG A N 1
ATOM 2585 C CA . ARG A 1 329 ? 14.550 -16.851 -46.914 1.00 94.88 329 ARG A CA 1
ATOM 2586 C C . ARG A 1 329 ? 15.931 -17.115 -47.513 1.00 94.88 329 ARG A C 1
ATOM 2588 O O . ARG A 1 329 ? 16.298 -16.475 -48.493 1.00 94.88 329 ARG A O 1
ATOM 2595 N N . ILE A 1 330 ? 16.705 -18.033 -46.938 1.00 94.44 330 ILE A N 1
ATOM 2596 C CA . ILE A 1 330 ? 17.980 -18.496 -47.494 1.00 94.44 330 ILE A CA 1
ATOM 2597 C C . ILE A 1 330 ? 17.733 -19.208 -48.819 1.00 94.44 330 ILE A C 1
ATOM 2599 O O . ILE A 1 330 ? 18.482 -18.966 -49.759 1.00 94.44 330 ILE A O 1
ATOM 2603 N N . ASP A 1 331 ? 16.707 -20.048 -48.911 1.00 94.50 331 ASP A N 1
ATOM 2604 C CA . ASP A 1 331 ? 16.370 -20.762 -50.139 1.00 94.50 331 ASP A CA 1
ATOM 2605 C C . ASP A 1 331 ? 15.857 -19.798 -51.220 1.00 94.50 331 ASP A C 1
ATOM 2607 O O . ASP A 1 331 ? 16.350 -19.856 -52.344 1.00 94.50 331 ASP A O 1
ATOM 2611 N N . ASP A 1 332 ? 15.007 -18.825 -50.874 1.00 93.94 332 ASP A N 1
ATOM 2612 C CA . ASP A 1 332 ? 14.612 -17.726 -51.770 1.00 93.94 332 ASP A CA 1
ATOM 2613 C C . ASP A 1 332 ? 15.833 -16.938 -52.258 1.00 93.94 332 ASP A C 1
ATOM 2615 O O . ASP A 1 332 ? 15.980 -16.658 -53.447 1.00 93.94 332 ASP A O 1
ATOM 2619 N N . ASN A 1 333 ? 16.735 -16.574 -51.341 1.00 93.19 333 ASN A N 1
ATOM 2620 C CA . ASN A 1 333 ? 17.950 -15.844 -51.680 1.00 93.19 333 ASN A CA 1
ATOM 2621 C C . ASN A 1 333 ? 18.884 -16.696 -52.542 1.00 93.19 333 ASN A C 1
ATOM 2623 O O . ASN A 1 333 ? 19.515 -16.156 -53.442 1.00 93.19 333 ASN A O 1
ATOM 2627 N N . ARG A 1 334 ? 18.986 -18.008 -52.301 1.00 93.12 334 ARG A N 1
ATOM 2628 C CA . ARG A 1 334 ? 19.765 -18.940 -53.129 1.00 93.12 334 ARG A CA 1
ATOM 2629 C C . ARG A 1 334 ? 19.176 -19.063 -54.519 1.00 93.12 334 ARG A C 1
ATOM 2631 O O . ARG A 1 334 ? 19.946 -19.035 -55.469 1.00 93.12 334 ARG A O 1
ATOM 2638 N N . LEU A 1 335 ? 17.853 -19.160 -54.632 1.00 94.75 335 LEU A N 1
ATOM 2639 C CA . LEU A 1 335 ? 17.162 -19.178 -55.913 1.00 94.75 335 LEU A CA 1
ATOM 2640 C C . LEU A 1 335 ? 17.408 -17.867 -56.656 1.00 94.75 335 LEU A C 1
ATOM 2642 O O . LEU A 1 335 ? 17.947 -17.892 -57.753 1.00 94.75 335 LEU A O 1
ATOM 2646 N N . THR A 1 336 ? 17.170 -16.730 -56.003 1.00 93.25 336 THR A N 1
ATOM 2647 C CA . THR A 1 336 ? 17.439 -15.401 -56.573 1.00 93.25 336 THR A CA 1
ATOM 2648 C C . THR A 1 336 ? 18.914 -15.257 -56.965 1.00 93.25 336 THR A C 1
ATOM 2650 O O . THR A 1 336 ? 19.242 -14.700 -58.005 1.00 93.25 336 THR A O 1
ATOM 2653 N N . THR A 1 337 ? 19.842 -15.779 -56.157 1.00 92.00 337 THR A N 1
ATOM 2654 C CA . THR A 1 337 ? 21.286 -15.768 -56.454 1.00 92.00 337 THR A CA 1
ATOM 2655 C C . THR A 1 337 ? 21.620 -16.678 -57.633 1.00 92.00 337 THR A C 1
ATOM 2657 O O . THR A 1 337 ? 22.489 -16.344 -58.428 1.00 92.00 337 THR A O 1
ATOM 2660 N N . ALA A 1 338 ? 20.962 -17.830 -57.759 1.00 92.19 338 ALA A N 1
ATOM 2661 C CA . ALA A 1 338 ? 21.132 -18.739 -58.886 1.00 92.19 338 ALA A CA 1
ATOM 2662 C C . ALA A 1 338 ? 20.595 -18.113 -60.177 1.00 92.19 338 ALA A C 1
ATOM 2664 O O . ALA A 1 338 ? 21.327 -18.082 -61.157 1.00 92.19 338 ALA A O 1
ATOM 2665 N N . GLU A 1 339 ? 19.393 -17.535 -60.146 1.00 93.19 339 GLU A N 1
ATOM 2666 C CA . GLU A 1 339 ? 18.781 -16.801 -61.261 1.00 93.19 339 GLU A CA 1
ATOM 2667 C C . GLU A 1 339 ? 19.656 -15.617 -61.682 1.00 93.19 339 GLU A C 1
ATOM 2669 O O . GLU A 1 339 ? 20.051 -15.502 -62.837 1.00 93.19 339 GLU A O 1
ATOM 2674 N N . THR A 1 340 ? 20.065 -14.775 -60.730 1.00 92.31 340 THR A N 1
ATOM 2675 C CA . THR A 1 340 ? 20.956 -13.640 -61.015 1.00 92.31 340 THR A CA 1
ATOM 2676 C C . THR A 1 340 ? 22.344 -14.083 -61.471 1.00 92.31 340 THR A C 1
ATOM 2678 O O . THR A 1 340 ? 22.954 -13.393 -62.285 1.00 92.31 340 THR A O 1
ATOM 2681 N N . ASN A 1 341 ? 22.862 -15.224 -61.003 1.00 90.62 341 ASN A N 1
ATOM 2682 C CA . ASN A 1 341 ? 24.106 -15.800 -61.515 1.00 90.62 341 ASN A CA 1
ATOM 2683 C C . ASN A 1 341 ? 23.939 -16.367 -62.921 1.00 90.62 341 ASN A C 1
ATOM 2685 O O . ASN A 1 341 ? 24.871 -16.255 -63.710 1.00 90.62 341 ASN A O 1
ATOM 2689 N N . GLU A 1 342 ? 22.797 -16.964 -63.245 1.00 93.00 342 GLU A N 1
ATOM 2690 C CA . GLU A 1 342 ? 22.477 -17.425 -64.591 1.00 93.00 342 GLU A CA 1
ATOM 2691 C C . GLU A 1 342 ? 22.358 -16.230 -65.539 1.00 93.00 342 GLU A C 1
ATOM 2693 O O . GLU A 1 342 ? 23.017 -16.206 -66.578 1.00 93.00 342 GLU A O 1
ATOM 2698 N N . ASP A 1 343 ? 21.663 -15.169 -65.129 1.00 92.00 343 ASP A N 1
ATOM 2699 C CA . ASP A 1 343 ? 21.607 -13.897 -65.848 1.00 92.00 343 ASP A CA 1
ATOM 2700 C C . ASP A 1 343 ? 22.995 -13.276 -66.009 1.00 92.00 343 ASP A C 1
ATOM 2702 O O . ASP A 1 343 ? 23.359 -12.822 -67.097 1.00 92.00 343 ASP A O 1
ATOM 2706 N N . LEU A 1 344 ? 23.809 -13.288 -64.950 1.00 90.50 344 LEU A N 1
ATOM 2707 C CA . LEU A 1 344 ? 25.188 -12.811 -64.967 1.00 90.50 344 LEU A CA 1
ATOM 2708 C C . LEU A 1 344 ? 26.063 -13.672 -65.878 1.00 90.50 344 LEU A C 1
ATOM 2710 O O . LEU A 1 344 ? 26.912 -13.127 -66.576 1.00 90.50 344 LEU A O 1
ATOM 2714 N N . GLN A 1 345 ? 25.891 -14.993 -65.900 1.00 87.88 345 GLN A N 1
ATOM 2715 C CA . GLN A 1 345 ? 26.603 -15.903 -66.796 1.00 87.88 345 GLN A CA 1
ATOM 2716 C C . GLN A 1 345 ? 26.158 -15.703 -68.239 1.00 87.88 345 GLN A C 1
ATOM 2718 O O . GLN A 1 345 ? 27.012 -15.640 -69.122 1.00 87.88 345 GLN A O 1
ATOM 2723 N N . ALA A 1 346 ? 24.867 -15.517 -68.497 1.00 90.12 346 ALA A N 1
ATOM 2724 C CA . ALA A 1 346 ? 24.330 -15.212 -69.814 1.00 90.12 346 ALA A CA 1
ATOM 2725 C C . ALA A 1 346 ? 24.827 -13.845 -70.301 1.00 90.12 346 ALA A C 1
ATOM 2727 O O . ALA A 1 346 ? 25.246 -13.705 -71.451 1.00 90.12 346 ALA A O 1
ATOM 2728 N N . ALA A 1 347 ? 24.838 -12.834 -69.430 1.00 89.81 347 ALA A N 1
ATOM 2729 C CA . ALA A 1 347 ? 25.383 -11.511 -69.710 1.00 89.81 347 ALA A CA 1
ATOM 2730 C C . ALA A 1 347 ? 26.905 -11.552 -69.887 1.00 89.81 347 ALA A C 1
ATOM 2732 O O . ALA A 1 347 ? 27.432 -10.899 -70.784 1.00 89.81 347 ALA A O 1
ATOM 2733 N N . ASN A 1 348 ? 27.624 -12.351 -69.095 1.00 87.31 348 ASN A N 1
ATOM 2734 C CA . ASN A 1 348 ? 29.059 -12.563 -69.248 1.00 87.31 348 ASN A CA 1
ATOM 2735 C C . ASN A 1 348 ? 29.379 -13.311 -70.528 1.00 87.31 348 ASN A C 1
ATOM 2737 O O . ASN A 1 348 ? 30.326 -12.917 -71.182 1.00 87.31 348 ASN A O 1
ATOM 2741 N N . THR A 1 349 ? 28.598 -14.319 -70.907 1.00 87.38 349 THR A N 1
ATOM 2742 C CA . THR A 1 349 ? 28.746 -15.049 -72.171 1.00 87.38 349 THR A CA 1
ATOM 2743 C C . THR A 1 349 ? 28.467 -14.126 -73.346 1.00 87.38 349 THR A C 1
ATOM 2745 O O . THR A 1 349 ? 29.229 -14.100 -74.304 1.00 87.38 349 THR A O 1
ATOM 2748 N N . ARG A 1 350 ? 27.438 -13.275 -73.251 1.00 90.06 350 ARG A N 1
ATOM 2749 C CA . ARG A 1 350 ? 27.193 -12.204 -74.226 1.00 90.06 350 ARG A CA 1
ATOM 2750 C C . ARG A 1 350 ? 28.349 -11.208 -74.277 1.00 90.06 350 ARG A C 1
ATOM 2752 O O . ARG A 1 350 ? 28.775 -10.840 -75.364 1.00 90.06 350 ARG A O 1
ATOM 2759 N N . ARG A 1 351 ? 28.893 -10.802 -73.126 1.00 87.12 351 ARG A N 1
ATOM 2760 C CA . ARG A 1 351 ? 30.035 -9.883 -73.023 1.00 87.12 351 ARG A CA 1
ATOM 2761 C C . ARG A 1 351 ? 31.319 -10.510 -73.550 1.00 87.12 351 ARG A C 1
ATOM 2763 O O . ARG A 1 351 ? 32.061 -9.820 -74.232 1.00 87.12 351 ARG A O 1
ATOM 2770 N N . THR A 1 352 ? 31.614 -11.767 -73.230 1.00 82.50 352 THR A N 1
ATOM 2771 C CA . THR A 1 352 ? 32.794 -12.482 -73.721 1.00 82.50 352 THR A CA 1
ATOM 2772 C C . THR A 1 352 ? 32.643 -12.744 -75.196 1.00 82.50 352 THR A C 1
ATOM 2774 O O . THR A 1 352 ? 33.580 -12.446 -75.904 1.00 82.50 352 THR A O 1
ATOM 2777 N N . HIS A 1 353 ? 31.476 -13.168 -75.680 1.00 85.38 353 HIS A N 1
ATOM 2778 C CA . HIS A 1 353 ? 31.226 -13.294 -77.109 1.00 85.38 353 HIS A CA 1
ATOM 2779 C C . HIS A 1 353 ? 31.415 -11.946 -77.805 1.00 85.38 353 HIS A C 1
ATOM 2781 O O . HIS A 1 353 ? 32.272 -11.847 -78.666 1.00 85.38 353 HIS A O 1
ATOM 2787 N N . ALA A 1 354 ? 30.753 -10.873 -77.361 1.00 85.25 354 ALA A N 1
ATOM 2788 C CA . ALA A 1 354 ? 30.944 -9.529 -77.909 1.00 85.25 354 ALA A CA 1
ATOM 2789 C C . ALA A 1 354 ? 32.404 -9.057 -77.832 1.00 85.25 354 ALA A C 1
ATOM 2791 O O . ALA A 1 354 ? 32.893 -8.436 -78.770 1.00 85.25 354 ALA A O 1
ATOM 2792 N N . LYS A 1 355 ? 33.120 -9.378 -76.748 1.00 80.62 355 LYS A N 1
ATOM 2793 C CA . LYS A 1 355 ? 34.540 -9.070 -76.579 1.00 80.62 355 LYS A CA 1
ATOM 2794 C C . LYS A 1 355 ? 35.426 -9.914 -77.485 1.00 80.62 355 LYS A C 1
ATOM 2796 O O . LYS A 1 355 ? 36.359 -9.367 -78.030 1.00 80.62 355 LYS A O 1
ATOM 2801 N N . THR A 1 356 ? 35.164 -11.200 -77.672 1.00 76.56 356 THR A N 1
ATOM 2802 C CA . THR A 1 356 ? 35.915 -12.076 -78.575 1.00 76.56 356 THR A CA 1
ATOM 2803 C C . THR A 1 356 ? 35.640 -11.684 -80.017 1.00 76.56 356 THR A C 1
ATOM 2805 O O . THR A 1 356 ? 36.566 -11.637 -80.811 1.00 76.56 356 THR A O 1
ATOM 2808 N N . THR A 1 357 ? 34.405 -11.319 -80.359 1.00 81.12 357 THR A N 1
ATOM 2809 C CA . THR A 1 357 ? 34.058 -10.749 -81.663 1.00 81.12 357 THR A CA 1
ATOM 2810 C C . THR A 1 357 ? 34.758 -9.407 -81.861 1.00 81.12 357 THR A C 1
ATOM 2812 O O . THR A 1 357 ? 35.359 -9.199 -82.907 1.00 81.12 357 THR A O 1
ATOM 2815 N N . PHE A 1 358 ? 34.769 -8.531 -80.852 1.00 80.25 358 PHE A N 1
ATOM 2816 C CA . PHE A 1 358 ? 35.528 -7.278 -80.869 1.00 80.25 358 PHE A CA 1
ATOM 2817 C C . PHE A 1 358 ? 37.034 -7.524 -80.997 1.00 80.25 358 PHE A C 1
ATOM 2819 O O . PHE A 1 358 ? 37.658 -6.930 -81.861 1.00 80.25 358 PHE A O 1
ATOM 2826 N N . ASP A 1 359 ? 37.609 -8.420 -80.199 1.00 73.69 359 ASP A N 1
ATOM 2827 C CA . ASP A 1 359 ? 39.029 -8.765 -80.184 1.00 73.69 359 ASP A CA 1
ATOM 2828 C C . ASP A 1 359 ? 39.431 -9.450 -81.497 1.00 73.69 359 ASP A C 1
ATOM 2830 O O . ASP A 1 359 ? 40.516 -9.171 -81.980 1.00 73.69 359 ASP A O 1
ATOM 2834 N N . ASN A 1 360 ? 38.574 -10.271 -82.121 1.00 77.94 360 ASN A N 1
ATOM 2835 C CA . ASN A 1 360 ? 38.799 -10.896 -83.433 1.00 77.94 360 ASN A CA 1
ATOM 2836 C C . ASN A 1 360 ? 38.681 -9.887 -84.582 1.00 77.94 360 ASN A C 1
ATOM 2838 O O . ASN A 1 360 ? 39.509 -9.901 -85.494 1.00 77.94 360 ASN A O 1
ATOM 2842 N N . LEU A 1 361 ? 37.687 -8.993 -84.542 1.00 74.94 361 LEU A N 1
ATOM 2843 C CA . LEU A 1 361 ? 37.578 -7.867 -85.474 1.00 74.94 361 LEU A CA 1
ATOM 2844 C C . LEU A 1 361 ? 38.787 -6.942 -85.327 1.00 74.94 361 LEU A C 1
ATOM 2846 O O . LEU A 1 361 ? 39.357 -6.515 -86.323 1.00 74.94 361 LEU A O 1
ATOM 2850 N N . LEU A 1 362 ? 39.236 -6.704 -84.096 1.00 66.38 362 LEU A N 1
ATOM 2851 C CA . LEU A 1 362 ? 40.416 -5.915 -83.772 1.00 66.38 362 LEU A CA 1
ATOM 2852 C C . LEU A 1 362 ? 41.710 -6.647 -84.150 1.00 66.38 362 LEU A C 1
ATOM 2854 O O . LEU A 1 362 ? 42.638 -6.002 -84.614 1.00 66.38 362 LEU A O 1
ATOM 2858 N N . LEU A 1 363 ? 41.803 -7.973 -84.026 1.00 67.00 363 LEU A N 1
ATOM 2859 C CA . LEU A 1 363 ? 42.938 -8.771 -84.509 1.00 67.00 363 LEU A CA 1
ATOM 2860 C C . LEU A 1 363 ? 43.005 -8.759 -86.032 1.00 67.00 363 LEU A C 1
ATOM 2862 O O . LEU A 1 363 ? 44.086 -8.630 -86.592 1.00 67.00 363 LEU A O 1
ATOM 2866 N N . SER A 1 364 ? 41.855 -8.808 -86.698 1.00 65.75 364 SER A N 1
ATOM 2867 C CA . SER A 1 364 ? 41.746 -8.628 -88.149 1.00 65.75 364 SER A CA 1
ATOM 2868 C C . SER A 1 364 ? 42.148 -7.204 -88.562 1.00 65.75 364 SER A C 1
ATOM 2870 O O . SER A 1 364 ? 42.876 -7.024 -89.530 1.00 65.75 364 SER A O 1
ATOM 2872 N N . LEU A 1 365 ? 41.775 -6.188 -87.777 1.00 60.81 365 LEU A N 1
ATOM 2873 C CA . LEU A 1 365 ? 42.161 -4.788 -87.997 1.00 60.81 365 LEU A CA 1
ATOM 2874 C C . LEU A 1 365 ? 43.654 -4.523 -87.697 1.00 60.81 365 LEU A C 1
ATOM 2876 O O . LEU A 1 365 ? 44.294 -3.703 -88.345 1.00 60.81 365 LEU A O 1
ATOM 2880 N N . THR A 1 366 ? 44.219 -5.208 -86.699 1.00 56.84 366 THR A N 1
ATOM 2881 C CA . THR A 1 366 ? 45.614 -5.050 -86.243 1.00 56.84 366 THR A CA 1
ATOM 2882 C C . THR A 1 366 ? 46.595 -5.889 -87.064 1.00 56.84 366 THR A C 1
ATOM 2884 O O . THR A 1 366 ? 47.697 -5.426 -87.335 1.00 56.84 366 THR A O 1
ATOM 2887 N N . SER A 1 367 ? 46.191 -7.070 -87.551 1.00 59.06 367 SER A N 1
ATOM 2888 C CA . SER A 1 367 ? 46.919 -7.825 -88.590 1.00 59.06 367 SER A CA 1
ATOM 2889 C C . SER A 1 367 ? 46.888 -7.117 -89.948 1.00 59.06 367 SER A C 1
ATOM 2891 O O . SER A 1 367 ? 47.832 -7.252 -90.720 1.00 59.06 367 SER A O 1
ATOM 2893 N N . ALA A 1 368 ? 45.876 -6.274 -90.183 1.00 56.09 368 ALA A N 1
ATOM 2894 C CA . ALA A 1 368 ? 45.850 -5.275 -91.250 1.00 56.09 368 ALA A CA 1
ATOM 2895 C C . ALA A 1 368 ? 46.623 -3.968 -90.917 1.00 56.09 368 ALA A C 1
ATOM 2897 O O . ALA A 1 368 ? 46.605 -3.044 -91.726 1.00 56.09 368 ALA A O 1
ATOM 2898 N N . GLY A 1 369 ? 47.310 -3.878 -89.762 1.00 55.94 369 GLY A N 1
ATOM 2899 C CA . GLY A 1 369 ? 48.241 -2.787 -89.405 1.00 55.94 369 GLY A CA 1
ATOM 2900 C C . GLY A 1 369 ? 47.863 -1.874 -88.219 1.00 55.94 369 GLY A C 1
ATOM 2901 O O . GLY A 1 369 ? 48.584 -0.918 -87.948 1.00 55.94 369 GLY A O 1
ATOM 2902 N N . GLY A 1 370 ? 46.758 -2.116 -87.506 1.00 61.19 370 GLY A N 1
ATOM 2903 C CA . GLY A 1 370 ? 46.288 -1.300 -86.363 1.00 61.19 370 GLY A CA 1
ATOM 2904 C C . GLY A 1 370 ? 46.999 -1.472 -84.993 1.00 61.19 370 GLY A C 1
ATOM 2905 O O . GLY A 1 370 ? 47.580 -2.512 -84.686 1.00 61.19 370 GLY A O 1
ATOM 2906 N N . ASP A 1 371 ? 46.890 -0.444 -84.137 1.00 61.16 371 ASP A N 1
ATOM 2907 C CA . ASP A 1 371 ? 47.583 -0.232 -82.842 1.00 61.16 371 ASP A CA 1
ATOM 2908 C C . ASP A 1 371 ? 46.890 -0.894 -81.607 1.00 61.16 371 ASP A C 1
ATOM 2910 O O . ASP A 1 371 ? 45.664 -0.907 -81.489 1.00 61.16 371 ASP A O 1
ATOM 2914 N N . LYS A 1 372 ? 47.667 -1.424 -80.637 1.00 59.31 372 LYS A N 1
ATOM 2915 C CA . LYS A 1 372 ? 47.219 -2.195 -79.439 1.00 59.31 372 LYS A CA 1
ATOM 2916 C C . LYS A 1 372 ? 46.897 -1.346 -78.192 1.00 59.31 372 LYS A C 1
ATOM 2918 O O . LYS A 1 372 ? 46.568 -1.893 -77.134 1.00 59.31 372 LYS A O 1
ATOM 2923 N N . ALA A 1 373 ? 46.969 -0.021 -78.282 1.00 64.38 373 ALA A N 1
ATOM 2924 C CA . ALA A 1 373 ? 46.720 0.905 -77.173 1.00 64.38 373 ALA A CA 1
ATOM 2925 C C . ALA A 1 373 ? 45.334 0.828 -76.460 1.00 64.38 373 ALA A C 1
ATOM 2927 O O . ALA A 1 373 ? 45.306 1.017 -75.236 1.00 64.38 373 ALA A O 1
ATOM 2928 N N . PRO A 1 374 ? 44.183 0.555 -77.119 1.00 67.62 374 PRO A N 1
ATOM 2929 C CA . PRO A 1 374 ? 42.866 0.676 -76.470 1.00 67.62 374 PRO A CA 1
ATOM 2930 C C . PRO A 1 374 ? 42.548 -0.434 -75.451 1.00 67.62 374 PRO A C 1
ATOM 2932 O O . PRO A 1 374 ? 41.852 -0.181 -74.468 1.00 67.62 374 PRO A O 1
ATOM 2935 N N . LEU A 1 375 ? 43.109 -1.638 -75.610 1.00 65.44 375 LEU A N 1
ATOM 2936 C CA . LEU A 1 375 ? 42.869 -2.783 -74.714 1.00 65.44 375 LEU A CA 1
ATOM 2937 C C . LEU A 1 375 ? 43.386 -2.532 -73.284 1.00 65.44 375 LEU A C 1
ATOM 2939 O O . LEU A 1 375 ? 42.716 -2.823 -72.291 1.00 65.44 375 LEU A O 1
ATOM 2943 N N . LEU A 1 376 ? 44.583 -1.954 -73.177 1.00 70.19 376 LEU A N 1
ATOM 2944 C CA . LEU A 1 376 ? 45.226 -1.635 -71.899 1.00 70.19 376 LEU A CA 1
ATOM 2945 C C . LEU A 1 376 ? 44.514 -0.492 -71.162 1.00 70.19 376 LEU A C 1
ATOM 2947 O O . LEU A 1 376 ? 44.639 -0.380 -69.944 1.00 70.19 376 LEU A O 1
ATOM 2951 N N . LYS A 1 377 ? 43.746 0.338 -71.881 1.00 75.44 377 LYS A N 1
ATOM 2952 C CA . LYS A 1 377 ? 42.952 1.428 -71.304 1.00 75.44 377 LYS A CA 1
ATOM 2953 C C . LYS A 1 377 ? 41.773 0.880 -70.492 1.00 75.44 377 LYS A C 1
ATOM 2955 O O . LYS A 1 377 ? 41.672 1.171 -69.308 1.00 75.44 377 LYS A O 1
ATOM 2960 N N . VAL A 1 378 ? 40.982 -0.025 -71.070 1.00 76.69 378 VAL A N 1
ATOM 2961 C CA . VAL A 1 378 ? 39.793 -0.611 -70.413 1.00 76.69 378 VAL A CA 1
ATOM 2962 C C . VAL A 1 378 ? 40.150 -1.387 -69.136 1.00 76.69 378 VAL A C 1
ATOM 2964 O O . VAL A 1 378 ? 39.462 -1.300 -68.115 1.00 76.69 378 VAL A O 1
ATOM 2967 N N . GLN A 1 379 ? 41.251 -2.144 -69.159 1.00 75.88 379 GLN A N 1
ATOM 2968 C CA . GLN A 1 379 ? 41.715 -2.886 -67.981 1.00 75.88 379 GLN A CA 1
ATOM 2969 C C . GLN A 1 379 ? 42.216 -1.966 -66.861 1.00 75.88 379 GLN A C 1
ATOM 2971 O O . GLN A 1 379 ? 42.108 -2.321 -65.685 1.00 75.88 379 GLN A O 1
ATOM 2976 N N . LEU A 1 380 ? 42.772 -0.808 -67.210 1.00 78.88 380 LEU A N 1
ATOM 2977 C CA . LEU A 1 380 ? 43.204 0.197 -66.248 1.00 78.88 380 LEU A CA 1
ATOM 2978 C C . LEU A 1 380 ? 41.991 0.898 -65.627 1.00 78.88 380 LEU A C 1
ATOM 2980 O O . LEU A 1 380 ? 41.936 1.005 -64.406 1.00 78.88 380 LEU A O 1
ATOM 2984 N N . ASP A 1 381 ? 40.992 1.259 -66.433 1.00 80.06 381 ASP A N 1
ATOM 2985 C CA . ASP A 1 381 ? 39.770 1.927 -65.967 1.00 80.06 381 ASP A CA 1
ATOM 2986 C C . ASP A 1 381 ? 38.998 1.064 -64.952 1.00 80.06 381 ASP A C 1
ATOM 2988 O O . ASP A 1 381 ? 38.545 1.560 -63.922 1.00 80.06 381 ASP A O 1
ATOM 2992 N N . THR A 1 382 ? 38.925 -0.252 -65.182 1.00 78.44 382 THR A N 1
ATOM 2993 C CA . THR A 1 382 ? 38.255 -1.193 -64.260 1.00 78.44 382 THR A CA 1
ATOM 2994 C C . THR A 1 382 ? 38.990 -1.315 -62.919 1.00 78.44 382 THR A C 1
ATOM 2996 O O . THR A 1 382 ? 38.366 -1.349 -61.860 1.00 78.44 382 THR A O 1
ATOM 2999 N N . ALA A 1 383 ? 40.325 -1.386 -62.946 1.00 75.75 383 ALA A N 1
ATOM 3000 C CA . ALA A 1 383 ? 41.125 -1.442 -61.722 1.00 75.75 383 ALA A CA 1
ATOM 3001 C C . ALA A 1 383 ? 41.057 -0.111 -60.949 1.00 75.75 383 ALA A C 1
ATOM 3003 O O . ALA A 1 383 ? 41.045 -0.117 -59.721 1.00 75.75 383 ALA A O 1
ATOM 3004 N N . GLN A 1 384 ? 40.945 1.010 -61.668 1.00 81.00 384 GLN A N 1
ATOM 3005 C CA . GLN A 1 384 ? 40.782 2.339 -61.089 1.00 81.00 384 GLN A CA 1
ATOM 3006 C C . GLN A 1 384 ? 39.434 2.485 -60.360 1.00 81.00 384 GLN A C 1
ATOM 3008 O O . GLN A 1 384 ? 39.422 2.907 -59.213 1.00 81.00 384 GLN A O 1
ATOM 3013 N N . HIS A 1 385 ? 38.322 2.029 -60.946 1.00 82.25 385 HIS A N 1
ATOM 3014 C CA . HIS A 1 385 ? 37.003 2.095 -60.291 1.00 82.25 385 HIS A CA 1
ATOM 3015 C C . HIS A 1 385 ? 36.943 1.303 -58.973 1.00 82.25 385 HIS A C 1
ATOM 3017 O O . HIS A 1 385 ? 36.315 1.739 -58.008 1.00 82.25 385 HIS A O 1
ATOM 3023 N N . ASN A 1 386 ? 37.606 0.143 -58.906 1.00 80.06 386 ASN A N 1
ATOM 3024 C CA . ASN A 1 386 ? 37.681 -0.640 -57.669 1.00 80.06 386 ASN A CA 1
ATOM 3025 C C . ASN A 1 386 ? 38.472 0.088 -56.572 1.00 80.06 386 ASN A C 1
ATOM 3027 O O . ASN A 1 386 ? 38.067 0.050 -55.410 1.00 80.06 386 ASN A O 1
ATOM 3031 N N . LEU A 1 387 ? 39.565 0.764 -56.941 1.00 81.69 387 LEU A N 1
ATOM 3032 C CA . LEU A 1 387 ? 40.336 1.612 -56.031 1.00 81.69 387 LEU A CA 1
ATOM 3033 C C . LEU A 1 387 ? 39.480 2.779 -55.513 1.00 81.69 387 LEU A C 1
ATOM 3035 O O . LEU A 1 387 ? 39.459 3.033 -54.310 1.00 81.69 387 LEU A O 1
ATOM 3039 N N . ASP A 1 388 ? 38.740 3.442 -56.404 1.00 84.44 388 ASP A N 1
ATOM 3040 C CA . ASP A 1 388 ? 37.912 4.602 -56.065 1.00 84.44 388 ASP A CA 1
ATOM 3041 C C . ASP A 1 388 ? 36.778 4.216 -55.094 1.00 84.44 388 ASP A C 1
ATOM 3043 O O . ASP A 1 388 ? 36.529 4.923 -54.117 1.00 84.44 388 ASP A O 1
ATOM 3047 N N . ARG A 1 389 ? 36.144 3.047 -55.283 1.00 85.00 389 ARG A N 1
ATOM 3048 C CA . ARG A 1 389 ? 35.113 2.518 -54.369 1.00 85.00 389 ARG A CA 1
ATOM 3049 C C . ARG A 1 389 ? 35.644 2.293 -52.949 1.00 85.00 389 ARG A C 1
ATOM 3051 O O . ARG A 1 389 ? 34.989 2.691 -51.987 1.00 85.00 389 ARG A O 1
ATOM 3058 N N . ILE A 1 390 ? 36.817 1.667 -52.817 1.00 83.25 390 ILE A N 1
ATOM 3059 C CA . ILE A 1 390 ? 37.467 1.449 -51.511 1.00 83.25 390 ILE A CA 1
ATOM 3060 C C . ILE A 1 390 ? 37.873 2.799 -50.900 1.00 83.25 390 ILE A C 1
ATOM 3062 O O . ILE A 1 390 ? 37.706 3.009 -49.702 1.00 83.25 390 ILE A O 1
ATOM 3066 N N . GLY A 1 391 ? 38.320 3.753 -51.723 1.00 83.69 391 GLY A N 1
ATOM 3067 C CA . GLY A 1 391 ? 38.626 5.120 -51.296 1.00 83.69 391 GLY A CA 1
ATOM 3068 C C . GLY A 1 391 ? 37.425 5.860 -50.695 1.00 83.69 391 GLY A C 1
ATOM 3069 O O . GLY A 1 391 ? 37.558 6.474 -49.637 1.00 83.69 391 GLY A O 1
ATOM 3070 N N . ILE A 1 392 ? 36.245 5.761 -51.318 1.00 85.25 392 ILE A N 1
ATOM 3071 C CA . ILE A 1 392 ? 35.000 6.368 -50.812 1.00 85.25 392 ILE A CA 1
ATOM 3072 C C . ILE A 1 392 ? 34.592 5.748 -49.470 1.00 85.25 392 ILE A C 1
ATOM 3074 O O . ILE A 1 392 ? 34.287 6.477 -48.525 1.00 85.25 392 ILE A O 1
ATOM 3078 N N . HIS A 1 393 ? 34.626 4.416 -49.363 1.00 83.00 393 HIS A N 1
ATOM 3079 C CA . HIS A 1 393 ? 34.309 3.712 -48.118 1.00 83.00 393 HIS A CA 1
ATOM 3080 C C . HIS A 1 393 ? 35.275 4.100 -46.987 1.00 83.00 393 HIS A C 1
ATOM 3082 O O . HIS A 1 393 ? 34.853 4.491 -45.899 1.00 83.00 393 HIS A O 1
ATOM 3088 N N . ARG A 1 394 ? 36.580 4.111 -47.279 1.00 84.44 394 ARG A N 1
ATOM 3089 C CA . ARG A 1 394 ? 37.631 4.528 -46.343 1.00 84.44 394 ARG A CA 1
ATOM 3090 C C . ARG A 1 394 ? 37.447 5.970 -45.859 1.00 84.44 394 ARG A C 1
ATOM 3092 O O . ARG A 1 394 ? 37.638 6.238 -44.675 1.00 84.44 394 ARG A O 1
ATOM 3099 N N . ALA A 1 395 ? 37.045 6.893 -46.734 1.00 85.06 395 ALA A N 1
ATOM 3100 C CA . ALA A 1 395 ? 36.751 8.275 -46.353 1.00 85.06 395 ALA A CA 1
ATOM 3101 C C . ALA A 1 395 ? 35.517 8.384 -45.435 1.00 85.06 395 ALA A C 1
ATOM 3103 O O . ALA A 1 395 ? 35.532 9.156 -44.474 1.00 85.06 395 ALA A O 1
ATOM 3104 N N . ALA A 1 396 ? 34.471 7.589 -45.687 1.00 86.00 396 ALA A N 1
ATOM 3105 C CA . ALA A 1 396 ? 33.273 7.550 -44.848 1.00 86.00 396 ALA A CA 1
ATOM 3106 C C . ALA A 1 396 ? 33.572 7.022 -43.433 1.00 86.00 396 ALA A C 1
ATOM 3108 O O . ALA A 1 396 ? 33.169 7.651 -42.450 1.00 86.00 396 ALA A O 1
ATOM 3109 N N . VAL A 1 397 ? 34.339 5.931 -43.327 1.00 85.25 397 VAL A N 1
ATOM 3110 C CA . VAL A 1 397 ? 34.799 5.375 -42.041 1.00 85.25 397 VAL A CA 1
ATOM 3111 C C . VAL A 1 397 ? 35.695 6.375 -41.306 1.00 85.25 397 VAL A C 1
ATOM 3113 O O . VAL A 1 397 ? 35.501 6.608 -40.116 1.00 85.25 397 VAL A O 1
ATOM 3116 N N . SER A 1 398 ? 36.607 7.056 -42.011 1.00 86.38 398 SER A N 1
ATOM 3117 C CA . SER A 1 398 ? 37.457 8.099 -41.415 1.00 86.38 398 SER A CA 1
ATOM 3118 C C . SER A 1 398 ? 36.655 9.228 -40.776 1.00 86.38 398 SER A C 1
ATOM 3120 O O . SER A 1 398 ? 37.014 9.701 -39.701 1.00 86.38 398 SER A O 1
ATOM 3122 N N . ARG A 1 399 ? 35.583 9.681 -41.438 1.00 86.31 399 ARG A N 1
ATOM 3123 C CA . ARG A 1 399 ? 34.736 10.758 -40.919 1.00 86.31 399 ARG A CA 1
ATOM 3124 C C . ARG A 1 399 ? 34.045 10.334 -39.626 1.00 86.31 399 ARG A C 1
ATOM 3126 O O . ARG A 1 399 ? 34.030 11.099 -38.672 1.00 86.31 399 ARG A O 1
ATOM 3133 N N . ARG A 1 400 ? 33.526 9.109 -39.568 1.00 86.19 400 ARG A N 1
ATOM 3134 C CA . ARG A 1 400 ? 32.852 8.595 -38.368 1.00 86.19 400 ARG A CA 1
ATOM 3135 C C . ARG A 1 400 ? 33.830 8.318 -37.225 1.00 86.19 400 ARG A C 1
ATOM 3137 O O . ARG A 1 400 ? 33.508 8.611 -36.084 1.00 86.19 400 ARG A O 1
ATOM 3144 N N . LEU A 1 401 ? 35.040 7.833 -37.518 1.00 87.06 401 LEU A N 1
ATOM 3145 C CA . LEU A 1 401 ? 36.101 7.682 -36.512 1.00 87.06 401 LEU A CA 1
ATOM 3146 C C . LEU A 1 401 ? 36.524 9.032 -35.913 1.00 87.06 401 LEU A C 1
ATOM 3148 O O . LEU A 1 401 ? 36.808 9.105 -34.718 1.00 87.06 401 LEU A O 1
ATOM 3152 N N . SER A 1 402 ? 36.491 10.111 -36.704 1.00 86.81 402 SER A N 1
ATOM 3153 C CA . SER A 1 402 ? 36.803 11.455 -36.201 1.00 86.81 402 SER A CA 1
ATOM 3154 C C . SER A 1 402 ? 35.785 11.991 -35.186 1.00 86.81 402 SER A C 1
ATOM 3156 O O . SER A 1 402 ? 36.158 12.800 -34.349 1.00 86.81 402 SER A O 1
ATOM 3158 N N . GLU A 1 403 ? 34.538 11.497 -35.180 1.00 86.38 403 GLU A N 1
ATOM 3159 C CA . GLU A 1 403 ? 33.533 11.843 -34.153 1.00 86.38 403 GLU A CA 1
ATOM 3160 C C . GLU A 1 403 ? 33.900 11.301 -32.756 1.00 86.38 403 GLU A C 1
ATOM 3162 O O . GLU A 1 403 ? 33.379 11.775 -31.745 1.00 86.38 403 GLU A O 1
ATOM 3167 N N . PHE A 1 404 ? 34.799 10.314 -32.696 1.00 86.88 404 PHE A N 1
ATOM 3168 C CA . PHE A 1 404 ? 35.307 9.692 -31.470 1.00 86.88 404 PHE A CA 1
ATOM 3169 C C . PHE A 1 404 ? 36.801 9.975 -31.247 1.00 86.88 404 PHE A C 1
ATOM 3171 O O . PHE A 1 404 ? 37.456 9.269 -30.481 1.00 86.88 404 PHE A O 1
ATOM 3178 N N . ASP A 1 405 ? 37.350 10.987 -31.928 1.00 86.81 405 ASP A N 1
ATOM 3179 C CA . ASP A 1 405 ? 38.765 11.364 -31.860 1.00 86.81 405 ASP A CA 1
ATOM 3180 C C . ASP A 1 405 ? 39.715 10.195 -32.190 1.00 86.81 405 ASP A C 1
ATOM 3182 O O . ASP A 1 405 ? 40.752 10.006 -31.546 1.00 86.81 405 ASP A O 1
ATOM 3186 N N . ARG A 1 406 ? 39.352 9.366 -33.181 1.00 87.50 406 ARG A N 1
ATOM 3187 C CA . ARG A 1 406 ? 40.170 8.246 -33.671 1.00 87.50 406 ARG A CA 1
ATOM 3188 C C . ARG A 1 406 ? 40.531 8.379 -35.141 1.00 87.50 406 ARG A C 1
ATOM 3190 O O . ARG A 1 406 ? 39.838 9.015 -35.933 1.00 87.50 406 ARG A O 1
ATOM 3197 N N . THR A 1 407 ? 41.651 7.762 -35.504 1.00 86.19 407 THR A N 1
ATOM 3198 C CA . THR A 1 407 ? 42.202 7.772 -36.860 1.00 86.19 407 THR A CA 1
ATOM 3199 C C . THR A 1 407 ? 42.052 6.410 -37.531 1.00 86.19 407 THR A C 1
ATOM 3201 O O . THR A 1 407 ? 41.834 5.387 -36.885 1.00 86.19 407 THR A O 1
ATOM 3204 N N . LEU A 1 408 ? 42.141 6.403 -38.862 1.00 82.00 408 LEU A N 1
ATOM 3205 C CA . LEU A 1 408 ? 42.108 5.173 -39.650 1.00 82.00 408 LEU A CA 1
ATOM 3206 C C . LEU A 1 408 ? 43.307 4.264 -39.311 1.00 82.00 408 LEU A C 1
ATOM 3208 O O . LEU A 1 408 ? 44.438 4.758 -39.299 1.00 82.00 408 LEU A O 1
ATOM 3212 N N . PRO A 1 409 ? 43.093 2.947 -39.142 1.00 84.25 409 PRO A N 1
ATOM 3213 C CA . PRO A 1 409 ? 44.175 1.999 -38.903 1.00 84.25 409 PRO A CA 1
ATOM 3214 C C . PRO A 1 409 ? 45.058 1.832 -40.150 1.00 84.25 409 PRO A C 1
ATOM 3216 O O . PRO A 1 409 ? 44.573 1.869 -41.286 1.00 84.25 409 PRO A O 1
ATOM 3219 N N . ALA A 1 410 ? 46.364 1.646 -39.938 1.00 79.38 410 ALA A N 1
ATOM 3220 C CA . ALA A 1 410 ? 47.353 1.458 -41.004 1.00 79.38 410 ALA A CA 1
ATOM 3221 C C . ALA A 1 410 ? 47.678 -0.022 -41.271 1.00 79.38 410 ALA A C 1
ATOM 3223 O O . ALA A 1 410 ? 48.244 -0.346 -42.317 1.00 79.38 410 ALA A O 1
ATOM 3224 N N . SER A 1 411 ? 47.289 -0.917 -40.360 1.00 80.25 411 SER A N 1
ATOM 3225 C CA . SER A 1 411 ? 47.472 -2.364 -40.463 1.00 80.25 411 SER A CA 1
ATOM 3226 C C . SER A 1 411 ? 46.314 -3.136 -39.815 1.00 80.25 411 SER A C 1
ATOM 3228 O O . SER A 1 411 ? 45.540 -2.586 -39.031 1.00 80.25 411 SER A O 1
ATOM 3230 N N . GLN A 1 412 ? 46.226 -4.441 -40.094 1.00 79.25 412 GLN A N 1
ATOM 3231 C CA . GLN A 1 412 ? 45.262 -5.333 -39.439 1.00 79.25 412 GLN A CA 1
ATOM 3232 C C . GLN A 1 412 ? 45.470 -5.402 -37.912 1.00 79.25 412 GLN A C 1
ATOM 3234 O O . GLN A 1 412 ? 44.501 -5.534 -37.173 1.00 79.25 412 GLN A O 1
ATOM 3239 N N . GLY A 1 413 ? 46.716 -5.281 -37.434 1.00 78.50 413 GLY A N 1
ATOM 3240 C CA . GLY A 1 413 ? 47.019 -5.214 -36.000 1.00 78.50 413 GLY A CA 1
ATOM 3241 C C . GLY A 1 413 ? 46.512 -3.922 -35.352 1.00 78.50 413 GLY A C 1
ATOM 3242 O O . GLY A 1 413 ? 45.919 -3.971 -34.279 1.00 78.50 413 GLY A O 1
ATOM 3243 N N . ASP A 1 414 ? 46.656 -2.785 -36.040 1.00 83.19 414 ASP A N 1
ATOM 3244 C CA . ASP A 1 414 ? 46.127 -1.495 -35.568 1.00 83.19 414 ASP A CA 1
ATOM 3245 C C . ASP A 1 414 ? 44.593 -1.482 -35.544 1.00 83.19 414 ASP A C 1
ATOM 3247 O O . ASP A 1 414 ? 43.996 -0.830 -34.692 1.00 83.19 414 ASP A O 1
ATOM 3251 N N . LEU A 1 415 ? 43.944 -2.214 -36.460 1.00 85.88 415 LEU A N 1
ATOM 3252 C CA . LEU A 1 415 ? 42.489 -2.375 -36.459 1.00 85.88 415 LEU A CA 1
ATOM 3253 C C . LEU A 1 415 ? 42.005 -3.121 -35.209 1.00 85.88 415 LEU A C 1
ATOM 3255 O O . LEU A 1 415 ? 41.007 -2.708 -34.628 1.00 85.88 415 LEU A O 1
ATOM 3259 N N . LEU A 1 416 ? 42.702 -4.182 -34.788 1.00 85.69 416 LEU A N 1
ATOM 3260 C CA . LEU A 1 416 ? 42.350 -4.928 -33.573 1.00 85.69 416 LEU A CA 1
ATOM 3261 C C . LEU A 1 416 ? 42.486 -4.050 -32.321 1.00 85.69 416 LEU A C 1
ATOM 3263 O O . LEU A 1 416 ? 41.567 -3.999 -31.511 1.00 85.69 416 LEU A O 1
ATOM 3267 N N . LEU A 1 417 ? 43.579 -3.288 -32.209 1.00 86.94 417 LEU A N 1
ATOM 3268 C CA . LEU A 1 417 ? 43.773 -2.339 -31.103 1.00 86.94 417 LEU A CA 1
ATOM 3269 C C . LEU A 1 417 ? 42.700 -1.240 -31.085 1.00 86.94 417 LEU A C 1
ATOM 3271 O O . LEU A 1 417 ? 42.221 -0.860 -30.020 1.00 86.94 417 LEU A O 1
ATOM 3275 N N . LEU A 1 418 ? 42.304 -0.744 -32.261 1.00 88.25 418 LEU A N 1
ATOM 3276 C CA . LEU A 1 418 ? 41.221 0.227 -32.394 1.00 88.25 418 LEU A CA 1
ATOM 3277 C C . LEU A 1 418 ? 39.863 -0.377 -31.999 1.00 88.25 418 LEU A C 1
ATOM 3279 O O . LEU A 1 418 ? 39.065 0.303 -31.363 1.00 88.25 418 LEU A O 1
ATOM 3283 N N . GLN A 1 419 ? 39.586 -1.634 -32.358 1.00 88.06 419 GLN A N 1
ATOM 3284 C CA . GLN A 1 419 ? 38.354 -2.329 -31.969 1.00 88.06 419 GLN A CA 1
ATOM 3285 C C . GLN A 1 419 ? 38.262 -2.525 -30.450 1.00 88.06 419 GLN A C 1
ATOM 3287 O O . GLN A 1 419 ? 37.197 -2.274 -29.883 1.00 88.06 419 GLN A O 1
ATOM 3292 N N . ASP A 1 420 ? 39.362 -2.908 -29.797 1.00 88.25 420 ASP A N 1
ATOM 3293 C CA . ASP A 1 420 ? 39.417 -3.051 -28.337 1.00 88.25 420 ASP A CA 1
ATOM 3294 C C . ASP A 1 420 ? 39.166 -1.704 -27.637 1.00 88.25 420 ASP A C 1
ATOM 3296 O O . ASP A 1 420 ? 38.281 -1.597 -26.791 1.00 88.25 420 ASP A O 1
ATOM 3300 N N . ASP A 1 421 ? 39.850 -0.638 -28.060 1.00 89.25 421 ASP A N 1
ATOM 3301 C CA . ASP A 1 421 ? 39.693 0.709 -27.492 1.00 89.25 421 ASP A CA 1
ATOM 3302 C C . ASP A 1 421 ? 38.282 1.300 -27.715 1.00 89.25 421 ASP A C 1
ATOM 3304 O O . ASP A 1 421 ? 37.684 1.890 -26.812 1.00 89.25 421 ASP A O 1
ATOM 3308 N N . LEU A 1 422 ? 37.681 1.083 -28.890 1.00 89.25 422 LEU A N 1
ATOM 3309 C CA . LEU A 1 422 ? 36.289 1.473 -29.152 1.00 89.25 422 LEU A CA 1
ATOM 3310 C C . LEU A 1 422 ? 35.288 0.636 -28.333 1.00 89.25 422 LEU A C 1
ATOM 3312 O O . LEU A 1 422 ? 34.248 1.157 -27.923 1.00 89.25 422 LEU A O 1
ATOM 3316 N N . SER A 1 423 ? 35.583 -0.640 -28.063 1.00 89.75 423 SER A N 1
ATOM 3317 C CA . SER A 1 423 ? 34.769 -1.494 -27.187 1.00 89.75 423 SER A CA 1
ATOM 3318 C C . SER A 1 423 ? 34.848 -1.052 -25.720 1.00 89.75 423 SER A C 1
ATOM 3320 O O . SER A 1 423 ? 33.823 -1.007 -25.030 1.00 89.75 423 SER A O 1
ATOM 3322 N N . ASP A 1 424 ? 36.029 -0.653 -25.248 1.00 90.88 424 ASP A N 1
ATOM 3323 C CA . ASP A 1 424 ? 36.213 -0.075 -23.915 1.00 90.88 424 ASP A CA 1
ATOM 3324 C C . ASP A 1 424 ? 35.454 1.252 -23.783 1.00 90.88 424 ASP A C 1
ATOM 3326 O O . ASP A 1 424 ? 34.706 1.453 -22.821 1.00 90.88 424 ASP A O 1
ATOM 3330 N N . MET A 1 425 ? 35.551 2.128 -24.789 1.00 89.50 425 MET A N 1
ATOM 3331 C CA . MET A 1 425 ? 34.788 3.379 -24.841 1.00 89.50 425 MET A CA 1
ATOM 3332 C C . MET A 1 425 ? 33.274 3.127 -24.829 1.00 89.50 425 MET A C 1
ATOM 3334 O O . MET A 1 425 ? 32.539 3.827 -24.128 1.00 89.50 425 MET A O 1
ATOM 3338 N N . ARG A 1 426 ? 32.792 2.105 -25.548 1.00 90.75 426 ARG A N 1
ATOM 3339 C CA . ARG A 1 426 ? 31.377 1.702 -25.512 1.00 90.75 426 ARG A CA 1
ATOM 3340 C C . ARG A 1 426 ? 30.966 1.284 -24.106 1.00 90.75 426 ARG A C 1
ATOM 3342 O O . ARG A 1 426 ? 29.957 1.769 -23.609 1.00 90.75 426 ARG A O 1
ATOM 3349 N N . THR A 1 427 ? 31.765 0.451 -23.450 1.00 90.38 427 THR A N 1
ATOM 3350 C CA . THR A 1 427 ? 31.487 -0.029 -22.087 1.00 90.38 427 THR A CA 1
ATOM 3351 C C . THR A 1 427 ? 31.432 1.132 -21.082 1.00 90.38 427 THR A C 1
ATOM 3353 O O . THR A 1 427 ? 30.569 1.171 -20.198 1.00 90.38 427 THR A O 1
ATOM 3356 N N . GLN A 1 428 ? 32.308 2.131 -21.234 1.00 90.88 428 GLN A N 1
ATOM 3357 C CA . GLN A 1 428 ? 32.277 3.354 -20.425 1.00 90.88 428 GLN A CA 1
ATOM 3358 C C . GLN A 1 428 ? 31.006 4.177 -20.671 1.00 90.88 428 GLN A C 1
ATOM 3360 O O . GLN A 1 428 ? 30.370 4.612 -19.709 1.00 90.88 428 GLN A O 1
ATOM 3365 N N . LEU A 1 429 ? 30.604 4.357 -21.934 1.00 89.50 429 LEU A N 1
ATOM 3366 C CA . LEU A 1 429 ? 29.371 5.065 -22.292 1.00 89.50 429 LEU A CA 1
ATOM 3367 C C . LEU A 1 429 ? 28.119 4.335 -21.785 1.00 89.50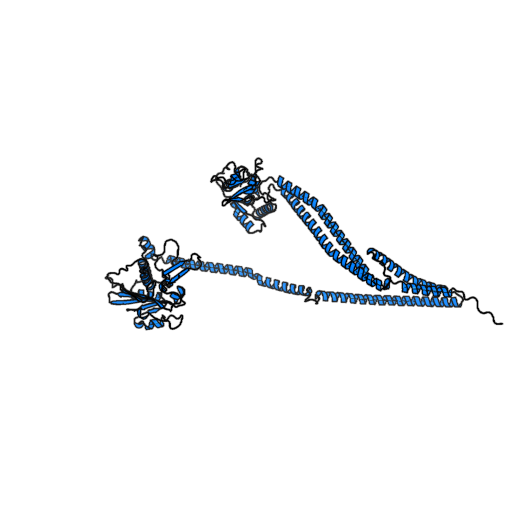 429 LEU A C 1
ATOM 3369 O O . LEU A 1 429 ? 27.220 4.980 -21.255 1.00 89.50 429 LEU A O 1
ATOM 3373 N N . GLU A 1 430 ? 28.066 3.006 -21.873 1.00 88.62 430 GLU A N 1
ATOM 3374 C CA . GLU A 1 430 ? 26.974 2.191 -21.317 1.00 88.62 430 GLU A CA 1
ATOM 3375 C C . GLU A 1 430 ? 26.883 2.335 -19.790 1.00 88.62 430 GLU A C 1
ATOM 3377 O O . GLU A 1 430 ? 25.796 2.491 -19.233 1.00 88.62 430 GLU A O 1
ATOM 3382 N N . THR A 1 431 ? 28.024 2.373 -19.097 1.00 91.06 431 THR A N 1
ATOM 3383 C CA . THR A 1 431 ? 28.058 2.608 -17.645 1.00 91.06 431 THR A CA 1
ATOM 3384 C C . THR A 1 431 ? 27.560 4.014 -17.290 1.00 91.06 431 THR A C 1
ATOM 3386 O O . THR A 1 431 ? 26.777 4.182 -16.353 1.00 91.06 431 THR A O 1
ATOM 3389 N N . GLN A 1 432 ? 27.966 5.031 -18.057 1.00 90.75 432 GLN A N 1
ATOM 3390 C CA . GLN A 1 432 ? 27.481 6.406 -17.892 1.00 90.75 432 GLN A CA 1
ATOM 3391 C C . GLN A 1 432 ? 25.975 6.518 -18.159 1.00 90.75 432 GLN A C 1
ATOM 3393 O O . GLN A 1 432 ? 25.282 7.215 -17.419 1.00 90.75 432 GLN A O 1
ATOM 3398 N N . GLN A 1 433 ? 25.443 5.797 -19.149 1.00 91.38 433 GLN A N 1
ATOM 3399 C CA . GLN A 1 433 ? 24.005 5.764 -19.425 1.00 91.38 433 GLN A CA 1
ATOM 3400 C C . GLN A 1 433 ? 23.199 5.245 -18.242 1.00 91.38 433 GLN A C 1
ATOM 3402 O O . GLN A 1 433 ? 22.157 5.814 -17.941 1.00 91.38 433 GLN A O 1
ATOM 3407 N N . ILE A 1 434 ? 23.674 4.215 -17.537 1.00 89.94 434 ILE A N 1
ATOM 3408 C CA . ILE A 1 434 ? 22.978 3.695 -16.351 1.00 89.94 434 ILE A CA 1
ATOM 3409 C C . ILE A 1 434 ? 22.862 4.783 -15.270 1.00 89.94 434 ILE A C 1
ATOM 3411 O O . ILE A 1 434 ? 21.804 4.933 -14.652 1.00 89.94 434 ILE A O 1
ATOM 3415 N N . ALA A 1 435 ? 23.925 5.565 -15.058 1.00 91.19 435 ALA A N 1
ATOM 3416 C CA . ALA A 1 435 ? 23.919 6.672 -14.103 1.00 91.19 435 ALA A CA 1
ATOM 3417 C C . ALA A 1 435 ? 22.985 7.815 -14.549 1.00 91.19 435 ALA A C 1
ATOM 3419 O O . ALA A 1 435 ? 22.155 8.270 -13.759 1.00 91.19 435 ALA A O 1
ATOM 3420 N N . LEU A 1 436 ? 23.059 8.221 -15.821 1.00 92.75 436 LEU A N 1
ATOM 3421 C CA . LEU A 1 436 ? 22.206 9.267 -16.397 1.00 92.75 436 LEU A CA 1
ATOM 3422 C C . LEU A 1 436 ? 20.724 8.860 -16.434 1.00 92.75 436 LEU A C 1
ATOM 3424 O O . LEU A 1 436 ? 19.849 9.686 -16.183 1.00 92.75 436 LEU A O 1
ATOM 3428 N N . ASP A 1 437 ? 20.421 7.583 -16.675 1.00 91.88 437 ASP A N 1
ATOM 3429 C CA . ASP A 1 437 ? 19.068 7.026 -16.595 1.00 91.88 437 ASP A CA 1
ATOM 3430 C C . ASP A 1 437 ? 18.487 7.162 -15.185 1.00 91.88 437 ASP A C 1
ATOM 3432 O O . ASP A 1 437 ? 17.305 7.483 -15.022 1.00 91.88 437 ASP A O 1
ATOM 3436 N N . ALA A 1 438 ? 19.297 6.886 -14.160 1.00 91.81 438 ALA A N 1
ATOM 3437 C CA . ALA A 1 438 ? 18.884 7.015 -12.769 1.00 91.81 438 ALA A CA 1
ATOM 3438 C C . ALA A 1 438 ? 18.642 8.486 -12.393 1.00 91.81 438 ALA A C 1
ATOM 3440 O O . ALA A 1 438 ? 17.616 8.800 -11.784 1.00 91.81 438 ALA A O 1
ATOM 3441 N N . GLU A 1 439 ? 19.535 9.388 -12.808 1.00 92.50 439 GLU A N 1
ATOM 3442 C CA . GLU A 1 439 ? 19.410 10.830 -12.580 1.00 92.50 439 GLU A CA 1
ATOM 3443 C C . GLU A 1 439 ? 18.178 11.421 -13.283 1.00 92.50 439 GLU A C 1
ATOM 3445 O O . GLU A 1 439 ? 17.368 12.102 -12.648 1.00 92.50 439 GLU A O 1
ATOM 3450 N N . ALA A 1 440 ? 17.959 11.086 -14.559 1.00 92.88 440 ALA A N 1
ATOM 3451 C CA . ALA A 1 440 ? 16.794 11.534 -15.316 1.00 92.88 440 ALA A CA 1
ATOM 3452 C C . ALA A 1 440 ? 15.481 11.042 -14.687 1.00 92.88 440 ALA A C 1
ATOM 3454 O O . ALA A 1 440 ? 14.532 11.813 -14.544 1.00 92.88 440 ALA A O 1
ATOM 3455 N N . LYS A 1 441 ? 15.419 9.777 -14.245 1.00 92.94 441 LYS A N 1
ATOM 3456 C CA . LYS A 1 441 ? 14.247 9.247 -13.524 1.00 92.94 441 LYS A CA 1
ATOM 3457 C C . LYS A 1 441 ? 14.002 9.998 -12.215 1.00 92.94 441 LYS A C 1
ATOM 3459 O O . LYS A 1 441 ? 12.858 10.345 -11.927 1.00 92.94 441 LYS A O 1
ATOM 3464 N N . ALA A 1 442 ? 15.049 10.268 -11.436 1.00 92.75 442 ALA A N 1
ATOM 3465 C CA . ALA A 1 442 ? 14.928 11.005 -10.181 1.00 92.75 442 ALA A CA 1
ATOM 3466 C C . ALA A 1 442 ? 14.423 12.443 -10.401 1.00 92.75 442 ALA A C 1
ATOM 3468 O O . ALA A 1 442 ? 13.531 12.897 -9.679 1.00 92.75 442 ALA A O 1
ATOM 3469 N N . ALA A 1 443 ? 14.931 13.134 -11.426 1.00 92.44 443 ALA A N 1
ATOM 3470 C CA . ALA A 1 443 ? 14.502 14.484 -11.780 1.00 92.44 443 ALA A CA 1
ATOM 3471 C C . ALA A 1 443 ? 13.025 14.531 -12.218 1.00 92.44 443 ALA A C 1
ATOM 3473 O O . ALA A 1 443 ? 12.266 15.366 -11.721 1.00 92.44 443 ALA A O 1
ATOM 3474 N N . VAL A 1 444 ? 12.586 13.580 -13.054 1.00 93.56 444 VAL A N 1
ATOM 3475 C CA . VAL A 1 444 ? 11.177 13.444 -13.476 1.00 93.56 444 VAL A CA 1
ATOM 3476 C C . VAL A 1 444 ? 10.258 13.198 -12.282 1.00 93.56 444 VAL A C 1
ATOM 3478 O O . VAL A 1 444 ? 9.206 13.827 -12.167 1.00 93.56 444 VAL A O 1
ATOM 3481 N N . LEU A 1 445 ? 10.643 12.298 -11.371 1.00 94.50 445 LEU A N 1
ATOM 3482 C CA . LEU A 1 445 ? 9.853 12.014 -10.172 1.00 94.50 445 LEU A CA 1
ATOM 3483 C C . LEU A 1 445 ? 9.732 13.251 -9.278 1.00 94.50 445 LEU A C 1
ATOM 3485 O O . LEU A 1 445 ? 8.647 13.527 -8.769 1.00 94.50 445 LEU A O 1
ATOM 3489 N N . ARG A 1 446 ? 10.813 14.021 -9.112 1.00 92.75 446 ARG A N 1
ATOM 3490 C CA . ARG A 1 446 ? 10.801 15.263 -8.329 1.00 92.75 446 ARG A CA 1
ATOM 3491 C C . ARG A 1 446 ? 9.861 16.308 -8.928 1.00 92.75 446 ARG A C 1
ATOM 3493 O O . ARG A 1 446 ? 9.021 16.835 -8.202 1.00 92.75 446 ARG A O 1
ATOM 3500 N N . ALA A 1 447 ? 9.963 16.565 -10.232 1.00 93.50 447 ALA A N 1
ATOM 3501 C CA . ALA A 1 447 ? 9.064 17.480 -10.934 1.00 93.50 447 ALA A CA 1
ATOM 3502 C C . ALA A 1 447 ? 7.598 17.017 -10.831 1.00 93.50 447 ALA A C 1
ATOM 3504 O O . ALA A 1 447 ? 6.713 17.798 -10.478 1.00 93.50 447 ALA A O 1
ATOM 3505 N N . GLY A 1 448 ? 7.349 15.715 -11.016 1.00 93.62 448 GLY A N 1
ATOM 3506 C CA . GLY A 1 448 ? 6.026 15.108 -10.864 1.00 93.62 448 GLY A CA 1
ATOM 3507 C C . GLY A 1 448 ? 5.438 15.250 -9.455 1.00 93.62 448 GLY A C 1
ATOM 3508 O O . GLY A 1 448 ? 4.250 15.548 -9.318 1.00 93.62 448 GLY A O 1
ATOM 3509 N N . MET A 1 449 ? 6.252 15.096 -8.405 1.00 93.81 449 MET A N 1
ATOM 3510 C CA . MET A 1 449 ? 5.821 15.294 -7.014 1.00 93.81 449 MET A CA 1
ATOM 3511 C C . MET A 1 449 ? 5.409 16.747 -6.744 1.00 93.81 449 MET A C 1
ATOM 3513 O O . MET A 1 449 ? 4.322 16.974 -6.208 1.00 93.81 449 MET A O 1
ATOM 3517 N N . ILE A 1 450 ? 6.220 17.722 -7.168 1.00 93.12 450 ILE A N 1
ATOM 3518 C CA . ILE A 1 450 ? 5.920 19.157 -7.005 1.00 93.12 450 ILE A CA 1
ATOM 3519 C C . ILE A 1 450 ? 4.659 19.530 -7.795 1.00 93.12 450 ILE A C 1
ATOM 3521 O O . ILE A 1 450 ? 3.754 20.178 -7.266 1.00 93.12 450 ILE A O 1
ATOM 3525 N N . ALA A 1 451 ? 4.536 19.062 -9.041 1.00 93.25 451 ALA A N 1
ATOM 3526 C CA . ALA A 1 451 ? 3.349 19.287 -9.862 1.00 93.25 451 ALA A CA 1
ATOM 3527 C C . ALA A 1 451 ? 2.079 18.694 -9.224 1.00 93.25 451 ALA A C 1
ATOM 3529 O O . ALA A 1 451 ? 1.021 19.332 -9.240 1.00 93.25 451 ALA A O 1
ATOM 3530 N N . GLY A 1 452 ? 2.184 17.498 -8.634 1.00 92.94 452 GLY A N 1
ATOM 3531 C CA . GLY A 1 452 ? 1.103 16.843 -7.898 1.00 92.94 452 GLY A CA 1
ATOM 3532 C C . GLY A 1 452 ? 0.672 17.628 -6.658 1.00 92.94 452 GLY A C 1
ATOM 3533 O O . GLY A 1 452 ? -0.522 17.872 -6.472 1.00 92.94 452 GLY A O 1
ATOM 3534 N N . GLN A 1 453 ? 1.631 18.093 -5.852 1.00 91.25 453 GLN A N 1
ATOM 3535 C CA . GLN A 1 453 ? 1.368 18.949 -4.689 1.00 91.25 453 GLN A CA 1
ATOM 3536 C C . GLN A 1 453 ? 0.704 20.264 -5.102 1.00 91.25 453 GLN A C 1
ATOM 3538 O O . GLN A 1 453 ? -0.339 20.615 -4.554 1.00 91.25 453 GLN A O 1
ATOM 3543 N N . ARG A 1 454 ? 1.231 20.941 -6.130 1.00 94.44 454 ARG A N 1
ATOM 3544 C CA . ARG A 1 454 ? 0.655 22.180 -6.671 1.00 94.44 454 ARG A CA 1
ATOM 3545 C C . ARG A 1 454 ? -0.799 21.984 -7.095 1.00 94.44 454 ARG A C 1
ATOM 3547 O O . ARG A 1 454 ? -1.653 22.802 -6.769 1.00 94.44 454 ARG A O 1
ATOM 3554 N N . LYS A 1 455 ? -1.095 20.887 -7.800 1.00 92.44 455 LYS A N 1
ATOM 3555 C CA . LYS A 1 455 ? -2.459 20.552 -8.232 1.00 92.44 455 LYS A CA 1
ATOM 3556 C C . LYS A 1 455 ? -3.387 20.301 -7.042 1.00 92.44 455 LYS A C 1
ATOM 3558 O O . LYS A 1 455 ? -4.525 20.758 -7.070 1.00 92.44 455 LYS A O 1
ATOM 3563 N N . SER A 1 456 ? -2.901 19.606 -6.013 1.00 88.81 456 SER A N 1
ATOM 3564 C CA . SER A 1 456 ? -3.653 19.359 -4.778 1.00 88.81 456 SER A CA 1
ATOM 3565 C C . SER A 1 456 ? -3.996 20.667 -4.058 1.00 88.81 456 SER A C 1
ATOM 3567 O O . SER A 1 456 ? -5.167 20.936 -3.803 1.00 88.81 456 SER A O 1
ATOM 3569 N N . VAL A 1 457 ? -3.002 21.538 -3.840 1.00 88.88 457 VAL A N 1
ATOM 3570 C CA . VAL A 1 457 ? -3.190 22.848 -3.190 1.00 88.88 457 VAL A CA 1
ATOM 3571 C C . VAL A 1 457 ? -4.123 23.749 -4.005 1.00 88.88 457 VAL A C 1
ATOM 3573 O O . VAL A 1 457 ? -5.011 24.381 -3.441 1.00 88.88 457 VAL A O 1
ATOM 3576 N N . ALA A 1 458 ? -3.988 23.777 -5.335 1.00 90.25 458 ALA A N 1
ATOM 3577 C CA . ALA A 1 458 ? -4.884 24.544 -6.202 1.00 90.25 458 ALA A CA 1
ATOM 3578 C C . ALA A 1 458 ? -6.334 24.035 -6.141 1.00 90.25 458 ALA A C 1
ATOM 3580 O O . ALA A 1 458 ? -7.275 24.829 -6.095 1.00 90.25 458 ALA A O 1
ATOM 3581 N N . HIS A 1 459 ? -6.526 22.712 -6.120 1.00 87.56 459 HIS A N 1
ATOM 3582 C CA . HIS A 1 459 ? -7.851 22.115 -5.971 1.00 87.56 459 HIS A CA 1
ATOM 3583 C C . HIS A 1 459 ? -8.465 22.443 -4.607 1.00 87.56 459 HIS A C 1
ATOM 3585 O O . HIS A 1 459 ? -9.640 22.791 -4.518 1.00 87.56 459 HIS A O 1
ATOM 3591 N N . GLU A 1 460 ? -7.660 22.391 -3.553 1.00 86.38 460 GLU A N 1
ATOM 3592 C CA . GLU A 1 460 ? -8.077 22.735 -2.200 1.00 86.38 460 GLU A CA 1
ATOM 3593 C C . GLU A 1 460 ? -8.478 24.209 -2.071 1.00 86.38 460 GLU A C 1
ATOM 3595 O O . GLU A 1 460 ? -9.516 24.507 -1.483 1.00 86.38 460 GLU A O 1
ATOM 3600 N N . LEU A 1 461 ? -7.712 25.124 -2.672 1.00 87.44 461 LEU A N 1
ATOM 3601 C CA . LEU A 1 461 ? -8.040 26.550 -2.719 1.00 87.44 461 LEU A CA 1
ATOM 3602 C C . LEU A 1 461 ? -9.380 26.788 -3.436 1.00 87.44 461 LEU A C 1
ATOM 3604 O O . LEU A 1 461 ? -10.220 27.554 -2.960 1.00 87.44 461 LEU A O 1
ATOM 3608 N N . HIS A 1 462 ? -9.621 26.071 -4.538 1.00 85.69 462 HIS A N 1
ATOM 3609 C CA . HIS A 1 462 ? -10.904 26.103 -5.237 1.00 85.69 462 HIS A CA 1
ATOM 3610 C C . HIS A 1 462 ? -12.047 25.581 -4.351 1.00 85.69 462 HIS A C 1
ATOM 3612 O O . HIS A 1 462 ? -13.091 26.223 -4.258 1.00 85.69 462 HIS A O 1
ATOM 3618 N N . GLN A 1 463 ? -11.871 24.458 -3.647 1.00 81.56 463 GLN A N 1
ATOM 3619 C CA . GLN A 1 463 ? -12.882 23.948 -2.709 1.00 81.56 463 GLN A CA 1
ATOM 3620 C C . GLN A 1 463 ? -13.137 24.921 -1.546 1.00 81.56 463 GLN A C 1
ATOM 3622 O O . GLN A 1 463 ? -14.286 25.116 -1.144 1.00 81.56 463 GLN A O 1
ATOM 3627 N N . LEU A 1 464 ? -12.090 25.576 -1.035 1.00 81.94 464 LEU A N 1
ATOM 3628 C CA . LEU A 1 464 ? -12.175 26.586 0.021 1.00 81.94 464 LEU A CA 1
ATOM 3629 C C . LEU A 1 464 ? -12.990 27.824 -0.398 1.00 81.94 464 LEU A C 1
ATOM 3631 O O . LEU A 1 464 ? -13.561 28.500 0.449 1.00 81.94 464 LEU A O 1
ATOM 3635 N N . SER A 1 465 ? -13.107 28.118 -1.697 1.00 73.19 465 SER A N 1
ATOM 3636 C CA . SER A 1 465 ? -13.992 29.193 -2.176 1.00 73.19 465 SER A CA 1
ATOM 3637 C C . SER A 1 465 ? -15.484 28.884 -1.974 1.00 73.19 465 SER A C 1
ATOM 3639 O O . SER A 1 465 ? -16.282 29.799 -1.785 1.00 73.19 465 SER A O 1
ATOM 3641 N N . SER A 1 466 ? -15.851 27.597 -1.965 1.00 71.44 466 SER A N 1
ATOM 3642 C CA . SER A 1 466 ? -17.239 27.129 -1.856 1.00 71.44 466 SER A CA 1
ATOM 3643 C C . SER A 1 466 ? -17.704 26.849 -0.421 1.00 71.44 466 SER A C 1
ATOM 3645 O O . SER A 1 466 ? -18.906 26.799 -0.167 1.00 71.44 466 SER A O 1
ATOM 3647 N N . ARG A 1 467 ? -16.774 26.694 0.533 1.00 71.31 467 ARG A N 1
ATOM 3648 C CA . ARG A 1 467 ? -17.047 26.324 1.935 1.00 71.31 467 ARG A CA 1
ATOM 3649 C C . ARG A 1 467 ? -16.657 27.450 2.898 1.00 71.31 467 ARG A C 1
ATOM 3651 O O . ARG A 1 467 ? -15.584 28.026 2.771 1.00 71.31 467 ARG A O 1
ATOM 3658 N N . ARG A 1 468 ? -17.504 27.738 3.890 1.00 70.75 468 ARG A N 1
ATOM 3659 C CA . ARG A 1 468 ? -17.276 28.763 4.934 1.00 70.75 468 ARG A CA 1
ATOM 3660 C C . ARG A 1 468 ? -16.796 28.144 6.257 1.00 70.75 468 ARG A C 1
ATOM 3662 O O . ARG A 1 468 ? -17.377 28.393 7.304 1.00 70.75 468 ARG A O 1
ATOM 3669 N N . SER A 1 469 ? -15.805 27.257 6.198 1.00 79.31 469 SER A N 1
ATOM 3670 C CA . SER A 1 469 ? -15.377 26.454 7.356 1.00 79.31 469 SER A CA 1
ATOM 3671 C C . SER A 1 469 ? -13.899 26.072 7.269 1.00 79.31 469 SER A C 1
ATOM 3673 O O . SER A 1 469 ? -13.466 25.585 6.219 1.00 79.31 469 SER A O 1
ATOM 3675 N N . ASN A 1 470 ? -13.167 26.164 8.382 1.00 83.12 470 ASN A N 1
ATOM 3676 C CA . ASN A 1 470 ? -11.741 25.811 8.493 1.00 83.12 470 ASN A CA 1
ATOM 3677 C C . ASN A 1 470 ? -11.449 24.304 8.644 1.00 83.12 470 ASN A C 1
ATOM 3679 O O . ASN A 1 470 ? -10.378 23.919 9.114 1.00 83.12 470 ASN A O 1
ATOM 3683 N N . ILE A 1 471 ? -12.388 23.433 8.267 1.00 85.56 471 ILE A N 1
ATOM 3684 C CA . ILE A 1 471 ? -12.211 21.972 8.313 1.00 85.56 471 ILE A CA 1
ATOM 3685 C C . ILE A 1 471 ? -11.254 21.485 7.213 1.00 85.56 471 ILE A C 1
ATOM 3687 O O . ILE A 1 471 ? -10.978 22.200 6.247 1.00 85.56 471 ILE A O 1
ATOM 3691 N N . SER A 1 472 ? -10.745 20.261 7.321 1.00 85.94 472 SER A N 1
ATOM 3692 C CA . SER A 1 472 ? -9.948 19.665 6.241 1.00 85.94 472 SER A CA 1
ATOM 3693 C C . SER A 1 472 ? -10.836 19.248 5.050 1.00 85.94 472 SER A C 1
ATOM 3695 O O . SER A 1 472 ? -12.040 19.028 5.235 1.00 85.94 472 SER A O 1
ATOM 3697 N N . PRO A 1 473 ? -10.295 19.136 3.821 1.00 82.88 473 PRO A N 1
ATOM 3698 C CA . PRO A 1 473 ? -11.065 18.655 2.671 1.00 82.88 473 PRO A CA 1
ATOM 3699 C C . PRO A 1 473 ? -11.577 17.221 2.874 1.00 82.88 473 PRO A C 1
ATOM 3701 O O . PRO A 1 473 ? -12.692 16.910 2.467 1.00 82.88 473 PRO A O 1
ATOM 3704 N N . GLU A 1 474 ? -10.825 16.367 3.573 1.00 86.81 474 GLU A N 1
ATOM 3705 C CA . GLU A 1 474 ? -11.256 15.006 3.916 1.00 86.81 474 GLU A CA 1
ATOM 3706 C C . GLU A 1 474 ? -12.452 15.022 4.876 1.00 86.81 474 GLU A C 1
ATOM 3708 O O . GLU A 1 474 ? -13.410 14.279 4.679 1.00 86.81 474 GLU A O 1
ATOM 3713 N N . ALA A 1 475 ? -12.435 15.909 5.876 1.00 87.31 475 ALA A N 1
ATOM 3714 C CA . ALA A 1 475 ? -13.545 16.082 6.809 1.00 87.31 475 ALA A CA 1
ATOM 3715 C C . ALA A 1 475 ? -14.805 16.622 6.106 1.00 87.31 475 ALA A C 1
ATOM 3717 O O . ALA A 1 475 ? -15.918 16.173 6.386 1.00 87.31 475 ALA A O 1
ATOM 3718 N N . ALA A 1 476 ? -14.636 17.548 5.156 1.00 86.56 476 ALA A N 1
ATOM 3719 C CA . ALA A 1 476 ? -15.731 18.059 4.333 1.00 86.56 476 ALA A CA 1
ATOM 3720 C C . ALA A 1 476 ? -16.328 16.970 3.425 1.00 86.56 476 ALA A C 1
ATOM 3722 O O . ALA A 1 476 ? -17.552 16.868 3.321 1.00 86.56 476 ALA A O 1
ATOM 3723 N N . GLN A 1 477 ? -15.477 16.141 2.810 1.00 88.06 477 GLN A N 1
ATOM 3724 C CA . GLN A 1 477 ? -15.908 15.016 1.982 1.00 88.06 477 GLN A CA 1
ATOM 3725 C C . GLN A 1 477 ? -16.651 13.970 2.814 1.00 88.06 477 GLN A C 1
ATOM 3727 O O . GLN A 1 477 ? -17.747 13.574 2.437 1.00 88.06 477 GLN A O 1
ATOM 3732 N N . LEU A 1 478 ? -16.122 13.602 3.986 1.00 89.31 478 LEU A N 1
ATOM 3733 C CA . LEU A 1 478 ? -16.793 12.682 4.903 1.00 89.31 478 LEU A CA 1
ATOM 3734 C C . LEU A 1 478 ? -18.195 13.186 5.271 1.00 89.31 478 LEU A C 1
ATOM 3736 O O . LEU A 1 478 ? -19.153 12.416 5.259 1.00 89.31 478 LEU A O 1
ATOM 3740 N N . ARG A 1 479 ? -18.334 14.484 5.570 1.00 89.69 479 ARG A N 1
ATOM 3741 C CA . ARG A 1 479 ? -19.638 15.092 5.854 1.00 89.69 479 ARG A CA 1
ATOM 3742 C C . ARG A 1 479 ? -20.599 14.963 4.666 1.00 89.69 479 ARG A C 1
ATOM 3744 O O . ARG A 1 479 ? -21.766 14.633 4.870 1.00 89.69 479 ARG A O 1
ATOM 3751 N N . ALA A 1 480 ? -20.120 15.199 3.444 1.00 89.00 480 ALA A N 1
ATOM 3752 C CA . ALA A 1 480 ? -20.916 15.048 2.227 1.00 89.00 480 ALA A CA 1
ATOM 3753 C C . ALA A 1 480 ? -21.331 13.587 1.976 1.00 89.00 480 ALA A C 1
ATOM 3755 O O . ALA A 1 480 ? -22.490 13.333 1.647 1.00 89.00 480 ALA A O 1
ATOM 3756 N N . ASP A 1 481 ? -20.425 12.634 2.200 1.00 90.56 481 ASP A N 1
ATOM 3757 C CA . ASP A 1 481 ? -20.682 11.201 2.034 1.00 90.56 481 ASP A CA 1
ATOM 3758 C C . ASP A 1 481 ? -21.731 10.703 3.040 1.00 90.56 481 ASP A C 1
ATOM 3760 O O . ASP A 1 481 ? -22.671 9.997 2.666 1.00 90.56 481 ASP A O 1
ATOM 3764 N N . ILE A 1 482 ? -21.627 11.131 4.307 1.00 90.88 482 ILE A N 1
ATOM 3765 C CA . ILE A 1 482 ? -22.625 10.834 5.344 1.00 90.88 482 ILE A CA 1
ATOM 3766 C C . ILE A 1 482 ? -23.986 11.405 4.942 1.00 90.88 482 ILE A C 1
ATOM 3768 O O . ILE A 1 482 ? -24.985 10.684 4.989 1.00 90.88 482 ILE A O 1
ATOM 3772 N N . ALA A 1 483 ? -24.045 12.679 4.542 1.00 91.94 483 ALA A N 1
ATOM 3773 C CA . ALA A 1 483 ? -25.293 13.333 4.155 1.00 91.94 483 ALA A CA 1
ATOM 3774 C C . ALA A 1 483 ? -25.967 12.617 2.973 1.00 91.94 483 ALA A C 1
ATOM 3776 O O . ALA A 1 483 ? -27.160 12.318 3.029 1.00 91.94 483 ALA A O 1
ATOM 3777 N N . ALA A 1 484 ? -25.192 12.262 1.944 1.00 90.56 484 ALA A N 1
ATOM 3778 C CA . ALA A 1 484 ? -25.686 11.557 0.765 1.00 90.56 484 ALA A CA 1
ATOM 3779 C C . ALA A 1 484 ? -26.204 10.145 1.088 1.00 90.56 484 ALA A C 1
ATOM 3781 O O . ALA A 1 484 ? -27.237 9.733 0.562 1.00 90.56 484 ALA A O 1
ATOM 3782 N N . ALA A 1 485 ? -25.518 9.404 1.962 1.00 89.88 485 ALA A N 1
ATOM 3783 C CA . ALA A 1 485 ? -25.884 8.026 2.288 1.00 89.88 485 ALA A CA 1
ATOM 3784 C C . ALA A 1 485 ? -27.022 7.913 3.315 1.00 89.88 485 ALA A C 1
ATOM 3786 O O . ALA A 1 485 ? -27.785 6.947 3.297 1.00 89.88 485 ALA A O 1
ATOM 3787 N N . THR A 1 486 ? -27.124 8.873 4.236 1.00 88.69 486 THR A N 1
ATOM 3788 C CA . THR A 1 486 ? -28.089 8.833 5.349 1.00 88.69 486 THR A CA 1
ATOM 3789 C C . THR A 1 486 ? -29.300 9.741 5.140 1.00 88.69 486 THR A C 1
ATOM 3791 O O . THR A 1 486 ? -30.251 9.655 5.915 1.00 88.69 486 THR A O 1
ATOM 3794 N N . ASN A 1 487 ? -29.287 10.569 4.087 1.00 88.50 487 ASN A N 1
ATOM 3795 C CA . ASN A 1 487 ? -30.297 11.586 3.783 1.00 88.50 487 ASN A CA 1
ATOM 3796 C C . ASN A 1 487 ? -30.491 12.615 4.918 1.00 88.50 487 ASN A C 1
ATOM 3798 O O . ASN A 1 487 ? -31.576 13.169 5.095 1.00 88.50 487 ASN A O 1
ATOM 3802 N N . VAL A 1 488 ? -29.438 12.852 5.704 1.00 88.88 488 VAL A N 1
ATOM 3803 C CA . VAL A 1 488 ? -29.396 13.880 6.752 1.00 88.88 488 VAL A CA 1
ATOM 3804 C C . VAL A 1 488 ? -28.881 15.185 6.130 1.00 88.88 488 VAL A C 1
ATOM 3806 O O . VAL A 1 488 ? -27.867 15.153 5.429 1.00 88.88 488 VAL A O 1
ATOM 3809 N N . PRO A 1 489 ? -29.537 16.339 6.358 1.00 88.00 489 PRO A N 1
ATOM 3810 C CA . PRO A 1 489 ? -29.080 17.614 5.811 1.00 88.00 489 PRO A CA 1
ATOM 3811 C C . PRO A 1 489 ? -27.718 18.024 6.390 1.00 88.00 489 PRO A C 1
ATOM 3813 O O . PRO A 1 489 ? -27.431 17.783 7.563 1.00 88.00 489 PRO A O 1
ATOM 3816 N N . LEU A 1 490 ? -26.890 18.691 5.577 1.00 86.31 490 LEU A N 1
ATOM 3817 C CA . LEU A 1 490 ? -25.539 19.123 5.969 1.00 86.31 490 LEU A CA 1
ATOM 3818 C C . LEU A 1 490 ? -25.537 20.048 7.199 1.00 86.31 490 LEU A C 1
ATOM 3820 O O . LEU A 1 490 ? -24.635 19.943 8.026 1.00 86.31 490 LEU A O 1
ATOM 3824 N N . ASP A 1 491 ? -26.581 20.863 7.372 1.00 85.19 491 ASP A N 1
ATOM 3825 C CA . ASP A 1 491 ? -26.766 21.766 8.523 1.00 85.19 491 ASP A CA 1
ATOM 3826 C C . ASP A 1 491 ? -27.039 21.025 9.850 1.00 85.19 491 ASP A C 1
ATOM 3828 O O . ASP A 1 491 ? -27.142 21.624 10.920 1.00 85.19 491 ASP A O 1
ATOM 3832 N N . ARG A 1 492 ? -27.200 19.697 9.805 1.00 86.44 492 ARG A N 1
ATOM 3833 C CA . ARG A 1 492 ? -27.339 18.830 10.988 1.00 86.44 492 ARG A CA 1
ATOM 3834 C C . ARG A 1 492 ? -26.092 17.978 11.247 1.00 86.44 492 ARG A C 1
ATOM 3836 O O . ARG A 1 492 ? -26.122 17.122 12.127 1.00 86.44 492 ARG A O 1
ATOM 3843 N N . LEU A 1 493 ? -25.012 18.209 10.496 1.00 88.06 493 LEU A N 1
ATOM 3844 C CA . LEU A 1 493 ? -23.751 17.465 10.555 1.00 88.06 493 LEU A CA 1
ATOM 3845 C C . LEU A 1 493 ? -22.561 18.426 10.684 1.00 88.06 493 LEU A C 1
ATOM 3847 O O . LEU A 1 493 ? -21.674 18.453 9.834 1.00 88.06 493 LEU A O 1
ATOM 3851 N N . HIS A 1 494 ? -22.534 19.240 11.734 1.00 89.31 494 HIS A N 1
ATOM 3852 C CA . HIS A 1 494 ? -21.434 20.178 11.961 1.00 89.31 494 HIS A CA 1
ATOM 3853 C C . HIS A 1 494 ? -20.320 19.542 12.788 1.00 89.31 494 HIS A C 1
ATOM 3855 O O . HIS A 1 494 ? -20.581 18.835 13.763 1.00 89.31 494 HIS A O 1
ATOM 3861 N N . PHE A 1 495 ? -19.066 19.830 12.449 1.00 90.75 495 PHE A N 1
ATOM 3862 C CA . PHE A 1 495 ? -17.984 19.645 13.407 1.00 90.75 495 PHE A CA 1
ATOM 3863 C C . PHE A 1 495 ? -18.093 20.712 14.497 1.00 90.75 495 PHE A C 1
ATOM 3865 O O . PHE A 1 495 ? -18.440 21.859 14.221 1.00 90.75 495 PHE A O 1
ATOM 3872 N N . PHE A 1 496 ? -17.774 20.355 15.738 1.00 90.06 496 PHE A N 1
ATOM 3873 C CA . PHE A 1 496 ? -17.908 21.261 16.881 1.00 90.06 496 PHE A CA 1
ATOM 3874 C C . PHE A 1 496 ? -17.156 22.587 16.680 1.00 90.06 496 PHE A C 1
ATOM 3876 O O . PHE A 1 496 ? -17.655 23.644 17.054 1.00 90.06 496 PHE A O 1
ATOM 3883 N N . GLY A 1 497 ? -15.976 22.549 16.051 1.00 87.62 497 GLY A N 1
ATOM 3884 C CA . GLY A 1 497 ? -15.187 23.751 15.775 1.00 87.62 497 GLY A CA 1
ATOM 3885 C C . GLY A 1 497 ? -15.814 24.693 14.738 1.00 87.62 497 GLY A C 1
ATOM 3886 O O . GLY A 1 497 ? -15.594 25.899 14.815 1.00 87.62 497 GLY A O 1
ATOM 3887 N N . GLU A 1 498 ? -16.655 24.191 13.825 1.00 88.50 498 GLU A N 1
ATOM 3888 C CA . GLU A 1 498 ? -17.371 25.033 12.850 1.00 88.50 498 GLU A CA 1
ATOM 3889 C C . GLU A 1 498 ? -18.419 25.931 13.517 1.00 88.50 498 GLU A C 1
ATOM 3891 O O . GLU A 1 498 ? -18.809 26.950 12.953 1.00 88.50 498 GLU A O 1
ATOM 3896 N N . LEU A 1 499 ? -18.875 25.557 14.716 1.00 88.88 499 LEU A N 1
ATOM 3897 C CA . LEU A 1 499 ? -19.905 26.272 15.467 1.00 88.88 499 LEU A CA 1
ATOM 3898 C C . LEU A 1 499 ? -19.332 27.364 16.379 1.00 88.88 499 LEU A C 1
ATOM 3900 O O . LEU A 1 499 ? -20.097 28.023 17.079 1.00 88.88 499 LEU A O 1
ATOM 3904 N N . ILE A 1 500 ? -18.008 27.541 16.399 1.00 90.19 500 ILE A N 1
ATOM 3905 C CA . ILE A 1 500 ? -17.301 28.402 17.349 1.00 90.19 500 ILE A CA 1
ATOM 3906 C C . ILE A 1 500 ? -16.321 29.303 16.600 1.00 90.19 500 ILE A C 1
ATOM 3908 O O . ILE A 1 500 ? -15.488 28.819 15.840 1.00 90.19 500 ILE A O 1
ATOM 3912 N N . GLN A 1 501 ? -16.354 30.600 16.889 1.00 89.81 501 GLN A N 1
ATOM 3913 C CA . GLN A 1 501 ? -15.385 31.597 16.431 1.00 89.81 501 GLN A CA 1
ATOM 3914 C C . GLN A 1 501 ? -14.817 32.347 17.634 1.00 89.81 501 GLN A C 1
ATOM 3916 O O . GLN A 1 501 ? -15.483 32.519 18.649 1.00 89.81 501 GLN A O 1
ATOM 3921 N N . ILE A 1 502 ? -13.574 32.807 17.549 1.00 88.69 502 ILE A N 1
ATOM 3922 C CA . ILE A 1 502 ? -12.987 33.655 18.593 1.00 88.69 502 ILE A CA 1
ATOM 3923 C C . ILE A 1 502 ? -13.422 35.101 18.343 1.00 88.69 502 ILE A C 1
ATOM 3925 O O . ILE A 1 502 ? -13.319 35.584 17.214 1.00 88.69 502 ILE A O 1
ATOM 3929 N N . LYS A 1 503 ? -13.871 35.806 19.388 1.00 89.56 503 LYS A N 1
ATOM 3930 C CA . LYS A 1 503 ? -14.209 37.233 19.288 1.00 89.56 503 LYS A CA 1
ATOM 3931 C C . LYS A 1 503 ? -12.983 38.039 18.851 1.00 89.56 503 LYS A C 1
ATOM 3933 O O . LYS A 1 503 ? -11.892 37.836 19.385 1.00 89.56 503 LYS A O 1
ATOM 3938 N N . ALA A 1 504 ? -13.161 38.998 17.941 1.00 84.81 504 ALA A N 1
ATOM 3939 C CA . ALA A 1 504 ? -12.058 39.782 17.366 1.00 84.81 504 ALA A CA 1
ATOM 3940 C C . ALA A 1 504 ? -11.178 40.480 18.428 1.00 84.81 504 ALA A C 1
ATOM 3942 O O . ALA A 1 504 ? -9.956 40.516 18.311 1.00 84.81 504 ALA A O 1
ATOM 3943 N N . GLU A 1 505 ? -11.783 40.962 19.516 1.00 87.94 505 GLU A N 1
ATOM 3944 C CA . GLU A 1 505 ? -11.094 41.596 20.654 1.00 87.94 505 GLU A CA 1
ATOM 3945 C C . GLU A 1 505 ? -10.175 40.642 21.449 1.00 87.94 505 GLU A C 1
ATOM 3947 O O . GLU A 1 505 ? -9.268 41.082 22.159 1.00 87.94 505 GLU A O 1
ATOM 3952 N N . HIS A 1 506 ? -10.363 39.328 21.302 1.00 87.56 506 HIS A N 1
ATOM 3953 C CA . HIS A 1 506 ? -9.631 38.284 22.019 1.00 87.56 506 HIS A CA 1
ATOM 3954 C C . HIS A 1 506 ? -8.755 37.410 21.110 1.00 87.56 506 HIS A C 1
ATOM 3956 O O . HIS A 1 506 ? -8.267 36.376 21.563 1.00 87.56 506 HIS A O 1
ATOM 3962 N N . GLN A 1 507 ? -8.457 37.838 19.877 1.00 84.50 507 GLN A N 1
ATOM 3963 C CA . GLN A 1 507 ? -7.623 37.075 18.931 1.00 84.50 507 GLN A CA 1
ATOM 3964 C C . GLN A 1 507 ? -6.237 36.713 19.502 1.00 84.50 507 GLN A C 1
ATOM 3966 O O . GLN A 1 507 ? -5.710 35.636 19.264 1.00 84.50 507 GLN A O 1
ATOM 3971 N N . SER A 1 508 ? -5.679 37.553 20.377 1.00 86.56 508 SER A N 1
ATOM 3972 C CA . SER A 1 508 ? -4.429 37.255 21.098 1.00 86.56 508 SER A CA 1
ATOM 3973 C C . SER A 1 508 ? -4.463 36.007 22.006 1.00 86.56 508 SER A C 1
ATOM 3975 O O . SER A 1 508 ? -3.410 35.582 22.475 1.00 86.56 508 SER A O 1
ATOM 3977 N N . TRP A 1 509 ? -5.642 35.439 22.283 1.00 88.44 509 TRP A N 1
ATOM 3978 C CA . TRP A 1 509 ? -5.849 34.213 23.068 1.00 88.44 509 TRP A CA 1
ATOM 3979 C C . TRP A 1 509 ? -6.110 32.981 22.197 1.00 88.44 509 TRP A C 1
ATOM 3981 O O . TRP A 1 509 ? -6.464 31.920 22.709 1.00 88.44 509 TRP A O 1
ATOM 3991 N N . GLU A 1 510 ? -5.913 33.089 20.889 1.00 87.06 510 GLU A N 1
ATOM 3992 C CA . GLU A 1 510 ? -6.150 32.017 19.928 1.00 87.06 510 GLU A CA 1
ATOM 3993 C C . GLU A 1 510 ? -5.435 30.708 20.295 1.00 87.06 510 GLU A C 1
ATOM 3995 O O . GLU A 1 510 ? -6.071 29.655 20.372 1.00 87.06 510 GLU A O 1
ATOM 4000 N N . ALA A 1 511 ? -4.152 30.768 20.662 1.00 85.62 511 ALA A N 1
ATOM 4001 C CA . ALA A 1 511 ? -3.399 29.589 21.096 1.00 85.62 511 ALA A CA 1
ATOM 4002 C C . ALA A 1 511 ? -3.983 28.928 22.363 1.00 85.62 511 ALA A C 1
ATOM 4004 O O . ALA A 1 511 ? -3.935 27.704 22.512 1.00 85.62 511 ALA A O 1
ATOM 4005 N N . ALA A 1 512 ? -4.578 29.715 23.265 1.00 86.94 512 ALA A N 1
ATOM 4006 C CA . ALA A 1 512 ? -5.257 29.206 24.453 1.00 86.94 512 ALA A CA 1
ATOM 4007 C C . ALA A 1 512 ? -6.551 28.465 24.094 1.00 86.94 512 ALA A C 1
ATOM 4009 O O . ALA A 1 512 ? -6.773 27.345 24.562 1.00 86.94 512 ALA A O 1
ATOM 4010 N N . VAL A 1 513 ? -7.372 29.063 23.224 1.00 87.75 513 VAL A N 1
ATOM 4011 C CA . VAL A 1 513 ? -8.626 28.464 22.746 1.00 87.75 513 VAL A CA 1
ATOM 4012 C C . VAL A 1 513 ? -8.339 27.169 21.990 1.00 87.75 513 VAL A C 1
ATOM 4014 O O . VAL A 1 513 ? -8.952 26.144 22.294 1.00 87.75 513 VAL A O 1
ATOM 4017 N N . PHE A 1 514 ? -7.349 27.163 21.091 1.00 87.00 514 PHE A N 1
ATOM 4018 C CA . PHE A 1 514 ? -6.924 25.943 20.407 1.00 87.00 514 PHE A CA 1
ATOM 4019 C C . PHE A 1 514 ? -6.438 24.877 21.378 1.00 87.00 514 PHE A C 1
ATOM 4021 O O . PHE A 1 514 ? -6.883 23.739 21.291 1.00 87.00 514 PHE A O 1
ATOM 4028 N N . SER A 1 515 ? -5.579 25.212 22.340 1.00 87.06 515 SER A N 1
ATOM 4029 C CA . SER A 1 515 ? -5.060 24.223 23.295 1.00 87.06 515 SER A CA 1
ATOM 4030 C C . SER A 1 515 ? -6.168 23.495 24.070 1.00 87.06 515 SER A C 1
ATOM 4032 O O . SER A 1 515 ? -6.061 22.292 24.341 1.00 87.06 515 SER A O 1
ATOM 4034 N N . VAL A 1 516 ? -7.251 24.204 24.403 1.00 87.00 516 VAL A N 1
ATOM 4035 C CA . VAL A 1 516 ? -8.392 23.660 25.152 1.00 87.00 516 VAL A CA 1
ATOM 4036 C C . VAL A 1 516 ? -9.381 22.927 24.240 1.00 87.00 516 VAL A C 1
ATOM 4038 O O . VAL A 1 516 ? -9.768 21.800 24.554 1.00 87.00 516 VAL A O 1
ATOM 4041 N N . LEU A 1 517 ? -9.770 23.528 23.111 1.00 88.50 517 LEU A N 1
ATOM 4042 C CA . LEU A 1 517 ? -10.856 23.030 22.258 1.00 88.50 517 LEU A CA 1
ATOM 4043 C C . LEU A 1 517 ? -10.396 22.125 21.110 1.00 88.50 517 LEU A C 1
ATOM 4045 O O . LEU A 1 517 ? -11.224 21.471 20.491 1.00 88.50 517 LEU A O 1
ATOM 4049 N N . ARG A 1 518 ? -9.094 22.005 20.838 1.00 83.00 518 ARG A N 1
ATOM 4050 C CA . ARG A 1 518 ? -8.553 21.220 19.710 1.00 83.00 518 ARG A CA 1
ATOM 4051 C C . ARG A 1 518 ? -9.050 19.780 19.631 1.00 83.00 518 ARG A C 1
ATOM 4053 O O . ARG A 1 518 ? -9.216 19.262 18.531 1.00 83.00 518 ARG A O 1
ATOM 4060 N N . GLY A 1 519 ? -9.220 19.116 20.774 1.00 84.69 519 GLY A N 1
ATOM 4061 C CA . GLY A 1 519 ? -9.730 17.743 20.807 1.00 84.69 519 GLY A CA 1
ATOM 4062 C C . GLY A 1 519 ? -11.181 17.682 20.340 1.00 84.69 519 GLY A C 1
ATOM 4063 O O . GLY A 1 519 ? -11.491 16.962 19.399 1.00 84.69 519 GLY A O 1
ATOM 4064 N N . VAL A 1 520 ? -12.033 18.499 20.964 1.00 88.38 520 VAL A N 1
ATOM 4065 C CA . VAL A 1 520 ? -13.475 18.527 20.694 1.00 88.38 520 VAL A CA 1
ATOM 4066 C C . VAL A 1 520 ? -13.803 19.171 19.348 1.00 88.38 520 VAL A C 1
ATOM 4068 O O . VAL A 1 520 ? -14.784 18.797 18.732 1.00 88.38 520 VAL A O 1
ATOM 4071 N N . ALA A 1 521 ? -12.963 20.068 18.819 1.00 88.69 521 ALA A N 1
ATOM 4072 C CA . ALA A 1 521 ? -13.195 20.750 17.542 1.00 88.69 521 ALA A CA 1
ATOM 4073 C C . ALA A 1 521 ? -13.389 19.787 16.355 1.00 88.69 521 ALA A C 1
ATOM 4075 O O . ALA A 1 521 ? -14.053 20.145 15.384 1.00 88.69 521 ALA A O 1
ATOM 4076 N N . LYS A 1 522 ? -12.831 18.570 16.445 1.00 88.75 522 LYS A N 1
ATOM 4077 C CA . LYS A 1 522 ? -12.936 17.500 15.438 1.00 88.75 522 LYS A CA 1
ATOM 4078 C C . LYS A 1 522 ? -14.100 16.536 15.688 1.00 88.75 522 LYS A C 1
ATOM 4080 O O . LYS A 1 522 ? -14.291 15.609 14.902 1.00 88.75 522 LYS A O 1
ATOM 4085 N N . ASP A 1 523 ? -14.856 16.733 16.762 1.00 91.31 523 ASP A N 1
ATOM 4086 C CA . ASP A 1 523 ? -16.026 15.926 17.071 1.00 91.31 523 ASP A CA 1
ATOM 4087 C C . ASP A 1 523 ? -17.171 16.309 16.126 1.00 91.31 523 ASP A C 1
ATOM 4089 O O . ASP A 1 523 ? -17.520 17.485 15.989 1.00 91.31 523 ASP A O 1
ATOM 4093 N N . LEU A 1 524 ? -17.755 15.309 15.466 1.00 92.12 524 LEU A N 1
ATOM 4094 C CA . LEU A 1 524 ? -18.936 15.471 14.631 1.00 92.12 524 LEU A CA 1
ATOM 4095 C C . LEU A 1 524 ? -20.174 15.495 15.532 1.00 92.12 524 LEU A C 1
ATOM 4097 O O . LEU A 1 524 ? -20.508 14.498 16.184 1.00 92.12 524 LEU A O 1
ATOM 4101 N N . VAL A 1 525 ? -20.843 16.643 15.560 1.00 91.44 525 VAL A N 1
ATOM 4102 C CA . VAL A 1 525 ? -22.058 16.884 16.336 1.00 91.44 525 VAL A CA 1
ATOM 4103 C C . VAL A 1 525 ? -23.248 16.378 15.530 1.00 91.44 525 VAL A C 1
ATOM 4105 O O . VAL A 1 525 ? -23.460 16.794 14.390 1.00 91.44 525 VAL A O 1
ATOM 4108 N N . VAL A 1 526 ? -24.010 15.453 16.116 1.00 90.50 526 VAL A N 1
ATOM 4109 C CA . VAL A 1 526 ? -25.153 14.812 15.455 1.00 90.50 526 VAL A CA 1
ATOM 4110 C C . VAL A 1 526 ? -26.360 14.832 16.382 1.00 90.50 526 VAL A C 1
ATOM 4112 O O . VAL A 1 526 ? -26.259 14.505 17.566 1.00 90.50 526 VAL A O 1
ATOM 4115 N N . ASP A 1 527 ? -27.514 15.178 15.822 1.00 88.25 527 ASP A N 1
ATOM 4116 C CA . ASP A 1 527 ? -28.799 15.129 16.516 1.00 88.25 527 ASP A CA 1
ATOM 4117 C C . ASP A 1 527 ? -29.126 13.708 17.019 1.00 88.25 527 ASP A C 1
ATOM 4119 O O . ASP A 1 527 ? -28.781 12.709 16.376 1.00 88.25 527 ASP A O 1
ATOM 4123 N N . GLN A 1 528 ? -29.822 13.599 18.151 1.00 84.75 528 GLN A N 1
ATOM 4124 C CA . GLN A 1 528 ? -30.196 12.321 18.755 1.00 84.75 528 GLN A CA 1
ATOM 4125 C C . GLN A 1 528 ? -31.035 11.459 17.802 1.00 84.75 528 GLN A C 1
ATOM 4127 O O . GLN A 1 528 ? -30.858 10.238 17.773 1.00 84.75 528 GLN A O 1
ATOM 4132 N N . GLU A 1 529 ? -31.888 12.084 16.987 1.00 86.31 529 GLU A N 1
ATOM 4133 C CA . GLU A 1 529 ? -32.724 11.405 15.988 1.00 86.31 529 GLU A CA 1
ATOM 4134 C C . GLU A 1 529 ? -31.894 10.683 14.914 1.00 86.31 529 GLU A C 1
ATOM 4136 O O . GLU A 1 529 ? -32.227 9.577 14.484 1.00 86.31 529 GLU A O 1
ATOM 4141 N N . HIS A 1 530 ? -30.779 11.286 14.495 1.00 88.38 530 HIS A N 1
ATOM 4142 C CA . HIS A 1 530 ? -29.944 10.790 13.397 1.00 88.38 530 HIS A CA 1
ATOM 4143 C C . HIS A 1 530 ? -28.705 10.022 13.873 1.00 88.38 530 HIS A C 1
ATOM 4145 O O . HIS A 1 530 ? -28.043 9.350 13.075 1.00 88.38 530 HIS A O 1
ATOM 4151 N N . PHE A 1 531 ? -28.408 10.059 15.175 1.00 90.31 531 PHE A N 1
ATOM 4152 C CA . PHE A 1 531 ? -27.192 9.500 15.759 1.00 90.31 531 PHE A CA 1
ATOM 4153 C C . PHE A 1 531 ? -26.982 8.016 15.432 1.00 90.31 531 PHE A C 1
ATOM 4155 O O . PHE A 1 531 ? -25.873 7.607 15.090 1.00 90.31 531 PHE A O 1
ATOM 4162 N N . ILE A 1 532 ? -28.035 7.192 15.498 1.00 91.25 532 ILE A N 1
ATOM 4163 C CA . ILE A 1 532 ? -27.927 5.748 15.225 1.00 91.25 532 ILE A CA 1
ATOM 4164 C C . ILE A 1 532 ? -27.545 5.497 13.762 1.00 91.25 532 ILE A C 1
ATOM 4166 O O . ILE A 1 532 ? -26.672 4.669 13.493 1.00 91.25 532 ILE A O 1
ATOM 4170 N N . THR A 1 533 ? -28.169 6.222 12.833 1.00 91.25 533 THR A N 1
ATOM 4171 C CA . THR A 1 533 ? -27.952 6.076 11.389 1.00 91.25 533 THR A CA 1
ATOM 4172 C C . THR A 1 533 ? -26.541 6.505 10.997 1.00 91.25 533 THR A C 1
ATOM 4174 O O . THR A 1 533 ? -25.843 5.750 10.320 1.00 91.25 533 THR A O 1
ATOM 4177 N N . VAL A 1 534 ? -26.089 7.666 11.483 1.00 90.75 534 VAL A N 1
ATOM 4178 C CA . VAL A 1 534 ? -24.737 8.185 11.214 1.00 90.75 534 VAL A CA 1
ATOM 4179 C C . VAL A 1 534 ? -23.667 7.299 11.856 1.00 90.75 534 VAL A C 1
ATOM 4181 O O . VAL A 1 534 ? -22.683 6.948 11.207 1.00 90.75 534 VAL A O 1
ATOM 4184 N N . ARG A 1 535 ? -23.880 6.847 13.101 1.00 93.69 535 ARG A N 1
ATOM 4185 C CA . ARG A 1 535 ? -22.972 5.908 13.778 1.00 93.69 535 ARG A CA 1
ATOM 4186 C C . ARG A 1 535 ? -22.836 4.594 13.013 1.00 93.69 535 ARG A C 1
ATOM 4188 O O . ARG A 1 535 ? -21.730 4.072 12.910 1.00 93.69 535 ARG A O 1
ATOM 4195 N N . ARG A 1 536 ? -23.941 4.053 12.487 1.00 92.38 536 ARG A N 1
ATOM 4196 C CA . ARG A 1 536 ? -23.911 2.834 11.667 1.00 92.38 536 ARG A CA 1
ATOM 4197 C C . ARG A 1 536 ? -23.109 3.057 10.387 1.00 92.38 536 ARG A C 1
ATOM 4199 O O . ARG A 1 536 ? -22.232 2.254 10.098 1.00 92.38 536 ARG A O 1
ATOM 4206 N N . PHE A 1 537 ? -23.360 4.160 9.679 1.00 92.50 537 PHE A N 1
ATOM 4207 C CA . PHE A 1 537 ? -22.633 4.492 8.455 1.00 92.50 537 PHE A CA 1
ATOM 4208 C C . PHE A 1 537 ? -21.118 4.546 8.689 1.00 92.50 537 PHE A C 1
ATOM 4210 O O . PHE A 1 537 ? -20.373 3.874 7.981 1.00 92.50 537 PHE A O 1
ATOM 4217 N N . ILE A 1 538 ? -20.672 5.269 9.723 1.00 91.19 538 ILE A N 1
ATOM 4218 C CA . ILE A 1 538 ? -19.245 5.392 10.062 1.00 91.19 538 ILE A CA 1
ATOM 4219 C C . ILE A 1 538 ? -18.638 4.042 10.469 1.00 91.19 538 ILE A C 1
ATOM 4221 O O . ILE A 1 538 ? -17.485 3.778 10.158 1.00 91.19 538 ILE A O 1
ATOM 4225 N N . ASN A 1 539 ? -19.391 3.167 11.141 1.00 91.50 539 ASN A N 1
ATOM 4226 C CA . ASN A 1 539 ? -18.900 1.836 11.512 1.00 91.50 539 ASN A CA 1
ATOM 4227 C C . ASN A 1 539 ? -18.759 0.886 10.306 1.00 91.50 539 ASN A C 1
ATOM 4229 O O . ASN A 1 539 ? -17.950 -0.035 10.340 1.00 91.50 539 ASN A O 1
ATOM 4233 N N . GLU A 1 540 ? -19.570 1.075 9.266 1.00 92.62 540 GLU A N 1
ATOM 4234 C CA . GLU A 1 540 ? -19.588 0.222 8.071 1.00 92.62 540 GLU A CA 1
ATOM 4235 C C . GLU A 1 540 ? -18.606 0.682 6.979 1.00 92.62 540 GLU A C 1
ATOM 4237 O O . GLU A 1 540 ? -18.270 -0.110 6.099 1.00 92.62 540 GLU A O 1
ATOM 4242 N N . HIS A 1 541 ? -18.126 1.928 7.037 1.00 89.50 541 HIS A N 1
ATOM 4243 C CA . HIS A 1 541 ? -17.257 2.524 6.019 1.00 89.50 541 HIS A CA 1
ATOM 4244 C C . HIS A 1 541 ? -15.885 2.891 6.591 1.00 89.50 541 HIS A C 1
ATOM 4246 O O . HIS A 1 541 ? -15.776 3.461 7.673 1.00 89.50 541 HIS A O 1
ATOM 4252 N N . ASP A 1 542 ? -14.822 2.620 5.833 1.00 87.06 542 ASP A N 1
ATOM 4253 C CA . ASP A 1 542 ? -13.486 3.120 6.162 1.00 87.06 542 ASP A CA 1
ATOM 4254 C C . ASP A 1 542 ? -13.394 4.617 5.837 1.00 87.06 542 ASP A C 1
ATOM 4256 O O . ASP A 1 542 ? -13.243 5.015 4.679 1.00 87.06 542 ASP A O 1
ATOM 4260 N N . THR A 1 543 ? -13.490 5.448 6.874 1.00 81.38 543 THR A N 1
ATOM 4261 C CA . THR A 1 543 ? -13.429 6.911 6.767 1.00 81.38 543 THR A CA 1
ATOM 4262 C C . THR A 1 543 ? -12.007 7.442 6.574 1.00 81.38 543 THR A C 1
ATOM 4264 O O . THR A 1 543 ? -11.843 8.630 6.306 1.00 81.38 543 THR A O 1
ATOM 4267 N N . ARG A 1 544 ? -10.967 6.599 6.718 1.00 84.00 544 ARG A N 1
ATOM 4268 C CA . ARG A 1 544 ? -9.535 6.966 6.648 1.00 84.00 544 ARG A CA 1
ATOM 4269 C C . ARG A 1 544 ? -9.099 8.087 7.601 1.00 84.00 544 ARG A C 1
ATOM 4271 O O . ARG A 1 544 ? -7.991 8.610 7.472 1.00 84.00 544 ARG A O 1
ATOM 4278 N N . MET A 1 545 ? -9.937 8.453 8.571 1.00 84.38 545 MET A N 1
ATOM 4279 C CA . MET A 1 545 ? -9.671 9.511 9.542 1.00 84.38 545 MET A CA 1
ATOM 4280 C C . MET A 1 545 ? -10.217 9.147 10.924 1.00 84.38 545 MET A C 1
ATOM 4282 O O . MET A 1 545 ? -11.132 8.340 11.066 1.00 84.38 545 MET A O 1
ATOM 4286 N N . HIS A 1 546 ? -9.659 9.761 11.968 1.00 85.69 546 HIS A N 1
ATOM 4287 C CA . HIS A 1 546 ? -10.219 9.644 13.310 1.00 85.69 546 HIS A CA 1
ATOM 4288 C C . HIS A 1 546 ? -11.475 10.514 13.416 1.00 85.69 546 HIS A C 1
ATOM 4290 O O . HIS A 1 546 ? -11.381 11.736 13.311 1.00 85.69 546 HIS A O 1
ATOM 4296 N N . VAL A 1 547 ? -12.632 9.880 13.624 1.00 85.56 547 VAL A N 1
ATOM 4297 C CA . VAL A 1 547 ? -13.926 10.554 13.787 1.00 85.56 547 VAL A CA 1
ATOM 4298 C C . VAL A 1 547 ? -14.478 10.231 15.166 1.00 85.56 547 VAL A C 1
ATOM 4300 O O . VAL A 1 547 ? -14.624 9.064 15.529 1.00 85.56 547 VAL A O 1
ATOM 4303 N N . SER A 1 548 ? -14.805 11.270 15.920 1.00 89.44 548 SER A N 1
ATOM 4304 C CA . SER A 1 548 ? -15.488 11.171 17.204 1.00 89.44 548 SER A CA 1
ATOM 4305 C C . SER A 1 548 ? -16.903 11.716 17.028 1.00 89.44 548 SER A C 1
ATOM 4307 O O . SER A 1 548 ? -17.094 12.755 16.402 1.00 89.44 548 SER A O 1
ATOM 4309 N N . LEU A 1 549 ? -17.902 10.968 17.496 1.00 90.62 549 LEU A N 1
ATOM 4310 C CA . LEU A 1 549 ? -19.317 11.303 17.340 1.00 90.62 549 LEU A CA 1
ATOM 4311 C C . LEU A 1 549 ? -19.886 11.756 18.675 1.00 90.62 549 LEU A C 1
ATOM 4313 O O . LEU A 1 549 ? -19.823 11.007 19.654 1.00 90.62 549 LEU A O 1
ATOM 4317 N N . VAL A 1 550 ? -20.517 12.927 18.692 1.00 90.25 550 VAL A N 1
ATOM 4318 C CA . VAL A 1 550 ? -21.144 13.464 19.900 1.00 90.25 550 VAL A CA 1
ATOM 4319 C C . VAL A 1 550 ? -22.652 13.603 19.684 1.00 90.25 550 VAL A C 1
ATOM 4321 O O . VAL A 1 550 ? -23.074 14.361 18.808 1.00 90.25 550 VAL A O 1
ATOM 4324 N N . PRO A 1 551 ? -23.480 12.865 20.453 1.00 89.69 551 PRO A N 1
ATOM 4325 C CA . PRO A 1 551 ? -24.926 13.008 20.391 1.00 89.69 551 PRO A CA 1
ATOM 4326 C C . PRO A 1 551 ? -25.356 14.288 21.106 1.00 89.69 551 PRO A C 1
ATOM 4328 O O . PRO A 1 551 ? -25.082 14.464 22.298 1.00 89.69 551 PRO A O 1
ATOM 4331 N N . VAL A 1 552 ? -26.098 15.137 20.405 1.00 86.38 552 VAL A N 1
ATOM 4332 C CA . VAL A 1 552 ? -26.799 16.269 21.013 1.00 86.38 552 VAL A CA 1
ATOM 4333 C C . VAL A 1 552 ? -27.968 15.720 21.815 1.00 86.38 552 VAL A C 1
ATOM 4335 O O . VAL A 1 552 ? -28.814 15.018 21.274 1.00 86.38 552 VAL A O 1
ATOM 4338 N N . ARG A 1 553 ? -28.006 16.002 23.117 1.00 80.25 553 ARG A N 1
ATOM 4339 C CA . ARG A 1 553 ? -29.140 15.653 23.985 1.00 80.25 553 ARG A CA 1
ATOM 4340 C C . ARG A 1 553 ? -29.960 16.908 24.232 1.00 80.25 553 ARG A C 1
ATOM 4342 O O . ARG A 1 553 ? -29.369 17.967 24.437 1.00 80.25 553 ARG A O 1
ATOM 4349 N N . GLU A 1 554 ? -31.284 16.783 24.270 1.00 66.19 554 GLU A N 1
ATOM 4350 C CA . GLU A 1 554 ? -32.151 17.875 24.720 1.00 66.19 554 GLU A CA 1
ATOM 4351 C C . GLU A 1 554 ? -31.718 18.326 26.123 1.00 66.19 554 GLU A C 1
ATOM 4353 O O . GLU A 1 554 ? -31.590 17.515 27.046 1.00 66.19 554 GLU A O 1
ATOM 4358 N N . GLN A 1 555 ? -31.434 19.619 26.272 1.00 63.00 555 GLN A N 1
ATOM 4359 C CA . GLN A 1 555 ? -31.032 20.215 27.543 1.00 63.00 555 GLN A CA 1
ATOM 4360 C C . GLN A 1 555 ? -32.013 21.308 27.971 1.00 63.00 555 GLN A C 1
ATOM 4362 O O . GLN A 1 555 ? -32.711 21.894 27.148 1.00 63.00 555 GLN A O 1
ATOM 4367 N N . GLY A 1 556 ? -32.061 21.550 29.286 1.00 62.38 556 GLY A N 1
ATOM 4368 C CA . GLY A 1 556 ? -32.851 22.615 29.908 1.00 62.38 556 GLY A CA 1
ATOM 4369 C C . GLY A 1 556 ? -32.278 24.020 29.671 1.00 62.38 556 GLY A C 1
ATOM 4370 O O . GLY A 1 556 ? -31.624 24.280 28.666 1.00 62.38 556 GLY A O 1
ATOM 4371 N N . SER A 1 557 ? -32.528 24.939 30.608 1.00 71.62 557 SER A N 1
ATOM 4372 C CA . SER A 1 557 ? -32.136 26.356 30.512 1.00 71.62 557 SER A CA 1
ATOM 4373 C C . SER A 1 557 ? -30.662 26.561 30.134 1.00 71.62 557 SER A C 1
ATOM 4375 O O . SER A 1 557 ? -29.782 25.895 30.685 1.00 71.62 557 SER A O 1
ATOM 4377 N N . GLN A 1 558 ? -30.405 27.522 29.241 1.00 75.69 558 GLN A N 1
ATOM 4378 C CA . GLN A 1 558 ? -29.059 27.945 28.843 1.00 75.69 558 GLN A CA 1
ATOM 4379 C C . GLN A 1 558 ? -28.242 28.403 30.059 1.00 75.69 558 GLN A C 1
ATOM 4381 O O . GLN A 1 558 ? -28.762 29.100 30.934 1.00 75.69 558 GLN A O 1
ATOM 4386 N N . ARG A 1 559 ? -26.969 28.001 30.117 1.00 81.31 559 ARG A N 1
ATOM 4387 C CA . ARG A 1 559 ? -26.020 28.434 31.150 1.00 81.31 559 ARG A CA 1
ATOM 4388 C C . ARG A 1 559 ? -25.249 29.666 30.690 1.00 81.31 559 ARG A C 1
ATOM 4390 O O . ARG A 1 559 ? -24.914 29.791 29.516 1.00 81.31 559 ARG A O 1
ATOM 4397 N N . GLU A 1 560 ? -24.923 30.545 31.632 1.00 84.62 560 GLU A N 1
ATOM 4398 C CA . GLU A 1 560 ? -24.105 31.726 31.355 1.00 84.62 560 GLU A CA 1
ATOM 4399 C C . GLU A 1 560 ? -22.606 31.425 31.541 1.00 84.62 560 GLU A C 1
ATOM 4401 O O . GLU A 1 560 ? -22.214 30.858 32.568 1.00 84.62 560 GLU A O 1
ATOM 4406 N N . PRO A 1 561 ? -21.747 31.809 30.578 1.00 86.62 561 PRO A N 1
ATOM 4407 C CA . PRO A 1 561 ? -20.299 31.743 30.730 1.00 86.62 561 PRO A CA 1
ATOM 4408 C C . PRO A 1 561 ? -19.793 32.578 31.906 1.00 86.62 561 PRO A C 1
ATOM 4410 O O . PRO A 1 561 ? -20.137 33.751 32.053 1.00 86.62 561 PRO A O 1
ATOM 4413 N N . VAL A 1 562 ? -18.891 32.006 32.704 1.00 85.12 562 VAL A N 1
ATOM 4414 C CA . VAL A 1 562 ? -18.200 32.754 33.762 1.00 85.12 562 VAL A CA 1
ATOM 4415 C C . VAL A 1 562 ? -17.200 33.733 33.121 1.00 85.12 562 VAL A C 1
ATOM 4417 O O . VAL A 1 562 ? -16.383 33.304 32.297 1.00 85.12 562 VAL A O 1
ATOM 4420 N N . PRO A 1 563 ? -17.199 35.030 33.484 1.00 85.25 563 PRO A N 1
ATOM 4421 C CA . PRO A 1 563 ? -16.234 35.994 32.955 1.00 85.25 563 PRO A CA 1
ATOM 4422 C C . PRO A 1 563 ? -14.777 35.555 33.173 1.00 85.25 563 PRO A C 1
ATOM 4424 O O . PRO A 1 563 ? -14.426 35.034 34.230 1.00 85.25 563 PRO A O 1
ATOM 4427 N N . GLY A 1 564 ? -13.915 35.777 32.176 1.00 83.00 564 GLY A N 1
ATOM 4428 C CA . GLY A 1 564 ? -12.494 35.400 32.241 1.00 83.00 564 GLY A CA 1
ATOM 4429 C C . GLY A 1 564 ? -12.201 33.920 31.956 1.00 83.00 564 GLY A C 1
ATOM 4430 O O . GLY A 1 564 ? -11.093 33.451 32.226 1.00 83.00 564 GLY A O 1
ATOM 4431 N N . THR A 1 565 ? -13.168 33.179 31.410 1.00 87.94 565 THR A N 1
ATOM 4432 C CA . THR A 1 565 ? -12.994 31.785 30.972 1.00 87.94 565 THR A CA 1
ATOM 4433 C C . THR A 1 565 ? -13.061 31.645 29.448 1.00 87.94 565 THR A C 1
ATOM 4435 O O . THR A 1 565 ? -13.576 32.527 28.759 1.00 87.94 565 THR A O 1
ATOM 4438 N N . VAL A 1 566 ? -12.555 30.529 28.907 1.00 87.69 566 VAL A N 1
ATOM 4439 C CA . VAL A 1 566 ? -12.591 30.220 27.461 1.00 87.69 566 VAL A CA 1
ATOM 4440 C C . VAL A 1 566 ? -14.004 30.354 26.849 1.00 87.69 566 VAL A C 1
ATOM 4442 O O . VAL A 1 566 ? -14.115 30.989 25.802 1.00 87.69 566 VAL A O 1
ATOM 4445 N N . PRO A 1 567 ? -15.096 29.872 27.480 1.00 88.69 567 PRO A N 1
ATOM 4446 C CA . PRO A 1 567 ? -16.454 30.059 26.955 1.00 88.69 567 PRO A CA 1
ATOM 4447 C C . PRO A 1 567 ? -16.907 31.525 26.817 1.00 88.69 567 PRO A C 1
ATOM 4449 O O . PRO A 1 567 ? -17.800 31.806 26.027 1.00 88.69 567 PRO A O 1
ATOM 4452 N N . ALA A 1 568 ? -16.311 32.475 27.548 1.00 89.12 568 ALA A N 1
ATOM 4453 C CA . ALA A 1 568 ? -16.700 33.889 27.491 1.00 89.12 568 ALA A CA 1
ATOM 4454 C C . ALA A 1 568 ? -16.081 34.655 26.302 1.00 89.12 568 ALA A C 1
ATOM 4456 O O . ALA A 1 568 ? -16.608 35.695 25.891 1.00 89.12 568 ALA A O 1
ATOM 4457 N N . ILE A 1 569 ? -14.972 34.151 25.747 1.00 88.69 569 ILE A N 1
ATOM 4458 C CA . ILE A 1 569 ? -14.205 34.801 24.666 1.00 88.69 569 ILE A CA 1
ATOM 4459 C C . ILE A 1 569 ? -14.523 34.254 23.267 1.00 88.69 569 ILE A C 1
ATOM 4461 O O . ILE A 1 569 ? -13.942 34.707 22.279 1.00 88.69 569 ILE A O 1
ATOM 4465 N N . VAL A 1 570 ? -15.447 33.296 23.179 1.00 89.75 570 VAL A N 1
ATOM 4466 C CA . VAL A 1 570 ? -15.913 32.708 21.922 1.00 89.75 570 VAL A CA 1
ATOM 4467 C C . VAL A 1 570 ? -17.310 33.211 21.546 1.00 89.75 570 VAL A C 1
ATOM 4469 O O . VAL A 1 570 ? -18.100 33.616 22.399 1.00 89.75 570 VAL A O 1
ATOM 4472 N N . GLU A 1 571 ? -17.591 33.205 20.252 1.00 90.50 571 GLU A N 1
ATOM 4473 C CA . GLU A 1 571 ? -18.868 33.492 19.608 1.00 90.50 571 GLU A CA 1
ATOM 4474 C C . GLU A 1 571 ? -19.396 32.201 18.967 1.00 90.50 571 GLU A C 1
ATOM 4476 O O . GLU A 1 571 ? -18.617 31.385 18.470 1.00 90.50 571 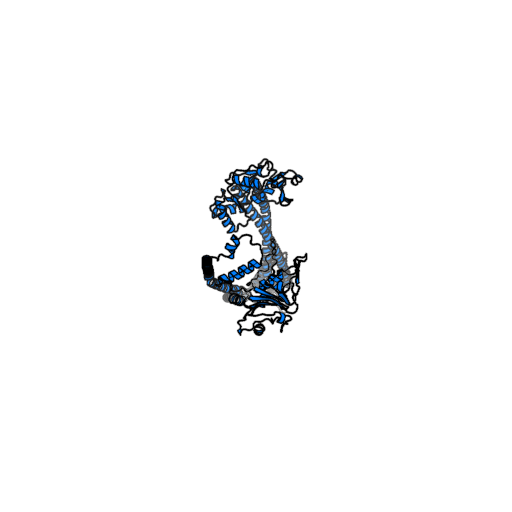GLU A O 1
ATOM 4481 N N . LEU A 1 572 ? -20.714 31.998 19.007 1.00 89.25 572 LEU A N 1
ATOM 4482 C CA . LEU A 1 572 ? -21.363 30.802 18.475 1.00 89.25 572 LEU A CA 1
ATOM 4483 C C . LEU A 1 572 ? -22.014 31.092 17.125 1.00 89.25 572 LEU A C 1
ATOM 4485 O O . LEU A 1 572 ? -22.615 32.148 16.940 1.00 89.25 572 LEU A O 1
ATOM 4489 N N . ALA A 1 573 ? -21.917 30.136 16.203 1.00 86.62 573 ALA A N 1
ATOM 4490 C CA . ALA A 1 573 ? -22.591 30.213 14.912 1.00 86.62 573 ALA A CA 1
ATOM 4491 C C . ALA A 1 573 ? -24.117 30.116 15.077 1.00 86.62 573 ALA A C 1
ATOM 4493 O O . ALA A 1 573 ? -24.612 29.441 15.983 1.00 86.62 573 ALA A O 1
ATOM 4494 N N . ASP A 1 574 ? -24.865 30.729 14.156 1.00 83.94 574 ASP A N 1
ATOM 4495 C CA . ASP A 1 574 ? -26.321 30.577 14.080 1.00 83.94 574 ASP A CA 1
ATOM 4496 C C . ASP A 1 574 ? -26.672 29.153 13.612 1.00 83.94 574 ASP A C 1
ATOM 4498 O O . ASP A 1 574 ? -26.566 28.814 12.432 1.00 83.94 574 ASP A O 1
ATOM 4502 N N . SER A 1 575 ? -26.985 28.276 14.568 1.00 84.75 575 SER A N 1
ATOM 4503 C CA . SER A 1 575 ? -27.239 26.852 14.345 1.00 84.75 575 SER A CA 1
ATOM 4504 C C . SER A 1 575 ? -28.202 26.302 15.402 1.00 84.75 575 SER A C 1
ATOM 4506 O O . SER A 1 575 ? -28.138 26.722 16.563 1.00 84.75 575 SER A O 1
ATOM 4508 N N . PRO A 1 576 ? -29.032 25.290 15.071 1.00 84.62 576 PRO A N 1
ATOM 4509 C CA . PRO A 1 576 ? -29.872 24.594 16.049 1.00 84.62 576 PRO A CA 1
ATOM 4510 C C . PRO A 1 576 ? -29.095 24.030 17.248 1.00 84.62 576 PRO A C 1
ATOM 4512 O O . PRO A 1 576 ? -29.660 23.849 18.325 1.00 84.62 576 PRO A O 1
ATOM 4515 N N . PHE A 1 577 ? -27.797 23.761 17.078 1.00 86.69 577 PHE A N 1
ATOM 4516 C CA . PHE A 1 577 ? -26.942 23.202 18.124 1.00 86.69 577 PHE A CA 1
ATOM 4517 C C . PHE A 1 577 ? -26.313 24.256 19.044 1.00 86.69 577 PHE A C 1
ATOM 4519 O O . PHE A 1 577 ? -25.730 23.878 20.060 1.00 86.69 577 PHE A O 1
ATOM 4526 N N . ALA A 1 578 ? -26.438 25.555 18.747 1.00 86.38 578 ALA A N 1
ATOM 4527 C CA . ALA A 1 578 ? -25.776 26.619 19.507 1.00 86.38 578 ALA A CA 1
ATOM 4528 C C . ALA A 1 578 ? -26.079 26.589 21.024 1.00 86.38 578 ALA A C 1
ATOM 4530 O O . ALA A 1 578 ? -25.129 26.655 21.809 1.00 86.38 578 ALA A O 1
ATOM 4531 N N . PRO A 1 579 ? -27.335 26.392 21.486 1.00 87.62 579 PRO A N 1
ATOM 4532 C CA . PRO A 1 579 ? -27.625 26.297 22.920 1.00 87.62 579 PRO A CA 1
ATOM 4533 C C . PRO A 1 579 ? -26.925 25.115 23.604 1.00 87.62 579 PRO A C 1
ATOM 4535 O O . PRO A 1 579 ? -26.463 25.229 24.738 1.00 87.62 579 PRO A O 1
ATOM 4538 N N . TRP A 1 580 ? -26.830 23.978 22.909 1.00 90.19 580 TRP A N 1
ATOM 4539 C CA . TRP A 1 580 ? -26.163 22.786 23.426 1.00 90.19 580 TRP A CA 1
ATOM 4540 C C . TRP A 1 580 ? -24.641 22.972 23.468 1.00 90.19 580 TRP A C 1
ATOM 4542 O O . TRP A 1 580 ? -24.023 22.654 24.483 1.00 90.19 580 TRP A O 1
ATOM 4552 N N . VAL A 1 581 ? -24.047 23.549 22.414 1.00 88.69 581 VAL A N 1
ATOM 4553 C CA . VAL A 1 581 ? -22.608 23.859 22.367 1.00 88.69 581 VAL A CA 1
ATOM 4554 C C . VAL A 1 581 ? -22.223 24.796 23.510 1.00 88.69 581 VAL A C 1
ATOM 4556 O O . VAL A 1 581 ? -21.215 24.553 24.170 1.00 88.69 581 VAL A O 1
ATOM 4559 N N . LEU A 1 582 ? -23.035 25.821 23.797 1.00 89.38 582 LEU A N 1
ATOM 4560 C CA . LEU A 1 582 ? -22.788 26.740 24.911 1.00 89.38 582 LEU A CA 1
ATOM 4561 C C . LEU A 1 582 ? -22.720 26.006 26.256 1.00 89.38 582 LEU A C 1
ATOM 4563 O O . LEU A 1 582 ? -21.769 26.190 27.016 1.00 89.38 582 LEU A O 1
ATOM 4567 N N . ASN A 1 583 ? -23.702 25.149 26.540 1.00 89.06 583 ASN A N 1
ATOM 4568 C CA . ASN A 1 583 ? -23.733 24.384 27.785 1.00 89.06 583 ASN A CA 1
ATOM 4569 C C . ASN A 1 583 ? -22.552 23.406 27.880 1.00 89.06 583 ASN A C 1
ATOM 4571 O O . ASN A 1 583 ? -21.933 23.290 28.936 1.00 89.06 583 ASN A O 1
ATOM 4575 N N . GLU A 1 584 ? -22.194 22.741 26.780 1.00 88.62 584 GLU A N 1
ATOM 4576 C CA . GLU A 1 584 ? -21.051 21.823 26.731 1.00 88.62 584 GLU A CA 1
ATOM 4577 C C . GLU A 1 584 ? -19.717 22.558 26.970 1.00 88.62 584 GLU A C 1
ATOM 4579 O O . GLU A 1 584 ? -18.845 22.064 27.695 1.00 88.62 584 GLU A O 1
ATOM 4584 N N . LEU A 1 585 ? -19.570 23.767 26.412 1.00 88.88 585 LEU A N 1
ATOM 4585 C CA . LEU A 1 585 ? -18.428 24.651 26.654 1.00 88.88 585 LEU A CA 1
ATOM 4586 C C . LEU A 1 585 ? -18.317 25.042 28.129 1.00 88.88 585 LEU A C 1
ATOM 4588 O O . LEU A 1 585 ? -17.232 24.944 28.704 1.00 88.88 585 LEU A O 1
ATOM 4592 N N . VAL A 1 586 ? -19.424 25.442 28.755 1.00 88.75 586 VAL A N 1
ATOM 4593 C CA . VAL A 1 586 ? -19.446 25.814 30.176 1.00 88.75 586 VAL A CA 1
ATOM 4594 C C . VAL A 1 586 ? -19.135 24.610 31.075 1.00 88.75 586 VAL A C 1
ATOM 4596 O O . VAL A 1 586 ? -18.350 24.738 32.013 1.00 88.75 586 VAL A O 1
ATOM 4599 N N . ASP A 1 587 ? -19.661 23.426 30.778 1.00 86.44 587 ASP A N 1
ATOM 4600 C CA . ASP A 1 587 ? -19.559 22.272 31.682 1.00 86.44 587 ASP A CA 1
ATOM 4601 C C . ASP A 1 587 ? -18.189 21.587 31.644 1.00 86.44 587 ASP A C 1
ATOM 4603 O O . ASP A 1 587 ? -17.670 21.121 32.666 1.00 86.44 587 ASP A O 1
ATOM 4607 N N . ARG A 1 588 ? -17.588 21.497 30.455 1.00 86.44 588 ARG A N 1
ATOM 4608 C CA . ARG A 1 588 ? -16.343 20.741 30.248 1.00 86.44 588 ARG A CA 1
ATOM 4609 C C . ARG A 1 588 ? -15.129 21.623 30.016 1.00 86.44 588 ARG A C 1
ATOM 4611 O O . ARG A 1 588 ? -14.009 21.185 30.289 1.00 86.44 588 ARG A O 1
ATOM 4618 N N . PHE A 1 589 ? -15.336 22.836 29.511 1.00 87.94 589 PHE A N 1
ATOM 4619 C CA . PHE A 1 589 ? -14.271 23.685 28.987 1.00 87.94 589 PHE A CA 1
ATOM 4620 C C . PHE A 1 589 ? -14.190 25.055 29.674 1.00 87.94 589 PHE A C 1
ATOM 4622 O O . PHE A 1 589 ? -13.531 25.948 29.143 1.00 87.94 589 PHE A O 1
ATOM 4629 N N . SER A 1 590 ? -14.744 25.205 30.887 1.00 87.81 590 SER A N 1
ATOM 4630 C CA . SER A 1 590 ? -14.547 26.380 31.755 1.00 87.81 590 SER A CA 1
ATOM 4631 C C . SER A 1 590 ? -13.111 26.459 32.295 1.00 87.81 590 SER A C 1
ATOM 4633 O O . SER A 1 590 ? -12.831 26.240 33.476 1.00 87.81 590 SER A O 1
ATOM 4635 N N . TYR A 1 591 ? -12.177 26.745 31.389 1.00 86.81 591 TYR A N 1
ATOM 4636 C CA . TYR A 1 591 ? -10.774 27.022 31.666 1.00 86.81 591 TYR A CA 1
ATOM 4637 C C . TYR A 1 591 ? -10.580 28.519 31.893 1.00 86.81 591 TYR A C 1
ATOM 4639 O O . TYR A 1 591 ? -10.973 29.327 31.053 1.00 86.81 591 TYR A O 1
ATOM 4647 N N . GLN A 1 592 ? -9.950 28.885 33.006 1.00 89.50 592 GLN A N 1
ATOM 4648 C CA . GLN A 1 592 ? -9.606 30.268 33.323 1.00 89.50 592 GLN A CA 1
ATOM 4649 C C . GLN A 1 592 ? -8.444 30.762 32.454 1.00 89.50 592 GLN A C 1
ATOM 4651 O O . GLN A 1 592 ? -7.433 30.070 32.316 1.00 89.50 592 GLN A O 1
ATOM 4656 N N . LEU A 1 593 ? -8.576 31.963 31.895 1.00 88.75 593 LEU A N 1
ATOM 4657 C CA . LEU A 1 593 ? -7.517 32.625 31.138 1.00 88.75 593 LEU A CA 1
ATOM 4658 C C . LEU A 1 593 ? -6.546 33.292 32.116 1.00 88.75 593 LEU A C 1
ATOM 4660 O O . LEU A 1 593 ? -6.954 34.123 32.928 1.00 88.75 593 LEU A O 1
ATOM 4664 N N . VAL A 1 594 ? -5.269 32.917 32.057 1.00 89.19 594 VAL A N 1
ATOM 4665 C CA . VAL A 1 594 ? -4.216 33.469 32.921 1.00 89.19 594 VAL A CA 1
ATOM 4666 C C . VAL A 1 594 ? -3.076 34.051 32.090 1.00 89.19 594 VAL A C 1
ATOM 4668 O O . VAL A 1 594 ? -2.708 33.509 31.050 1.00 89.19 594 VAL A O 1
ATOM 4671 N N . GLU A 1 595 ? -2.511 35.177 32.521 1.00 85.75 595 GLU A N 1
ATOM 4672 C CA . GLU A 1 595 ? -1.445 35.853 31.764 1.00 85.75 595 GLU A CA 1
ATOM 4673 C C . GLU A 1 595 ? -0.068 35.224 32.024 1.00 85.75 595 GLU A C 1
ATOM 4675 O O . GLU A 1 595 ? 0.752 35.156 31.108 1.00 85.75 595 GLU A O 1
ATOM 4680 N N . ARG A 1 596 ? 0.198 34.730 33.245 1.00 84.00 596 ARG A N 1
ATOM 4681 C CA . ARG A 1 596 ? 1.495 34.138 33.621 1.00 84.00 596 ARG A CA 1
ATOM 4682 C C . ARG A 1 596 ? 1.396 32.636 33.862 1.00 84.00 596 ARG A C 1
ATOM 4684 O O . ARG A 1 596 ? 0.358 32.124 34.270 1.00 84.00 596 ARG A O 1
ATOM 4691 N N . ASP A 1 597 ? 2.504 31.931 33.655 1.00 83.19 597 ASP A N 1
ATOM 4692 C CA . ASP A 1 597 ? 2.631 30.505 33.966 1.00 83.19 597 ASP A CA 1
ATOM 4693 C C . ASP A 1 597 ? 2.491 30.232 35.471 1.00 83.19 597 ASP A C 1
ATOM 4695 O O . ASP A 1 597 ? 1.798 29.291 35.850 1.00 83.19 597 ASP A O 1
ATOM 4699 N N . SER A 1 598 ? 3.034 31.113 36.320 1.00 80.56 598 SER A N 1
ATOM 4700 C CA . SER A 1 598 ? 2.921 31.034 37.785 1.00 80.56 598 SER A CA 1
ATOM 4701 C C . SER A 1 598 ? 1.475 30.992 38.284 1.00 80.56 598 SER A C 1
ATOM 4703 O O . SER A 1 598 ? 1.180 30.441 39.343 1.00 80.56 598 SER A O 1
ATOM 4705 N N . ASP A 1 599 ? 0.555 31.576 37.518 1.00 81.94 599 ASP A N 1
ATOM 4706 C CA . ASP A 1 599 ? -0.852 31.664 37.888 1.00 81.94 599 ASP A CA 1
ATOM 4707 C C . ASP A 1 599 ? -1.577 30.323 37.661 1.00 81.94 599 ASP A C 1
ATOM 4709 O O . ASP A 1 599 ? -2.644 30.095 38.234 1.00 81.94 599 ASP A O 1
ATOM 4713 N N . LEU A 1 600 ? -0.985 29.384 36.908 1.00 79.88 600 LEU A N 1
ATOM 4714 C CA . LEU A 1 600 ? -1.534 28.038 36.706 1.00 79.88 600 LEU A CA 1
ATOM 4715 C C . LEU A 1 600 ? -1.532 27.185 37.991 1.00 79.88 600 LEU A C 1
ATOM 4717 O O . LEU A 1 600 ? -2.350 26.262 38.106 1.00 79.88 600 LEU A O 1
ATOM 4721 N N . ASP A 1 601 ? -0.652 27.506 38.945 1.00 75.06 601 ASP A N 1
ATOM 4722 C CA . ASP A 1 601 ? -0.489 26.817 40.234 1.00 75.06 601 ASP A CA 1
ATOM 4723 C C . ASP A 1 601 ? -1.442 27.325 41.330 1.00 75.06 601 ASP A C 1
ATOM 4725 O O . ASP A 1 601 ? -1.551 26.726 42.405 1.00 75.06 601 ASP A O 1
ATOM 4729 N N . THR A 1 602 ? -2.160 28.425 41.084 1.00 74.38 602 THR A N 1
ATOM 4730 C CA . THR A 1 602 ? -3.065 29.011 42.081 1.00 74.38 602 THR A CA 1
ATOM 4731 C C . THR A 1 602 ? -4.267 28.103 42.384 1.00 74.38 602 THR A C 1
ATOM 4733 O O . THR A 1 602 ? -4.773 27.372 41.526 1.00 74.38 602 THR A O 1
ATOM 4736 N N . LYS A 1 603 ? -4.742 28.122 43.644 1.00 64.19 603 LYS A N 1
ATOM 4737 C CA . LYS A 1 603 ? -5.927 27.351 44.066 1.00 64.19 603 LYS A CA 1
ATOM 4738 C C . LYS A 1 603 ? -7.164 27.860 43.327 1.00 64.19 603 LYS A C 1
ATOM 4740 O O . LYS A 1 603 ? -7.593 28.992 43.529 1.00 64.19 603 LYS A O 1
ATOM 4745 N N . ARG A 1 604 ? -7.739 26.985 42.506 1.00 67.81 604 ARG A N 1
ATOM 4746 C CA . ARG A 1 604 ? -8.874 27.283 41.625 1.00 67.81 604 ARG A CA 1
ATOM 4747 C C . ARG A 1 604 ? -10.197 27.150 42.364 1.00 67.81 604 ARG A C 1
ATOM 4749 O O . ARG A 1 604 ? -10.318 26.366 43.308 1.00 67.81 604 ARG A O 1
ATOM 4756 N N . ALA A 1 605 ? -11.203 27.881 41.898 1.00 69.94 605 ALA A N 1
ATOM 4757 C CA . ALA A 1 605 ? -12.571 27.658 42.333 1.00 69.94 605 ALA A CA 1
ATOM 4758 C C . ALA A 1 605 ? -13.059 26.281 41.852 1.00 69.94 605 ALA A C 1
ATOM 4760 O O . ALA A 1 605 ? -12.721 25.843 40.754 1.00 69.94 605 ALA A O 1
ATOM 4761 N N . SER A 1 606 ? -13.864 25.596 42.666 1.00 68.81 606 SER A N 1
ATOM 4762 C CA . SER A 1 606 ? -14.311 24.217 42.407 1.00 68.81 606 SER A CA 1
ATOM 4763 C C . SER A 1 606 ? -15.160 24.043 41.141 1.00 68.81 606 SER A C 1
ATOM 4765 O O . SER A 1 606 ? -15.351 22.915 40.701 1.00 68.81 606 SER A O 1
ATOM 4767 N N . HIS A 1 607 ? -15.662 25.137 40.564 1.00 72.62 607 HIS A N 1
ATOM 4768 C CA . HIS A 1 607 ? -16.466 25.145 39.342 1.00 72.62 607 HIS A CA 1
ATOM 4769 C C . HIS A 1 607 ? -15.640 25.303 38.051 1.00 72.62 607 HIS A C 1
ATOM 4771 O O . HIS A 1 607 ? -16.217 25.279 36.971 1.00 72.62 607 HIS A O 1
ATOM 4777 N N . LEU A 1 608 ? -14.315 25.484 38.140 1.00 81.25 608 LEU A N 1
ATOM 4778 C CA . LEU A 1 608 ? -13.430 25.637 36.981 1.00 81.25 608 LEU A CA 1
ATOM 4779 C C . LEU A 1 608 ? -12.707 24.323 36.669 1.00 81.25 608 LEU A C 1
ATOM 4781 O O . LEU A 1 608 ? -12.105 23.705 37.550 1.00 81.25 608 LEU A O 1
ATOM 4785 N N . ASN A 1 609 ? -12.702 23.921 35.398 1.00 82.00 609 ASN A N 1
ATOM 4786 C CA . ASN A 1 609 ? -12.085 22.670 34.943 1.00 82.00 609 ASN A CA 1
ATOM 4787 C C . ASN A 1 609 ? -10.553 22.783 34.848 1.00 82.00 609 ASN A C 1
ATOM 4789 O O . ASN A 1 609 ? -9.840 21.782 34.938 1.00 82.00 609 ASN A O 1
ATOM 4793 N N . GLY A 1 610 ? -10.029 24.000 34.683 1.00 86.00 610 GLY A N 1
ATOM 4794 C CA . GLY A 1 610 ? -8.598 24.249 34.571 1.00 86.00 610 GLY A CA 1
ATOM 4795 C C . GLY A 1 610 ? -8.253 25.719 34.359 1.00 86.00 610 GLY A C 1
ATOM 4796 O O . GLY A 1 610 ? -9.079 26.605 34.544 1.00 86.00 610 GLY A O 1
ATOM 4797 N N . ALA A 1 611 ? -7.009 25.959 33.966 1.00 87.38 611 ALA A N 1
ATOM 4798 C CA . ALA A 1 611 ? -6.462 27.265 33.613 1.00 87.38 611 ALA A CA 1
ATOM 4799 C C . ALA A 1 611 ? -5.550 27.113 32.390 1.00 87.38 611 ALA A C 1
ATOM 4801 O O . ALA A 1 611 ? -4.951 26.043 32.212 1.00 87.38 611 ALA A O 1
ATOM 4802 N N . VAL A 1 612 ? -5.486 28.145 31.551 1.00 90.19 612 VAL A N 1
ATOM 4803 C CA . VAL A 1 612 ? -4.709 28.177 30.309 1.00 90.19 612 VAL A CA 1
ATOM 4804 C C . VAL A 1 612 ? -4.029 29.533 30.130 1.00 90.19 612 VAL A C 1
ATOM 4806 O O . VAL A 1 612 ? -4.640 30.579 30.351 1.00 90.19 612 VAL A O 1
ATOM 4809 N N . THR A 1 613 ? -2.757 29.512 29.738 1.00 91.50 613 THR A N 1
ATOM 4810 C CA . THR A 1 613 ? -1.992 30.721 29.423 1.00 91.50 613 THR A CA 1
ATOM 4811 C C . THR A 1 613 ? -2.240 31.190 27.999 1.00 91.50 613 THR A C 1
ATOM 4813 O O . THR A 1 613 ? -2.635 30.410 27.132 1.00 91.50 613 THR A O 1
ATOM 4816 N N . ARG A 1 614 ? -1.905 32.451 27.717 1.00 87.94 614 ARG A N 1
ATOM 4817 C CA . ARG A 1 614 ? -1.976 33.028 26.367 1.00 87.94 614 ARG A CA 1
ATOM 4818 C C . ARG A 1 614 ? -1.178 32.244 25.323 1.00 87.94 614 ARG A C 1
ATOM 4820 O O . ARG A 1 614 ? -1.602 32.129 24.182 1.00 87.94 614 ARG A O 1
ATOM 4827 N N . ALA A 1 615 ? -0.060 31.646 25.736 1.00 85.19 615 ALA A N 1
ATOM 4828 C CA . ALA A 1 615 ? 0.786 30.799 24.895 1.00 85.19 615 ALA A CA 1
ATOM 4829 C C . ALA A 1 615 ? 0.251 29.361 24.713 1.00 85.19 615 ALA A C 1
ATOM 4831 O O . ALA A 1 615 ? 0.952 28.522 24.152 1.00 85.19 615 ALA A O 1
ATOM 4832 N N . GLY A 1 616 ? -0.943 29.040 25.226 1.00 84.50 616 GLY A N 1
ATOM 4833 C CA . GLY A 1 616 ? -1.573 27.729 25.063 1.00 84.50 616 GLY A CA 1
ATOM 4834 C C . GLY A 1 616 ? -1.122 26.654 26.056 1.00 84.50 616 GLY A C 1
ATOM 4835 O O . GLY A 1 616 ? -1.469 25.485 25.881 1.00 84.50 616 GLY A O 1
ATOM 4836 N N . MET A 1 617 ? -0.379 26.997 27.115 1.00 89.00 617 MET A N 1
ATOM 4837 C CA . MET A 1 617 ? -0.070 26.034 28.179 1.00 89.00 617 MET A CA 1
ATOM 4838 C C . MET A 1 617 ? -1.277 25.895 29.101 1.00 89.00 617 MET A C 1
ATOM 4840 O O . MET A 1 617 ? -1.713 26.875 29.700 1.00 89.00 617 MET A O 1
ATOM 4844 N N . ARG A 1 618 ? -1.812 24.682 29.237 1.00 88.69 618 ARG A N 1
ATOM 4845 C CA . ARG A 1 618 ? -2.994 24.407 30.057 1.00 88.69 618 ARG A CA 1
ATOM 4846 C C . ARG A 1 618 ? -2.735 23.368 31.125 1.00 88.69 618 ARG A C 1
ATOM 4848 O O . ARG A 1 618 ? -1.855 22.516 31.011 1.00 88.69 618 ARG A O 1
ATOM 4855 N N . THR A 1 619 ? -3.582 23.390 32.137 1.00 87.19 619 THR A N 1
ATOM 4856 C CA . THR A 1 619 ? -3.573 22.382 33.192 1.00 87.19 619 THR A CA 1
ATOM 4857 C C . THR A 1 619 ? -4.360 21.141 32.773 1.00 87.19 619 THR A C 1
ATOM 4859 O O . THR A 1 619 ? -5.430 21.208 32.163 1.00 87.19 619 THR A O 1
ATOM 4862 N N . ALA A 1 620 ? -3.788 19.982 33.069 1.00 81.81 620 ALA A N 1
ATOM 4863 C CA . ALA A 1 620 ? -4.300 18.663 32.739 1.00 81.81 620 ALA A CA 1
ATOM 4864 C C . ALA A 1 620 ? -4.553 17.850 34.020 1.00 81.81 620 ALA A C 1
ATOM 4866 O O . ALA A 1 620 ? -4.189 18.250 35.129 1.00 81.81 620 ALA A O 1
ATOM 4867 N N . ALA A 1 621 ? -5.202 16.694 33.871 1.00 79.00 621 ALA A N 1
ATOM 4868 C CA . ALA A 1 621 ? -5.521 15.819 34.995 1.00 79.00 621 ALA A CA 1
ATOM 4869 C C . ALA A 1 621 ? -4.262 15.394 35.776 1.00 79.00 621 ALA A C 1
ATOM 4871 O O . ALA A 1 621 ? -3.167 15.288 35.217 1.00 79.00 621 ALA A O 1
ATOM 4872 N N . PHE A 1 622 ? -4.441 15.111 37.069 1.00 79.62 622 PHE A N 1
ATOM 4873 C CA . PHE A 1 622 ? -3.378 14.660 37.978 1.00 79.62 622 PHE A CA 1
ATOM 4874 C C . PHE A 1 622 ? -2.216 15.657 38.146 1.00 79.62 622 PHE A C 1
ATOM 4876 O O . PHE A 1 622 ? -1.070 15.244 38.299 1.00 79.62 622 PHE A O 1
ATOM 4883 N N . GLY A 1 623 ? -2.504 16.964 38.107 1.00 76.25 623 GLY A N 1
ATOM 4884 C CA . GLY A 1 623 ? -1.502 18.013 38.349 1.00 76.25 623 GLY A CA 1
ATOM 4885 C C . GLY A 1 623 ? -0.468 18.160 37.231 1.00 76.25 623 GLY A C 1
ATOM 4886 O O . GLY A 1 623 ? 0.639 18.626 37.475 1.00 76.25 623 GLY A O 1
ATOM 4887 N N . ARG A 1 624 ? -0.800 17.721 36.011 1.00 84.31 624 ARG A N 1
ATOM 4888 C CA . ARG A 1 624 ? 0.070 17.851 34.836 1.00 84.31 624 ARG A CA 1
ATOM 4889 C C . ARG A 1 624 ? -0.191 19.165 34.105 1.00 84.31 624 ARG A C 1
ATOM 4891 O O . ARG A 1 624 ? -1.278 19.730 34.200 1.00 84.31 624 ARG A O 1
ATOM 4898 N N . PHE A 1 625 ? 0.774 19.583 33.296 1.00 86.62 625 PHE A N 1
ATOM 4899 C CA . PHE A 1 625 ? 0.641 20.699 32.362 1.00 86.62 625 PHE A CA 1
ATOM 4900 C C . PHE A 1 625 ? 0.862 20.190 30.943 1.00 86.62 625 PHE A C 1
ATOM 4902 O O . PHE A 1 625 ? 1.694 19.312 30.715 1.00 86.62 625 PHE A O 1
ATOM 4909 N N . ALA A 1 626 ? 0.088 20.709 29.999 1.00 85.31 626 ALA A N 1
ATOM 4910 C CA . ALA A 1 626 ? 0.163 20.345 28.596 1.00 85.31 626 ALA A CA 1
ATOM 4911 C C . ALA A 1 626 ? 0.307 21.611 27.755 1.00 85.31 626 ALA A C 1
ATOM 4913 O O . ALA A 1 626 ? -0.461 22.559 27.913 1.00 85.31 626 ALA A O 1
ATOM 4914 N N . LYS A 1 627 ? 1.282 21.603 26.851 1.00 87.44 627 LYS A N 1
ATOM 4915 C CA . LYS A 1 627 ? 1.451 22.599 25.799 1.00 87.44 627 LYS A CA 1
ATOM 4916 C C . LYS A 1 627 ? 1.696 21.838 24.505 1.00 87.44 627 LYS A C 1
ATOM 4918 O O . LYS A 1 627 ? 2.534 20.939 24.482 1.00 87.44 627 LYS A O 1
ATOM 4923 N N . ASP A 1 628 ? 0.927 22.149 23.476 1.00 79.62 628 ASP A N 1
ATOM 4924 C CA . ASP A 1 628 ? 1.001 21.474 22.186 1.00 79.62 628 ASP A CA 1
ATOM 4925 C C . ASP A 1 628 ? 1.123 22.530 21.085 1.00 79.62 628 ASP A C 1
ATOM 4927 O O . ASP A 1 628 ? 0.123 23.091 20.642 1.00 79.62 628 ASP A O 1
ATOM 4931 N N . ASP A 1 629 ? 2.366 22.787 20.673 1.00 79.38 629 ASP A N 1
ATOM 4932 C CA . ASP A 1 629 ? 2.724 23.764 19.636 1.00 79.38 629 ASP A CA 1
ATOM 4933 C C . ASP A 1 629 ? 2.747 23.136 18.226 1.00 79.38 629 ASP A C 1
ATOM 4935 O O . ASP A 1 629 ? 3.323 23.701 17.297 1.00 79.38 629 ASP A O 1
ATOM 4939 N N . SER A 1 630 ? 2.188 21.930 18.042 1.00 76.50 630 SER A N 1
ATOM 4940 C CA . SER A 1 630 ? 2.196 21.290 16.722 1.00 76.50 630 SER A CA 1
ATOM 4941 C C . SER A 1 630 ? 1.401 22.104 15.700 1.00 76.50 630 SER A C 1
ATOM 4943 O O . SER A 1 630 ? 0.216 22.388 15.888 1.00 76.50 630 SER A O 1
ATOM 4945 N N . VAL A 1 631 ? 2.066 22.441 14.592 1.00 70.06 631 VAL A N 1
ATOM 4946 C CA . VAL A 1 631 ? 1.480 23.187 13.475 1.00 70.06 631 VAL A CA 1
ATOM 4947 C C . VAL A 1 631 ? 0.401 22.326 12.826 1.00 70.06 631 VAL A C 1
ATOM 4949 O O . VAL A 1 631 ? 0.695 21.294 12.219 1.00 70.06 631 VAL A O 1
ATOM 4952 N N . GLN A 1 632 ? -0.861 22.731 12.966 1.00 71.06 632 GLN A N 1
ATOM 4953 C CA . GLN A 1 632 ? -1.963 22.121 12.233 1.00 71.06 632 GLN A CA 1
ATOM 4954 C C . GLN A 1 632 ? -2.301 22.977 11.025 1.00 71.06 632 GLN A C 1
ATOM 4956 O O . GLN A 1 632 ? -2.546 24.171 11.146 1.00 71.06 632 GLN A O 1
ATOM 4961 N N . ARG A 1 633 ? -2.362 22.331 9.861 1.00 74.19 633 ARG A N 1
ATOM 4962 C CA . ARG A 1 633 ? -2.769 22.976 8.611 1.00 74.19 633 ARG A CA 1
ATOM 4963 C C . ARG A 1 633 ? -4.216 23.476 8.650 1.00 74.19 633 ARG A C 1
ATOM 4965 O O . ARG A 1 633 ? -4.537 24.453 7.992 1.00 74.19 633 ARG A O 1
ATOM 4972 N N . TYR A 1 634 ? -5.076 22.802 9.414 1.00 80.12 634 TYR A N 1
ATOM 4973 C CA . TYR A 1 634 ? -6.482 23.159 9.585 1.00 80.12 634 TYR A CA 1
ATOM 4974 C C . TYR A 1 634 ? -6.778 23.290 11.065 1.00 80.12 634 TYR A C 1
ATOM 4976 O O . TYR A 1 634 ? -6.587 22.338 11.823 1.00 80.12 634 TYR A O 1
ATOM 4984 N N . SER A 1 635 ? -7.261 24.458 11.463 1.00 77.12 635 SER A N 1
ATOM 4985 C CA . SER A 1 635 ? -7.561 24.742 12.859 1.00 77.12 635 SER A CA 1
ATOM 4986 C C . SER A 1 635 ? -8.886 24.093 13.306 1.00 77.12 635 SER A C 1
ATOM 4988 O O . SER A 1 635 ? -9.074 23.849 14.496 1.00 77.12 635 SER A O 1
ATOM 4990 N N . PHE A 1 636 ? -9.784 23.765 12.359 1.00 81.56 636 PHE A N 1
ATOM 4991 C CA . PHE A 1 636 ? -11.172 23.318 12.573 1.00 81.56 636 PHE A CA 1
ATOM 4992 C C . PHE A 1 636 ? -12.068 24.311 13.331 1.00 81.56 636 PHE A C 1
ATOM 4994 O O . PHE A 1 636 ? -13.281 24.142 13.285 1.00 81.56 636 PHE A O 1
ATOM 5001 N N . ILE A 1 637 ? -11.504 25.331 13.985 1.00 83.00 637 ILE A N 1
ATOM 5002 C CA . ILE A 1 637 ? -12.222 26.366 14.726 1.00 83.00 637 ILE A CA 1
ATOM 5003 C C . ILE A 1 637 ? -12.367 27.598 13.832 1.00 83.00 637 ILE A C 1
ATOM 5005 O O . ILE A 1 637 ? -11.416 28.043 13.181 1.00 83.00 637 ILE A O 1
ATOM 5009 N N . GLY A 1 638 ? -13.568 28.156 13.820 1.00 81.12 638 GLY A N 1
ATOM 5010 C CA . GLY A 1 638 ? -13.885 29.381 13.113 1.00 81.12 638 GLY A CA 1
ATOM 5011 C C . GLY A 1 638 ? -14.429 29.174 11.703 1.00 81.12 638 GLY A C 1
ATOM 5012 O O . GLY A 1 638 ? -14.093 28.227 10.981 1.00 81.12 638 GLY A O 1
ATOM 5013 N N . TRP A 1 639 ? -15.284 30.116 11.319 1.00 81.69 639 TRP A N 1
ATOM 5014 C CA . TRP A 1 639 ? -15.867 30.246 9.986 1.00 81.69 639 TRP A CA 1
ATOM 5015 C C . TRP A 1 639 ? -15.106 31.247 9.105 1.00 81.69 639 TRP A C 1
ATOM 5017 O O . TRP A 1 639 ? -15.354 31.307 7.898 1.00 81.69 639 TRP A O 1
ATOM 5027 N N . ASP A 1 640 ? -14.165 32.014 9.670 1.00 81.44 640 ASP A N 1
ATOM 5028 C CA . ASP A 1 640 ? -13.271 32.863 8.881 1.00 81.44 640 ASP A CA 1
ATOM 5029 C C . ASP A 1 640 ? -12.144 32.041 8.237 1.00 81.44 640 ASP A C 1
ATOM 5031 O O . ASP A 1 640 ? -11.264 31.505 8.909 1.00 81.44 640 ASP A O 1
ATOM 5035 N N . THR A 1 641 ? -12.188 31.950 6.908 1.00 81.31 641 THR A N 1
ATOM 5036 C CA . THR A 1 641 ? -11.221 31.204 6.085 1.00 81.31 641 THR A CA 1
ATOM 5037 C C . THR A 1 641 ? -10.117 32.086 5.493 1.00 81.31 641 THR A C 1
ATOM 5039 O O . THR A 1 641 ? -9.305 31.586 4.713 1.00 81.31 641 THR A O 1
ATOM 5042 N N . ALA A 1 642 ? -10.080 33.389 5.803 1.00 82.38 642 ALA A N 1
ATOM 5043 C CA . ALA A 1 642 ? -9.168 34.339 5.163 1.00 82.38 642 ALA A CA 1
ATOM 5044 C C . ALA A 1 642 ? -7.687 33.999 5.394 1.00 82.38 642 ALA A C 1
ATOM 5046 O O . ALA A 1 642 ? -6.893 34.059 4.453 1.00 82.38 642 ALA A O 1
ATOM 5047 N N . ASP A 1 643 ? -7.326 33.597 6.613 1.00 81.75 643 ASP A N 1
ATOM 5048 C CA . ASP A 1 643 ? -5.948 33.232 6.953 1.00 81.75 643 ASP A CA 1
ATOM 5049 C C . ASP A 1 643 ? -5.523 31.927 6.274 1.00 81.75 643 ASP A C 1
ATOM 5051 O O . ASP A 1 643 ? -4.511 31.895 5.575 1.00 81.75 643 ASP A O 1
ATOM 5055 N N . LEU A 1 644 ? -6.367 30.891 6.350 1.00 83.62 644 LEU A N 1
ATOM 5056 C CA . LEU A 1 644 ? -6.138 29.618 5.660 1.00 83.62 644 LEU A CA 1
ATOM 5057 C C . LEU A 1 644 ? -6.026 29.806 4.138 1.00 83.62 644 LEU A C 1
ATOM 5059 O O . LEU A 1 644 ? -5.190 29.176 3.491 1.00 83.62 644 LEU A O 1
ATOM 5063 N N . ARG A 1 645 ? -6.841 30.690 3.549 1.00 86.69 645 ARG A N 1
ATOM 5064 C CA . ARG A 1 645 ? -6.752 31.034 2.125 1.00 86.69 645 ARG A CA 1
ATOM 5065 C C . ARG A 1 645 ? -5.398 31.650 1.787 1.00 86.69 645 ARG A C 1
ATOM 5067 O O . ARG A 1 645 ? -4.766 31.205 0.832 1.00 86.69 645 ARG A O 1
ATOM 5074 N N . ARG A 1 646 ? -4.952 32.633 2.572 1.00 87.69 646 ARG A N 1
ATOM 5075 C CA . ARG A 1 646 ? -3.672 33.321 2.366 1.00 87.69 646 ARG A CA 1
ATOM 5076 C C . ARG A 1 646 ? -2.496 32.347 2.428 1.00 87.69 646 ARG A C 1
ATOM 5078 O O . ARG A 1 646 ? -1.623 32.397 1.565 1.00 87.69 646 ARG A O 1
ATOM 5085 N N . ASP A 1 647 ? -2.504 31.432 3.392 1.00 87.06 647 ASP A N 1
ATOM 5086 C CA . ASP A 1 647 ? -1.451 30.425 3.550 1.00 87.06 647 ASP A CA 1
ATOM 5087 C C . ASP A 1 647 ? -1.413 29.450 2.362 1.00 87.06 647 ASP A C 1
ATOM 5089 O O . ASP A 1 647 ? -0.342 29.120 1.845 1.00 87.06 647 ASP A O 1
ATOM 5093 N N . LEU A 1 648 ? -2.582 29.015 1.874 1.00 88.12 648 LEU A N 1
ATOM 5094 C CA . LEU A 1 648 ? -2.681 28.169 0.681 1.00 88.12 648 LEU A CA 1
ATOM 5095 C C . LEU A 1 648 ? -2.232 28.899 -0.592 1.00 88.12 648 LEU A C 1
ATOM 5097 O O . LEU A 1 648 ? -1.567 28.289 -1.428 1.00 88.12 648 LEU A O 1
ATOM 5101 N N . GLU A 1 649 ? -2.550 30.186 -0.738 1.00 91.94 649 GLU A N 1
ATOM 5102 C CA . GLU A 1 649 ? -2.092 31.019 -1.857 1.00 91.94 649 GLU A CA 1
ATOM 5103 C C . GLU A 1 649 ? -0.569 31.203 -1.844 1.00 91.94 649 GLU A C 1
ATOM 5105 O O . GLU A 1 649 ? 0.077 31.054 -2.884 1.00 91.94 649 GLU A O 1
ATOM 5110 N N . GLN A 1 650 ? 0.027 31.450 -0.674 1.00 92.19 650 GLN A N 1
ATOM 5111 C CA . GLN A 1 650 ? 1.483 31.536 -0.519 1.00 92.19 650 GLN A CA 1
ATOM 5112 C C . GLN A 1 650 ? 2.170 30.204 -0.842 1.00 92.19 650 GLN A C 1
ATOM 5114 O O . GLN A 1 650 ? 3.163 30.179 -1.573 1.00 92.19 650 GLN A O 1
ATOM 5119 N N . ASN A 1 651 ? 1.616 29.088 -0.360 1.00 91.44 651 ASN A N 1
ATOM 5120 C CA . ASN A 1 651 ? 2.121 27.753 -0.672 1.00 91.44 651 ASN A CA 1
ATOM 5121 C C . ASN A 1 651 ? 2.013 27.451 -2.178 1.00 91.44 651 ASN A C 1
ATOM 5123 O O . ASN A 1 651 ? 2.963 26.977 -2.797 1.00 91.44 651 ASN A O 1
ATOM 5127 N N . LEU A 1 652 ? 0.889 27.805 -2.809 1.00 93.44 652 LEU A N 1
ATOM 5128 C CA . LEU A 1 652 ? 0.709 27.653 -4.252 1.00 93.44 652 LEU A CA 1
ATOM 5129 C C . LEU A 1 652 ? 1.731 28.477 -5.047 1.00 93.44 652 LEU A C 1
ATOM 5131 O O . LEU A 1 652 ? 2.273 27.982 -6.039 1.00 93.44 652 LEU A O 1
ATOM 5135 N N . ALA A 1 653 ? 2.010 29.710 -4.619 1.00 93.62 653 ALA A N 1
ATOM 5136 C CA . ALA A 1 653 ? 3.015 30.566 -5.241 1.00 93.62 653 ALA A CA 1
ATOM 5137 C C . ALA A 1 653 ? 4.426 29.966 -5.119 1.00 93.62 653 ALA A C 1
ATOM 5139 O O . ALA A 1 653 ? 5.140 29.888 -6.120 1.00 93.62 653 ALA A O 1
ATOM 5140 N N . SER A 1 654 ? 4.795 29.465 -3.935 1.00 94.12 654 SER A N 1
ATOM 5141 C CA . SER A 1 654 ? 6.065 28.763 -3.695 1.00 94.12 654 SER A CA 1
ATOM 5142 C C . SER A 1 654 ? 6.204 27.512 -4.570 1.00 94.12 654 SER A C 1
ATOM 5144 O O . SER A 1 654 ? 7.168 27.407 -5.327 1.00 94.12 654 SER A O 1
ATOM 5146 N N . LEU A 1 655 ? 5.212 26.615 -4.573 1.00 93.25 655 LEU A N 1
ATOM 5147 C CA . LEU A 1 655 ? 5.228 25.400 -5.398 1.00 93.25 655 LEU A CA 1
ATOM 5148 C C . LEU A 1 655 ? 5.270 25.710 -6.900 1.00 93.25 655 LEU A C 1
ATOM 5150 O O . LEU A 1 655 ? 5.867 24.972 -7.681 1.00 93.25 655 LEU A O 1
ATOM 5154 N N . THR A 1 656 ? 4.639 26.806 -7.327 1.00 93.69 656 THR A N 1
ATOM 5155 C CA . THR A 1 656 ? 4.690 27.250 -8.727 1.00 93.69 656 THR A CA 1
ATOM 5156 C C . THR A 1 656 ? 6.078 27.767 -9.100 1.00 93.69 656 THR A C 1
ATOM 5158 O O . THR A 1 656 ? 6.559 27.458 -10.189 1.00 93.69 656 THR A O 1
ATOM 5161 N N . ALA A 1 657 ? 6.739 28.500 -8.200 1.00 93.75 657 ALA A N 1
ATOM 5162 C CA . ALA A 1 657 ? 8.108 28.967 -8.395 1.00 93.75 657 ALA A CA 1
ATOM 5163 C C . ALA A 1 657 ? 9.129 27.814 -8.401 1.00 93.75 657 ALA A C 1
ATOM 5165 O O . ALA A 1 657 ? 10.096 27.872 -9.155 1.00 93.75 657 ALA A O 1
ATOM 5166 N N . GLU A 1 658 ? 8.902 26.754 -7.619 1.00 93.38 658 GLU A N 1
ATOM 5167 C CA . GLU A 1 658 ? 9.761 25.560 -7.579 1.00 93.38 658 GLU A CA 1
ATOM 5168 C C . GLU A 1 658 ? 9.565 24.611 -8.769 1.00 93.38 658 GLU A C 1
ATOM 5170 O O . GLU A 1 658 ? 10.489 23.887 -9.145 1.00 93.38 658 GLU A O 1
ATOM 5175 N N . LEU A 1 659 ? 8.384 24.613 -9.393 1.00 93.69 659 LEU A N 1
ATOM 5176 C CA . LEU A 1 659 ? 8.099 23.721 -10.515 1.00 93.69 659 LEU A CA 1
ATOM 5177 C C . LEU A 1 659 ? 8.921 24.072 -11.762 1.00 93.69 659 LEU A C 1
ATOM 5179 O O . LEU A 1 659 ? 9.480 23.179 -12.389 1.00 93.69 659 LEU A O 1
ATOM 5183 N N . ALA A 1 660 ? 9.044 25.359 -12.096 1.00 91.12 660 ALA A N 1
ATOM 5184 C CA . ALA A 1 660 ? 9.796 25.805 -13.271 1.00 91.12 660 ALA A CA 1
ATOM 5185 C C . ALA A 1 660 ? 11.266 25.313 -13.299 1.00 91.12 660 ALA A C 1
ATOM 5187 O O . ALA A 1 660 ? 11.675 24.741 -14.313 1.00 91.12 660 ALA A O 1
ATOM 5188 N N . PRO A 1 661 ? 12.074 25.466 -12.227 1.00 94.19 661 PRO A N 1
ATOM 5189 C CA . PRO A 1 661 ? 13.429 24.921 -12.200 1.00 94.19 661 PRO A CA 1
ATOM 5190 C C . PRO A 1 661 ? 13.454 23.387 -12.149 1.00 94.19 661 PRO A C 1
ATOM 5192 O O . PRO A 1 661 ? 14.369 22.789 -12.713 1.00 94.19 661 PRO A O 1
ATOM 5195 N N . ALA A 1 662 ? 12.468 22.733 -11.524 1.00 92.44 662 ALA A N 1
ATOM 5196 C CA . ALA A 1 662 ? 12.389 21.271 -11.497 1.00 92.44 662 ALA A CA 1
ATOM 5197 C C . ALA A 1 662 ? 12.099 20.674 -12.888 1.00 92.44 662 ALA A C 1
ATOM 5199 O O . ALA A 1 662 ? 12.746 19.703 -13.282 1.00 92.44 662 ALA A O 1
ATOM 5200 N N . ASP A 1 663 ? 11.187 21.281 -13.652 1.00 92.75 663 ASP A N 1
ATOM 5201 C CA . ASP A 1 663 ? 10.893 20.898 -15.038 1.00 92.75 663 ASP A CA 1
ATOM 5202 C C . ASP A 1 663 ? 12.104 21.146 -15.946 1.00 92.75 663 ASP A C 1
ATOM 5204 O O . ASP A 1 663 ? 12.465 20.285 -16.750 1.00 92.75 663 ASP A O 1
ATOM 5208 N N . ALA A 1 664 ? 12.786 22.286 -15.783 1.00 93.56 664 ALA A N 1
ATOM 5209 C CA . ALA A 1 664 ? 14.015 22.576 -16.518 1.00 93.56 664 ALA A CA 1
ATOM 5210 C C . ALA A 1 664 ? 15.103 21.525 -16.240 1.00 93.56 664 ALA A C 1
ATOM 5212 O O . ALA A 1 664 ? 15.672 20.984 -17.186 1.00 93.56 664 ALA A O 1
ATOM 5213 N N . ALA A 1 665 ? 15.332 21.179 -14.968 1.00 92.81 665 ALA A N 1
ATOM 5214 C CA . ALA A 1 665 ? 16.293 20.150 -14.571 1.00 92.81 665 ALA A CA 1
ATOM 5215 C C . ALA A 1 665 ? 15.935 18.763 -15.138 1.00 92.81 665 ALA A C 1
ATOM 5217 O O . ALA A 1 665 ? 16.809 18.043 -15.626 1.00 92.81 665 ALA A O 1
ATOM 5218 N N . SER A 1 666 ? 14.647 18.401 -15.126 1.00 93.81 666 SER A N 1
ATOM 5219 C CA . SER A 1 666 ? 14.148 17.160 -15.732 1.00 93.81 666 SER A CA 1
ATOM 5220 C C . SER A 1 666 ? 14.416 17.119 -17.238 1.00 93.81 666 SER A C 1
ATOM 5222 O O . SER A 1 666 ? 14.951 16.130 -17.741 1.00 93.81 666 SER A O 1
ATOM 5224 N N . ASN A 1 667 ? 14.103 18.200 -17.956 1.00 93.50 667 ASN A N 1
ATOM 5225 C CA . ASN A 1 667 ? 14.326 18.290 -19.399 1.00 93.50 667 ASN A CA 1
ATOM 5226 C C . ASN A 1 667 ? 15.819 18.217 -19.748 1.00 93.50 667 ASN A C 1
ATOM 5228 O O . ASN A 1 667 ? 16.194 17.506 -20.679 1.00 93.50 667 ASN A O 1
ATOM 5232 N N . THR A 1 668 ? 16.684 18.892 -18.983 1.00 94.38 668 THR A N 1
ATOM 5233 C CA . THR A 1 668 ? 18.137 18.813 -19.194 1.00 94.38 668 THR A CA 1
ATOM 5234 C C . THR A 1 668 ? 18.683 17.414 -18.924 1.00 94.38 668 THR A C 1
ATOM 5236 O O . THR A 1 668 ? 19.491 16.922 -19.705 1.00 94.38 668 THR A O 1
ATOM 5239 N N . ALA A 1 669 ? 18.223 16.736 -17.867 1.00 91.81 669 ALA A N 1
ATOM 5240 C CA . ALA A 1 669 ? 18.680 15.385 -17.545 1.00 91.81 669 ALA A CA 1
ATOM 5241 C C . ALA A 1 669 ? 18.242 14.364 -18.611 1.00 91.81 669 ALA A C 1
ATOM 5243 O O . ALA A 1 669 ? 19.024 13.497 -18.999 1.00 91.81 669 ALA A O 1
ATOM 5244 N N . GLN A 1 670 ? 17.018 14.494 -19.137 1.00 91.75 670 GLN A N 1
ATOM 5245 C CA . GLN A 1 670 ? 16.539 13.668 -20.248 1.00 91.75 670 GLN A CA 1
ATOM 5246 C C . GLN A 1 670 ? 17.327 13.915 -21.539 1.00 91.75 670 GLN A C 1
ATOM 5248 O O . GLN A 1 670 ? 17.728 12.952 -22.186 1.00 91.75 670 GLN A O 1
ATOM 5253 N N . ALA A 1 671 ? 17.608 15.176 -21.883 1.00 93.19 671 ALA A N 1
ATOM 5254 C CA . ALA A 1 671 ? 18.396 15.510 -23.069 1.00 93.19 671 ALA A CA 1
ATOM 5255 C C . ALA A 1 671 ? 19.823 14.935 -22.997 1.00 93.19 671 ALA A C 1
ATOM 5257 O O . ALA A 1 671 ? 20.292 14.342 -23.964 1.00 93.19 671 ALA A O 1
ATOM 5258 N N . THR A 1 672 ? 20.489 15.040 -21.841 1.00 92.06 672 THR A N 1
ATOM 5259 C CA . THR A 1 672 ? 21.832 14.467 -21.629 1.00 92.06 672 THR A CA 1
ATOM 5260 C C . THR A 1 672 ? 21.825 12.940 -21.725 1.00 92.06 672 THR A C 1
ATOM 5262 O O . THR A 1 672 ? 22.727 12.350 -22.318 1.00 92.06 672 THR A O 1
ATOM 5265 N N . ARG A 1 673 ? 20.793 12.284 -21.176 1.00 93.31 673 ARG A N 1
ATOM 5266 C CA . ARG A 1 673 ? 20.594 10.834 -21.313 1.00 93.31 673 ARG A CA 1
ATOM 5267 C C . ARG A 1 673 ? 20.443 10.429 -22.781 1.00 93.31 673 ARG A C 1
ATOM 5269 O O . ARG A 1 673 ? 21.064 9.458 -23.207 1.00 93.31 673 ARG A O 1
ATOM 5276 N N . ASP A 1 674 ? 19.619 11.151 -23.536 1.00 91.06 674 ASP A N 1
ATOM 5277 C CA . ASP A 1 674 ? 19.337 10.834 -24.938 1.00 91.06 674 ASP A CA 1
ATOM 5278 C C . ASP A 1 674 ? 20.564 11.045 -25.830 1.00 91.06 674 ASP A C 1
ATOM 5280 O O . ASP A 1 674 ? 20.879 10.173 -26.638 1.00 91.06 674 ASP A O 1
ATOM 5284 N N . ASP A 1 675 ? 21.338 12.110 -25.607 1.00 91.19 675 ASP A N 1
ATOM 5285 C CA . ASP A 1 675 ? 22.609 12.316 -26.312 1.00 91.19 675 ASP A CA 1
ATOM 5286 C C . ASP A 1 675 ? 23.626 11.198 -26.015 1.00 91.19 675 ASP A C 1
ATOM 5288 O O . ASP A 1 675 ? 24.229 10.630 -26.933 1.00 91.19 675 ASP A O 1
ATOM 5292 N N . ALA A 1 676 ? 23.768 10.799 -24.745 1.00 89.25 676 ALA A N 1
ATOM 5293 C CA . ALA A 1 676 ? 24.643 9.692 -24.355 1.00 89.25 676 ALA A CA 1
ATOM 5294 C C . ALA A 1 676 ? 24.198 8.349 -24.965 1.00 89.25 676 ALA A C 1
ATOM 5296 O O . ALA A 1 676 ? 25.038 7.529 -25.357 1.00 89.25 676 ALA A O 1
ATOM 5297 N N . ARG A 1 677 ? 22.881 8.126 -25.078 1.00 90.56 677 ARG A N 1
ATOM 5298 C CA . ARG A 1 677 ? 22.281 6.966 -25.752 1.00 90.56 677 ARG A CA 1
ATOM 5299 C C . ARG A 1 677 ? 22.621 6.940 -27.236 1.00 90.56 677 ARG A C 1
ATOM 5301 O O . ARG A 1 677 ? 23.144 5.938 -27.729 1.00 90.56 677 ARG A O 1
ATOM 5308 N N . ASP A 1 678 ? 22.373 8.044 -27.929 1.00 90.56 678 ASP A N 1
ATOM 5309 C CA . ASP A 1 678 ? 22.633 8.170 -29.360 1.00 90.56 678 ASP A CA 1
ATOM 5310 C C . ASP A 1 678 ? 24.125 8.017 -29.674 1.00 90.56 678 ASP A C 1
ATOM 5312 O O . ASP A 1 678 ? 24.498 7.367 -30.655 1.00 90.56 678 ASP A O 1
ATOM 5316 N N . ARG A 1 679 ? 25.001 8.554 -28.816 1.00 90.12 679 ARG A N 1
ATOM 5317 C CA . ARG A 1 679 ? 26.455 8.419 -28.955 1.00 90.12 679 ARG A CA 1
ATOM 5318 C C . ARG A 1 679 ? 26.922 6.965 -28.857 1.00 90.12 679 ARG A C 1
ATOM 5320 O O . ARG A 1 679 ? 27.728 6.544 -29.687 1.00 90.12 679 ARG A O 1
ATOM 5327 N N . ALA A 1 680 ? 26.406 6.180 -27.909 1.00 88.75 680 ALA A N 1
ATOM 5328 C CA . ALA A 1 680 ? 26.757 4.758 -27.812 1.00 88.75 680 ALA A CA 1
ATOM 5329 C C . ALA A 1 680 ? 26.188 3.929 -28.972 1.00 88.75 680 ALA A C 1
ATOM 5331 O O . ALA A 1 680 ? 26.846 3.004 -29.452 1.00 88.75 680 ALA A O 1
ATOM 5332 N N . GLN A 1 681 ? 24.996 4.279 -29.469 1.00 88.75 681 GLN A N 1
ATOM 5333 C CA . GLN A 1 681 ? 24.418 3.620 -30.639 1.00 88.75 681 GLN A CA 1
ATOM 5334 C C . GLN A 1 681 ? 25.278 3.864 -31.888 1.00 88.75 681 GLN A C 1
ATOM 5336 O O . GLN A 1 681 ? 25.610 2.913 -32.594 1.00 88.75 681 GLN A O 1
ATOM 5341 N N . ARG A 1 682 ? 25.706 5.116 -32.125 1.00 89.38 682 ARG A N 1
ATOM 5342 C CA . ARG A 1 682 ? 26.628 5.467 -33.223 1.00 89.38 682 ARG A CA 1
ATOM 5343 C C . ARG A 1 682 ? 27.944 4.686 -33.142 1.00 89.38 682 ARG A C 1
ATOM 5345 O O . ARG A 1 682 ? 28.422 4.205 -34.170 1.00 89.38 682 ARG A O 1
ATOM 5352 N N . LEU A 1 683 ? 28.496 4.531 -31.935 1.00 88.88 683 LEU A N 1
ATOM 5353 C CA . LEU A 1 683 ? 29.720 3.765 -31.682 1.00 88.88 683 LEU A CA 1
ATOM 5354 C C . LEU A 1 683 ? 29.536 2.264 -31.953 1.00 88.88 683 LEU A C 1
ATOM 5356 O O . LEU A 1 683 ? 30.393 1.637 -32.569 1.00 88.88 683 LEU A O 1
ATOM 5360 N N . THR A 1 684 ? 28.393 1.703 -31.557 1.00 88.81 684 THR A N 1
ATOM 5361 C CA . THR A 1 684 ? 28.054 0.291 -31.796 1.00 88.81 684 THR A CA 1
ATOM 5362 C C . THR A 1 684 ? 27.969 -0.012 -33.291 1.00 88.81 684 THR A C 1
ATOM 5364 O O . THR A 1 684 ? 28.596 -0.952 -33.765 1.00 88.81 684 THR A O 1
ATOM 5367 N N . THR A 1 685 ? 27.280 0.833 -34.062 1.00 88.31 685 THR A N 1
ATOM 5368 C CA . THR A 1 685 ? 27.198 0.679 -35.523 1.00 88.31 685 THR A CA 1
ATOM 5369 C C . THR A 1 685 ? 28.564 0.845 -36.197 1.00 88.31 685 THR A C 1
ATOM 5371 O O . THR A 1 685 ? 28.849 0.192 -37.193 1.00 88.31 685 THR A O 1
ATOM 5374 N N . LEU A 1 686 ? 29.436 1.709 -35.668 1.00 87.75 686 LEU A N 1
ATOM 5375 C CA . LEU A 1 686 ? 30.797 1.859 -36.186 1.00 87.75 686 LEU A CA 1
ATOM 5376 C C . LEU A 1 686 ? 31.657 0.605 -35.930 1.00 87.75 686 LEU A C 1
ATOM 5378 O O . LEU A 1 686 ? 32.407 0.205 -36.816 1.00 87.75 686 LEU A O 1
ATOM 5382 N N . LEU A 1 687 ? 31.518 -0.039 -34.767 1.00 85.81 687 LEU A N 1
ATOM 5383 C CA . LEU A 1 687 ? 32.186 -1.311 -34.463 1.00 85.81 687 LEU A CA 1
ATOM 5384 C C . LEU A 1 687 ? 31.763 -2.442 -35.416 1.00 85.81 687 LEU A C 1
ATOM 5386 O O . LEU A 1 687 ? 32.607 -3.239 -35.815 1.00 85.81 687 LEU A O 1
ATOM 5390 N N . GLU A 1 688 ? 30.489 -2.493 -35.812 1.00 84.75 688 GLU A N 1
ATOM 5391 C CA . GLU A 1 688 ? 29.958 -3.513 -36.734 1.00 84.75 688 GLU A CA 1
ATOM 5392 C C . GLU A 1 688 ? 30.470 -3.362 -38.179 1.00 84.75 688 GLU A C 1
ATOM 5394 O O . GLU A 1 688 ? 30.584 -4.352 -38.900 1.00 84.75 688 GLU A O 1
ATOM 5399 N N . GLU A 1 689 ? 30.793 -2.141 -38.614 1.00 81.75 689 GLU A N 1
ATOM 5400 C CA . GLU A 1 689 ? 31.235 -1.839 -39.986 1.00 81.75 689 GLU A CA 1
ATOM 5401 C C . GLU A 1 689 ? 32.760 -1.948 -40.198 1.00 81.75 689 GLU A C 1
ATOM 5403 O O . GLU A 1 689 ? 33.242 -1.890 -41.333 1.00 81.75 689 GLU A O 1
ATOM 5408 N N . LEU A 1 690 ? 33.544 -2.084 -39.125 1.00 80.94 690 LEU A N 1
ATOM 5409 C CA . LEU A 1 690 ? 35.008 -2.110 -39.171 1.00 80.94 690 LEU A CA 1
ATOM 5410 C C . LEU A 1 690 ? 35.546 -3.475 -39.647 1.00 80.94 690 LEU A C 1
ATOM 5412 O O . LEU A 1 690 ? 35.851 -4.348 -38.838 1.00 80.94 690 LEU A O 1
ATOM 5416 N N . ASP A 1 691 ? 35.735 -3.629 -40.964 1.00 80.94 691 ASP A N 1
ATOM 5417 C CA . ASP A 1 691 ? 36.432 -4.773 -41.580 1.00 80.94 691 ASP A CA 1
ATOM 5418 C C . ASP A 1 691 ? 37.670 -4.337 -42.387 1.00 80.94 691 ASP A C 1
ATOM 5420 O O . ASP A 1 691 ? 37.586 -3.487 -43.280 1.00 80.94 691 ASP A O 1
ATOM 5424 N N . TRP A 1 692 ? 38.822 -4.970 -42.127 1.00 78.44 692 TRP A N 1
ATOM 5425 C CA . TRP A 1 692 ? 40.098 -4.691 -42.796 1.00 78.44 692 TRP A CA 1
ATOM 5426 C C . TRP A 1 692 ? 40.013 -4.851 -44.318 1.00 78.44 692 TRP A C 1
ATOM 5428 O O . TRP A 1 692 ? 40.574 -4.043 -45.062 1.00 78.44 692 TRP A O 1
ATOM 5438 N N . SER A 1 693 ? 39.262 -5.849 -44.797 1.00 73.31 693 SER A N 1
ATOM 5439 C CA . SER A 1 693 ? 39.150 -6.142 -46.232 1.00 73.31 693 SER A CA 1
ATOM 5440 C C . SER A 1 693 ? 38.506 -5.006 -47.043 1.00 73.31 693 SER A C 1
ATOM 5442 O O . SER A 1 693 ? 38.748 -4.862 -48.242 1.00 73.31 693 SER A O 1
ATOM 5444 N N . SER A 1 694 ? 37.719 -4.167 -46.367 1.00 70.38 694 SER A N 1
ATOM 5445 C CA . SER A 1 694 ? 36.996 -3.029 -46.934 1.00 70.38 694 SER A CA 1
ATOM 5446 C C . SER A 1 694 ? 37.754 -1.694 -46.827 1.00 70.38 694 SER A C 1
ATOM 5448 O O . SER A 1 694 ? 37.293 -0.675 -47.353 1.00 70.38 694 SER A O 1
ATOM 5450 N N . ILE A 1 695 ? 38.909 -1.693 -46.149 1.00 76.00 695 ILE A N 1
ATOM 5451 C CA . ILE A 1 695 ? 39.735 -0.510 -45.854 1.00 76.00 695 ILE A CA 1
ATOM 5452 C C . ILE A 1 695 ? 41.095 -0.595 -46.571 1.00 76.00 695 ILE A C 1
ATOM 5454 O O . ILE A 1 695 ? 41.653 0.442 -46.953 1.00 76.00 695 ILE A O 1
ATOM 5458 N N . ASP A 1 696 ? 41.622 -1.805 -46.795 1.00 78.50 696 ASP A N 1
ATOM 5459 C CA . ASP A 1 696 ? 42.922 -2.002 -47.439 1.00 78.50 696 ASP A CA 1
ATOM 5460 C C . ASP A 1 696 ? 42.914 -1.597 -48.927 1.00 78.50 696 ASP A C 1
ATOM 5462 O O . ASP A 1 696 ? 42.198 -2.138 -49.772 1.00 78.50 696 ASP A O 1
ATOM 5466 N N . THR A 1 697 ? 43.769 -0.629 -49.256 1.00 78.50 697 THR A N 1
ATOM 5467 C CA . THR A 1 697 ? 43.938 -0.086 -50.616 1.00 78.50 697 THR A CA 1
ATOM 5468 C C . THR A 1 697 ? 45.164 -0.646 -51.335 1.00 78.50 697 THR A C 1
ATOM 5470 O O . THR A 1 697 ? 45.258 -0.498 -52.555 1.00 78.50 697 THR A O 1
ATOM 5473 N N . ALA A 1 698 ? 46.093 -1.295 -50.621 1.00 76.50 698 ALA A N 1
ATOM 5474 C CA . ALA A 1 698 ? 47.341 -1.812 -51.179 1.00 76.50 698 ALA A CA 1
ATOM 5475 C C . ALA A 1 698 ? 47.128 -2.823 -52.327 1.00 76.50 698 ALA A C 1
ATOM 5477 O O . ALA A 1 698 ? 47.676 -2.596 -53.411 1.00 76.50 698 ALA A O 1
ATOM 5478 N N . PRO A 1 699 ? 46.274 -3.863 -52.196 1.00 76.81 699 PRO A N 1
ATOM 5479 C CA . PRO A 1 699 ? 46.076 -4.838 -53.270 1.00 76.81 699 PRO A CA 1
ATOM 5480 C C . PRO A 1 699 ? 45.407 -4.226 -54.511 1.00 76.81 699 PRO A C 1
ATOM 5482 O O . PRO A 1 699 ? 45.739 -4.587 -55.643 1.00 76.81 699 PRO A O 1
ATOM 5485 N N . ALA A 1 700 ? 44.498 -3.262 -54.330 1.00 74.75 700 ALA A N 1
ATOM 5486 C CA . ALA A 1 700 ? 43.850 -2.557 -55.437 1.00 74.75 700 ALA A CA 1
ATOM 5487 C C . ALA A 1 700 ? 44.812 -1.578 -56.143 1.00 74.75 700 ALA A C 1
ATOM 5489 O O . ALA A 1 700 ? 44.828 -1.494 -57.375 1.00 74.75 700 ALA A O 1
ATOM 5490 N N . ALA A 1 701 ? 45.661 -0.877 -55.385 1.00 77.75 701 ALA A N 1
ATOM 5491 C CA . ALA A 1 701 ? 46.661 0.047 -55.918 1.00 77.75 701 ALA A CA 1
ATOM 5492 C C . ALA A 1 701 ? 47.765 -0.677 -56.704 1.00 77.75 701 ALA A C 1
ATOM 5494 O O . ALA A 1 701 ? 48.174 -0.204 -57.771 1.00 77.75 701 ALA A O 1
ATOM 5495 N N . ASP A 1 702 ? 48.204 -1.847 -56.237 1.00 77.06 702 ASP A N 1
ATOM 5496 C CA . ASP A 1 702 ? 49.209 -2.655 -56.931 1.00 77.06 702 ASP A CA 1
ATOM 5497 C C . ASP A 1 702 ? 48.692 -3.206 -58.264 1.00 77.06 702 ASP A C 1
ATOM 5499 O O . ASP A 1 702 ? 49.412 -3.171 -59.268 1.00 77.06 702 ASP A O 1
ATOM 5503 N N . GLN A 1 703 ? 47.417 -3.601 -58.337 1.00 73.19 703 GLN A N 1
ATOM 5504 C CA . GLN A 1 703 ? 46.789 -3.987 -59.606 1.00 73.19 703 GLN A CA 1
ATOM 5505 C C . GLN A 1 703 ? 46.754 -2.831 -60.618 1.00 73.19 703 GLN A C 1
ATOM 5507 O O . GLN A 1 703 ? 47.017 -3.039 -61.807 1.00 73.19 703 GLN A O 1
ATOM 5512 N N . VAL A 1 704 ? 46.475 -1.601 -60.170 1.00 77.62 704 VAL A N 1
ATOM 5513 C CA . VAL A 1 704 ? 46.531 -0.404 -61.028 1.00 77.62 704 VAL A CA 1
ATOM 5514 C C . VAL A 1 704 ? 47.970 -0.116 -61.476 1.00 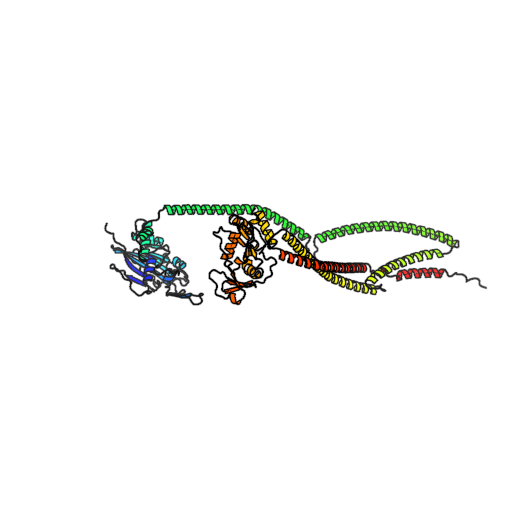77.62 704 VAL A C 1
ATOM 5516 O O . VAL A 1 704 ? 48.203 0.186 -62.651 1.00 77.62 704 VAL A O 1
ATOM 5519 N N . ARG A 1 705 ? 48.954 -0.232 -60.573 1.00 75.44 705 ARG A N 1
ATOM 5520 C CA . ARG A 1 705 ? 50.375 0.019 -60.864 1.00 75.44 705 ARG A CA 1
ATOM 5521 C C . ARG A 1 705 ? 50.928 -0.971 -61.888 1.00 75.44 705 ARG A C 1
ATOM 5523 O O . ARG A 1 705 ? 51.514 -0.532 -62.878 1.00 75.44 705 ARG A O 1
ATOM 5530 N N . GLN A 1 706 ? 50.701 -2.271 -61.705 1.00 74.56 706 GLN A N 1
ATOM 5531 C CA . GLN A 1 706 ? 51.145 -3.305 -62.648 1.00 74.56 706 GLN A CA 1
ATOM 5532 C C . GLN A 1 706 ? 50.589 -3.050 -64.056 1.00 74.56 706 GLN A C 1
ATOM 5534 O O . GLN A 1 706 ? 51.335 -3.065 -65.035 1.00 74.56 706 GLN A O 1
ATOM 5539 N N . ARG A 1 707 ? 49.302 -2.692 -64.164 1.00 74.50 707 ARG A N 1
ATOM 5540 C CA . ARG A 1 707 ? 48.651 -2.399 -65.454 1.00 74.50 707 ARG A CA 1
ATOM 5541 C C . ARG A 1 707 ? 49.156 -1.105 -66.106 1.00 74.50 707 ARG A C 1
ATOM 5543 O O . ARG A 1 707 ? 49.297 -1.055 -67.329 1.00 74.50 707 ARG A O 1
ATOM 5550 N N . LYS A 1 708 ? 49.499 -0.077 -65.318 1.00 73.81 708 LYS A N 1
ATOM 5551 C CA . LYS A 1 708 ? 50.173 1.144 -65.809 1.00 73.81 708 LYS A CA 1
ATOM 5552 C C . LYS A 1 708 ? 51.573 0.848 -66.357 1.00 73.81 708 LYS A C 1
ATOM 5554 O O . LYS A 1 708 ? 51.933 1.382 -67.406 1.00 73.81 708 LYS A O 1
ATOM 5559 N N . VAL A 1 709 ? 52.342 -0.018 -65.695 1.00 71.19 709 VAL A N 1
ATOM 5560 C CA . VAL A 1 709 ? 53.682 -0.434 -66.152 1.00 71.19 709 VAL A CA 1
ATOM 5561 C C . VAL A 1 709 ? 53.593 -1.202 -67.472 1.00 71.19 709 VAL A C 1
ATOM 5563 O O . VAL A 1 709 ? 54.293 -0.853 -68.422 1.00 71.19 709 VAL A O 1
ATOM 5566 N N . SER A 1 710 ? 52.671 -2.161 -67.593 1.00 65.94 710 SER A N 1
ATOM 5567 C CA . SER A 1 710 ? 52.453 -2.908 -68.842 1.00 65.94 710 SER A CA 1
ATOM 5568 C C . SER A 1 710 ? 52.048 -2.014 -70.021 1.00 65.94 710 SER A C 1
ATOM 5570 O O . SER A 1 710 ? 52.410 -2.299 -71.163 1.00 65.94 710 SER A O 1
ATOM 5572 N N . ARG A 1 711 ? 51.337 -0.908 -69.758 1.00 65.44 711 ARG A N 1
ATOM 5573 C CA . ARG A 1 711 ? 51.015 0.108 -70.772 1.00 65.44 711 ARG A CA 1
ATOM 5574 C C . ARG A 1 711 ? 52.238 0.919 -71.203 1.00 65.44 711 ARG A C 1
ATOM 5576 O O . ARG A 1 711 ? 52.387 1.196 -72.388 1.00 65.44 711 ARG A O 1
ATOM 5583 N N . ARG A 1 712 ? 53.118 1.273 -70.264 1.00 61.50 712 ARG A N 1
ATOM 5584 C CA . ARG A 1 712 ? 54.290 2.128 -70.512 1.00 61.50 712 ARG A CA 1
ATOM 5585 C C . ARG A 1 712 ? 55.411 1.401 -71.259 1.00 61.50 712 ARG A C 1
ATOM 5587 O O . ARG A 1 712 ? 55.991 1.976 -72.170 1.00 61.50 712 ARG A O 1
ATOM 5594 N N . VAL A 1 713 ? 55.658 0.127 -70.940 1.00 61.12 713 VAL A N 1
ATOM 5595 C CA . VAL A 1 713 ? 56.681 -0.709 -71.606 1.00 61.12 713 VAL A CA 1
ATOM 5596 C C . VAL A 1 713 ? 56.388 -0.909 -73.102 1.00 61.12 713 VAL A C 1
ATOM 5598 O O . VAL A 1 713 ? 57.313 -1.055 -73.890 1.00 61.12 713 VAL A O 1
ATOM 5601 N N . ARG A 1 714 ? 55.117 -0.857 -73.523 1.00 57.19 714 ARG A N 1
ATOM 5602 C CA . ARG A 1 714 ? 54.711 -1.006 -74.935 1.00 57.19 714 ARG A CA 1
ATOM 5603 C C . ARG A 1 714 ? 54.568 0.304 -75.715 1.00 57.19 714 ARG A C 1
ATOM 5605 O O . ARG A 1 714 ? 54.375 0.249 -76.921 1.00 57.19 714 ARG A O 1
ATOM 5612 N N . GLN A 1 715 ? 54.654 1.458 -75.053 1.00 53.91 715 GLN A N 1
ATOM 5613 C CA . GLN A 1 715 ? 54.698 2.768 -75.718 1.00 53.91 715 GLN A CA 1
ATOM 5614 C C . GLN A 1 715 ? 56.123 3.188 -76.118 1.00 53.91 715 GLN A C 1
ATOM 5616 O O . GLN A 1 715 ? 56.295 4.264 -76.682 1.00 53.91 715 GLN A O 1
ATOM 5621 N N . ILE A 1 716 ? 57.141 2.363 -75.845 1.00 47.59 716 ILE A N 1
ATOM 5622 C CA . ILE A 1 716 ? 58.498 2.569 -76.360 1.00 47.59 716 ILE A CA 1
ATOM 5623 C C . ILE A 1 716 ? 58.516 2.042 -77.805 1.00 47.59 716 ILE A C 1
ATOM 5625 O O . ILE A 1 716 ? 58.295 0.844 -77.995 1.00 47.59 716 ILE A O 1
ATOM 5629 N N . PRO A 1 717 ? 58.727 2.886 -78.830 1.00 44.69 717 PRO A N 1
ATOM 5630 C CA . PRO A 1 717 ? 58.736 2.425 -80.210 1.00 44.69 717 PRO A CA 1
ATOM 5631 C C . PRO A 1 717 ? 59.950 1.519 -80.442 1.00 44.69 717 PRO A C 1
ATOM 5633 O O . PRO A 1 717 ? 61.094 1.924 -80.248 1.00 44.69 717 PRO A O 1
ATOM 5636 N N . SER A 1 718 ? 59.704 0.288 -80.885 1.00 41.56 718 SER A N 1
ATOM 5637 C CA . SER A 1 718 ? 60.718 -0.584 -81.475 1.00 41.56 718 SER A CA 1
ATOM 5638 C C . SER A 1 718 ? 61.056 -0.069 -82.877 1.00 41.56 718 SER A C 1
ATOM 5640 O O . SER A 1 718 ? 60.524 -0.556 -83.871 1.00 41.56 718 SER A O 1
ATOM 5642 N N . GLY A 1 719 ? 61.888 0.969 -82.941 1.00 41.16 719 GLY A N 1
ATOM 5643 C CA . GLY A 1 719 ? 62.459 1.506 -84.171 1.00 41.16 719 GLY A CA 1
ATOM 5644 C C . GLY A 1 719 ? 63.971 1.612 -84.031 1.00 41.16 719 GLY A C 1
ATOM 5645 O O . GLY A 1 719 ? 64.461 2.522 -83.371 1.00 41.16 719 GLY A O 1
ATOM 5646 N N . GLY A 1 720 ? 64.684 0.673 -84.655 1.00 43.03 720 GLY A N 1
ATOM 5647 C CA . GLY A 1 720 ? 66.135 0.710 -84.828 1.00 43.03 720 GLY A CA 1
ATOM 5648 C C . GLY A 1 720 ? 66.841 -0.512 -84.256 1.00 43.03 720 GLY A C 1
ATOM 5649 O O . GLY A 1 720 ? 67.318 -0.451 -83.133 1.00 43.03 720 GLY A O 1
ATOM 5650 N N . LEU A 1 721 ? 66.898 -1.601 -85.029 1.00 40.19 721 LEU A N 1
ATOM 5651 C CA . LEU A 1 721 ? 68.007 -2.567 -85.083 1.00 40.19 721 LEU A CA 1
ATOM 5652 C C . LEU A 1 721 ? 67.723 -3.552 -86.240 1.00 40.19 721 LEU A C 1
ATOM 5654 O O . LEU A 1 721 ? 66.684 -4.207 -86.227 1.00 40.19 721 LEU A O 1
ATOM 5658 N N . TYR A 1 722 ? 68.678 -3.634 -87.181 1.00 35.12 722 TYR A N 1
ATOM 5659 C CA . TYR A 1 722 ? 68.840 -4.554 -88.332 1.00 35.12 722 TYR A CA 1
ATOM 5660 C C . TYR A 1 722 ? 68.516 -4.065 -89.767 1.00 35.12 722 TYR A C 1
ATOM 5662 O O . TYR A 1 722 ? 67.556 -4.506 -90.383 1.00 35.12 722 TYR A O 1
ATOM 5670 N N . GLU A 1 723 ? 69.437 -3.266 -90.326 1.00 34.72 723 GLU A N 1
ATOM 5671 C CA . GLU A 1 723 ? 70.094 -3.431 -91.650 1.00 34.72 723 GLU A CA 1
ATOM 5672 C C . GLU A 1 723 ? 71.560 -2.967 -91.437 1.00 34.72 723 GLU A C 1
ATOM 5674 O O . GLU A 1 723 ? 71.760 -1.927 -90.820 1.00 34.72 723 GLU A O 1
ATOM 5679 N N . GLY A 1 724 ? 72.649 -3.652 -91.801 1.00 34.41 724 GLY A N 1
ATOM 5680 C CA . GLY A 1 724 ? 72.851 -4.910 -92.509 1.00 34.41 724 GLY A CA 1
ATOM 5681 C C . GLY A 1 724 ? 74.256 -5.488 -92.233 1.00 34.41 724 GLY A C 1
ATOM 5682 O O . GLY A 1 724 ? 75.089 -4.865 -91.575 1.00 34.41 724 GLY A O 1
ATOM 5683 N N . LEU A 1 725 ? 74.486 -6.712 -92.714 1.00 42.31 725 LEU A N 1
ATOM 5684 C CA . LEU A 1 725 ? 75.788 -7.383 -92.759 1.00 42.31 725 LEU A CA 1
ATOM 5685 C C . LEU A 1 725 ? 76.427 -7.124 -94.132 1.00 42.31 725 LEU A C 1
ATOM 5687 O O . LEU A 1 725 ? 75.956 -7.683 -95.123 1.00 42.31 725 LEU A O 1
ATOM 5691 N N . LEU A 1 726 ? 77.475 -6.296 -94.158 1.00 34.97 726 LEU A N 1
ATOM 5692 C CA . LEU A 1 726 ? 78.699 -6.440 -94.960 1.00 34.97 726 LEU A CA 1
ATOM 5693 C C . LEU A 1 726 ? 79.775 -5.495 -94.417 1.00 34.97 726 LEU A C 1
ATOM 5695 O O . LEU A 1 726 ? 79.471 -4.290 -94.272 1.00 34.97 726 LEU A O 1
#

Foldseek 3Di:
DPPQWAWDWQKKWWDQWAPDHGIDIDGADPVGDDDDDDPPPCPLRSLQLVQVQLDDPPDDRFPVPDDPPPDDPPDARVCTNQHFDDWAQPPVNPDIDTDTPRDQQDFKAKGGMKTWIAIPVGWIKIKIKIFIDASHDDDRVSRLQRIKIKIARHDDDCNVRTPDGDPDHPDRCDDQVNVVVVGDVVVVIDMDSDSVVVLVVVCVVRVQDDDPVSNNLSSVVVSVVSNDPPPPDPVCCCVVRPDDDDCVVVVVVVVVVVVVVVVVVVVVVVVVVVVCVVCVCVVVVVVVVVVVVVVCCVVVQQCDQPDDPRDRVVVVVVVVVVVVVVVVVVVVVVVVVVVVVVVVVVVVVVVVVVVVVVVVVVVVVVVVPDDPQPVLVVLLVVLVVVLVQLVVVQVVLQVLCVVVPHGDDPDPVSLVVVLVVLVVVLVVLVVVLVVLVVQLVVLVVVLVVLVVVLVVLVVQLVVLVVALFLDDPLLVVLLVVLCVVQVPDSLQWAQLQAFKDFDPVVVLLVLQLLLQCVVSLQETEHEPVCQVVSVVVPVVDDSVDDYHYDYQDDDDDADDQDPQFSLVRMDGDPGPCRSVSSVVCQQQGRAGEDADPVCQPDDDDPSHNWYAHSQSWIADPPRDIDRDPDDDLGSSHGSDCPVSSVVSVVVSVVSVVVSVVSVVSSVVSVVVSVVSVVVSVSSVVSSVSSDPVSNDSVVSVVSSVVSVVVSVVVPPDPDDDDDDDD

Radius of gyration: 58.32 Å; chains: 1; bounding box: 129×103×175 Å

Secondary structure (DSSP, 8-state):
-------EEEEEEEES-TT--SEEEEE--TT-------TTSSHHHHHHHHHHHHSPSSP---GGG--SS-------HHHHHHTEEEEEEPTTSS-EEEEESS-TTSPPEEEEEEEEEE-TTS-EEEEEEEEEE-TT--SHHHHHHTEEEEEESS---GGGGTT---SSTT--S--HHHHHTTS-GGGT-EEES-HHHHHHHHHHHTT--SSHHHHHHHHHHHHHHHT------HHHHHHHHTSPPPHHHHHHHHHHHHHHHHHHHHHHHHHHHHHHHHHTTHHHHHHHHHHHHHHHHHHHHHHS--STT---HHHHHHHHHHHHHHHHHHHHHHHHHHHHHHHHHHHHHHHHHHHHHHHHHHHHHHHTT--SHHHHHHHHHHHHHHHHHHHHHHHHHHHHHHTTT----SSHHHHHHHHHHHHHHHHHHHHHHHHHHHHHHHHHHHHHHHHHHHHHHHHHHHHHHH--S---HHHHHHHHHHHHHH---GGGEEEGGGGEEE-GGGGGGHHHHHHHHTTGGGEEEEETTTHHHHHHHHHHS--SS--EEEEEPP--SPPPPPTTBGGGSEEE-SSTTHHHHHHHHHHHH-EEEESSGGGGGS---TT--EEEETTS-EEEGGGEEE------S-----S--HHHHHHHHHHHHHHHHHHHHHHHHHHHHHHHHHHHHHHHHHHHHHHHH--GGGT--HHHHHHHHHHHHHHHHTSS----------

Sequence (726 aa):
MLINGQFRIEKVQVLNWGGYSDLQVMHVERAGTAILGPSGRGKSTLLDAMASVILPNPQEFNQAARDDKGQKRERTVYTYARGLTDRRRDENRRSGTTTYVRPPGTNGFASGAAITWAHDDGRRVTVFRLAWVASDTTGADAINANTIYGFVSGDFDLDRLNGLTGVRSGSSPLTKTTLSGLIDTGRGDLVDSSQSKIHAKMRSVMEMGKSDESQRLAMHLLRRAQASKGIFNINALFKEFVLTEPLALDRWGTALEAYREASRLYDEYEATRRQLETLTRLPQLAEKYQHAGKDHTRKTSLLLERAEGTPARLRIWHAHKLLDWLRARIDDNRLTTAETNEDLQAANTRRTHAKTTFDNLLLSLTSAGGDKAPLLKVQLDTAQHNLDRIGIHRAAVSRRLSEFDRTLPASQGDLLLLQDDLSDMRTQLETQQIALDAEAKAAVLRAGMIAGQRKSVAHELHQLSSRRSNISPEAAQLRADIAAATNVPLDRLHFFGELIQIKAEHQSWEAAVFSVLRGVAKDLVVDQEHFITVRRFINEHDTRMHVSLVPVREQGSQREPVPGTVPAIVELADSPFAPWVLNELVDRFSYQLVERDSDLDTKRASHLNGAVTRAGMRTAAFGRFAKDDSVQRYSFIGWDTADLRRDLEQNLASLTAELAPADAASNTAQATRDDARDRAQRLTTLLEELDWSSIDTAPAADQVRQRKVSRRVRQIPSGGLYEGLL

pLDDT: mean 80.19, std 13.0, range [32.03, 95.25]